Protein AF-G9WLB7-F1 (afdb_monomer_lite)

Foldseek 3Di:
DALVVLLVVLQVLCVVCLVLVVLLVVVLVVVLVVLVVVLCVVLVVLVVVLVPPPPDPVSNVVSVVVSVVSVVVSVVVSVLSVQQLVLLLLVQLLCSLVVHDDHSCSSCVSVDPVNVLLSVLSVVVVCVLVVPLVVVVVVLCVVVVDPDPVSVLVSVLVSLVSSLVVCLQQLQQSVCSVVVVDSHSVVSSVVSNVLNVVPSVVVVVLSVVLSVVLSVLVVVLVVVCVVVVNDCVSVVVSVCCCVSPSVSSSSSSSSNVSVVSVVVVVVVVVVLVVVVVVVVVVDPDDDPPCVVVCSVVCVVVVVVVVVVVVVPVPPPPDDDDDDDDDDDDDDDDDDDDDDDDDDDDDDDDDDDDDDDDDDDDDDPDDDDPVVVVVVPPDDDDDD

Secondary structure (DSSP, 8-state):
--HHHHHHHHHHHHHHHHHHHHHHHHHHHHHHHHHHHHHHHHHHHHHHHHHH--S-HHHHHHHHHHHHHHHHHHHHHHHHHHHHHHHHHHHHHHHHHHT----GGGGGGGGSGGGHHHHHHHHHHHHHHHHHHHHHHHHHHHHH----HHHHHHHHHHHHHHHHHHHHHHTHHHHHHHTT--SSHHHHHHHHHHHHTTTHHHHHHHHHHHHHHHHHHHHHHHHHHHTTTS-SHHHHHHHHHIIIIIHHHHHHHHHHHHHHHHHHHHHHHHHHHHHHHHHHHH--SS-TTSHHHHHHHHHHHHHHHHHHHHHHTTS-SS----------------------------------------------PPPPHHHHHHTS-------

Organism: NCBI:txid796943

Structure (mmCIF, N/CA/C/O backbone):
data_AF-G9WLB7-F1
#
_entry.id   AF-G9WLB7-F1
#
loop_
_atom_site.group_PDB
_atom_site.id
_atom_site.type_symbol
_atom_site.label_atom_id
_atom_site.label_alt_id
_atom_site.label_comp_id
_atom_site.label_asym_id
_atom_site.label_entity_id
_atom_site.label_seq_id
_atom_site.pdbx_PDB_ins_code
_atom_site.Cartn_x
_atom_site.Cartn_y
_atom_site.Cartn_z
_atom_site.occupancy
_atom_site.B_iso_or_equiv
_atom_site.auth_seq_id
_atom_site.auth_comp_id
_atom_site.auth_asym_id
_atom_site.auth_atom_id
_atom_site.pdbx_PDB_model_num
ATOM 1 N N . MET A 1 1 ? -6.626 10.196 22.077 1.00 57.12 1 MET A N 1
ATOM 2 C CA . MET A 1 1 ? -5.264 10.418 21.549 1.00 57.12 1 MET A CA 1
ATOM 3 C C . MET A 1 1 ? -5.282 11.666 20.703 1.00 57.12 1 MET A C 1
ATOM 5 O O . MET A 1 1 ? -6.152 11.794 19.848 1.00 57.12 1 MET A O 1
ATOM 9 N N . ASN A 1 2 ? -4.357 12.574 20.980 1.00 69.19 2 ASN A N 1
ATOM 10 C CA . ASN A 1 2 ? -4.065 13.717 20.131 1.00 69.19 2 ASN A CA 1
ATOM 11 C C . ASN A 1 2 ? -3.354 13.232 18.847 1.00 69.19 2 ASN A C 1
ATOM 13 O O . ASN A 1 2 ? -2.831 12.117 18.790 1.00 69.19 2 ASN A O 1
ATOM 17 N N . ASP A 1 3 ? -3.300 14.055 17.805 1.00 63.75 3 ASP A N 1
ATOM 18 C CA . ASP A 1 3 ? -2.726 13.687 16.501 1.00 63.75 3 ASP A CA 1
ATOM 19 C C . ASP A 1 3 ? -1.237 13.340 16.590 1.00 63.75 3 ASP A C 1
ATOM 21 O O . ASP A 1 3 ? -0.736 12.438 15.914 1.00 63.75 3 ASP A O 1
ATOM 25 N N . LYS A 1 4 ? -0.514 14.039 17.471 1.00 70.31 4 LYS A N 1
ATOM 26 C CA . LYS A 1 4 ? 0.890 13.736 17.775 1.00 70.31 4 LYS A CA 1
ATOM 27 C C . LYS A 1 4 ? 1.035 12.344 18.401 1.00 70.31 4 LYS A C 1
ATOM 29 O O . LYS A 1 4 ? 2.001 11.644 18.094 1.00 70.31 4 LYS A O 1
ATOM 34 N N . ASP A 1 5 ? 0.065 11.916 19.204 1.00 81.06 5 ASP A N 1
ATOM 35 C CA . ASP A 1 5 ? 0.093 10.615 19.874 1.00 81.06 5 ASP A CA 1
ATOM 36 C C . ASP A 1 5 ? -0.109 9.481 18.875 1.00 81.06 5 ASP A C 1
ATOM 38 O O . ASP A 1 5 ? 0.550 8.452 18.985 1.00 81.06 5 ASP A O 1
ATOM 42 N N . LEU A 1 6 ? -0.977 9.666 17.872 1.00 85.56 6 LEU A N 1
ATOM 43 C CA . LEU A 1 6 ? -1.216 8.644 16.850 1.00 85.56 6 LEU A CA 1
ATOM 44 C C . LEU A 1 6 ? 0.035 8.396 15.999 1.00 85.56 6 LEU A C 1
ATOM 46 O O . LEU A 1 6 ? 0.395 7.246 15.747 1.00 85.56 6 LEU A O 1
ATOM 50 N N . ARG A 1 7 ? 0.743 9.463 15.611 1.00 86.94 7 ARG A N 1
ATOM 51 C CA . ARG A 1 7 ? 2.014 9.343 14.881 1.00 86.94 7 ARG A CA 1
ATOM 52 C C . ARG A 1 7 ? 3.100 8.690 15.732 1.00 86.94 7 ARG A C 1
ATOM 54 O O . ARG A 1 7 ? 3.763 7.770 15.262 1.00 86.94 7 ARG A O 1
ATOM 61 N N . ARG A 1 8 ? 3.252 9.107 16.995 1.00 87.06 8 ARG A N 1
ATOM 62 C CA . ARG A 1 8 ? 4.206 8.487 17.934 1.00 87.06 8 ARG A CA 1
ATOM 63 C C . ARG A 1 8 ? 3.891 7.014 18.175 1.00 87.06 8 ARG A C 1
ATOM 65 O O . ARG A 1 8 ? 4.802 6.193 18.178 1.00 87.06 8 ARG A O 1
ATOM 72 N N . PHE A 1 9 ? 2.614 6.668 18.311 1.00 88.75 9 PHE A N 1
ATOM 73 C CA . PHE A 1 9 ? 2.161 5.286 18.426 1.00 88.75 9 PHE A CA 1
ATOM 74 C C . PHE A 1 9 ? 2.514 4.468 17.182 1.00 88.75 9 PHE A C 1
ATOM 76 O O . PHE A 1 9 ? 3.078 3.384 17.316 1.00 88.75 9 PHE A O 1
ATOM 83 N N . ALA A 1 10 ? 2.245 4.992 15.982 1.00 87.44 10 ALA A N 1
ATOM 84 C CA . ALA A 1 10 ? 2.582 4.322 14.729 1.00 87.44 10 ALA A CA 1
ATOM 85 C C . ALA A 1 10 ? 4.097 4.097 14.590 1.00 87.44 10 ALA A C 1
ATOM 87 O O . ALA A 1 10 ? 4.518 2.978 14.309 1.00 87.44 10 ALA A O 1
ATOM 88 N N . ILE A 1 11 ? 4.917 5.114 14.877 1.00 86.81 11 ILE A N 1
ATOM 89 C CA . ILE A 1 11 ? 6.386 5.012 14.854 1.00 86.81 11 ILE A CA 1
ATOM 90 C C . ILE A 1 11 ? 6.882 4.004 15.899 1.00 86.81 11 ILE A C 1
ATOM 92 O O . ILE A 1 11 ? 7.735 3.171 15.601 1.00 86.81 11 ILE A O 1
ATOM 96 N N . GLY A 1 12 ? 6.330 4.027 17.115 1.00 89.06 12 GLY A N 1
ATOM 97 C CA . GLY A 1 12 ? 6.682 3.072 18.168 1.00 89.06 12 GLY A CA 1
ATOM 98 C C . GLY A 1 12 ? 6.332 1.631 17.788 1.00 89.06 12 GLY A C 1
ATOM 99 O O . GLY A 1 12 ? 7.134 0.715 17.980 1.00 89.06 12 GLY A O 1
ATOM 100 N N . LYS A 1 13 ? 5.157 1.423 17.184 1.00 89.31 13 LYS A N 1
ATOM 101 C CA . LYS A 1 13 ? 4.722 0.121 16.664 1.00 89.31 13 LYS A CA 1
ATOM 102 C C . LYS A 1 13 ? 5.583 -0.346 15.493 1.00 89.31 13 LYS A C 1
ATOM 104 O O . LYS A 1 13 ? 5.943 -1.523 15.473 1.00 89.31 13 LYS A O 1
ATOM 109 N N . TRP A 1 14 ? 5.947 0.553 14.579 1.00 88.56 14 TRP A N 1
ATOM 110 C CA . TRP A 1 14 ? 6.877 0.273 13.488 1.00 88.56 14 TRP A CA 1
ATOM 111 C C . TRP A 1 14 ? 8.238 -0.161 14.034 1.00 88.56 14 TRP A C 1
ATOM 113 O O . TRP A 1 14 ? 8.663 -1.281 13.781 1.00 88.56 14 TRP A O 1
ATOM 123 N N . ARG A 1 15 ? 8.871 0.650 14.891 1.00 88.12 15 ARG A N 1
ATOM 124 C CA . ARG A 1 15 ? 10.196 0.363 15.467 1.00 88.12 15 ARG A CA 1
ATOM 125 C C . ARG A 1 15 ? 10.245 -0.958 16.236 1.00 88.12 15 ARG A C 1
ATOM 127 O O . ARG A 1 15 ? 11.274 -1.620 16.230 1.00 88.12 15 ARG A O 1
ATOM 134 N N . LYS A 1 16 ? 9.156 -1.365 16.890 1.00 91.00 16 LYS A N 1
ATOM 135 C CA . LYS A 1 16 ? 9.111 -2.646 17.610 1.00 91.00 16 LYS A CA 1
ATOM 136 C C . LYS A 1 16 ? 9.004 -3.861 16.678 1.00 91.00 16 LYS A C 1
ATOM 138 O O . LYS A 1 16 ? 9.490 -4.926 17.034 1.00 91.00 16 LYS A O 1
ATOM 143 N N . ASN A 1 17 ? 8.369 -3.717 15.512 1.00 89.81 17 ASN A N 1
ATOM 144 C CA . ASN A 1 17 ? 8.013 -4.844 14.637 1.00 89.81 17 ASN A CA 1
ATOM 145 C C . ASN A 1 17 ? 8.618 -4.747 13.225 1.00 89.81 17 ASN A C 1
ATOM 147 O O . ASN A 1 17 ? 8.261 -5.539 12.351 1.00 89.81 17 ASN A O 1
ATOM 151 N N . TRP A 1 18 ? 9.540 -3.805 13.002 1.00 88.12 18 TRP A N 1
ATOM 152 C CA . TRP A 1 18 ? 10.215 -3.609 11.720 1.00 88.12 18 TRP A CA 1
ATOM 153 C C . TRP A 1 18 ? 10.933 -4.868 11.202 1.00 88.12 18 TRP A C 1
ATOM 155 O O . TRP A 1 18 ? 10.851 -5.084 9.995 1.00 88.12 18 TRP A O 1
ATOM 165 N N . PRO A 1 19 ? 11.542 -5.756 12.029 1.00 89.69 19 PRO A N 1
ATOM 166 C CA . PRO A 1 19 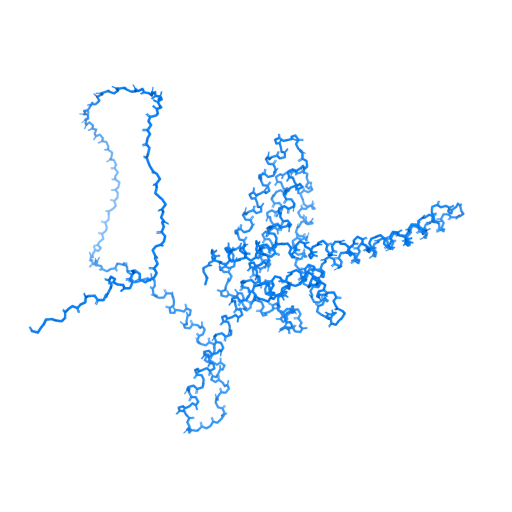? 12.202 -6.947 11.497 1.00 89.69 19 PRO A CA 1
ATOM 167 C C . PRO A 1 19 ? 11.185 -7.913 10.885 1.00 89.69 19 PRO A C 1
ATOM 169 O O . PRO A 1 19 ? 11.389 -8.420 9.789 1.00 89.69 19 PRO A O 1
ATOM 172 N N . THR A 1 20 ? 10.040 -8.111 11.544 1.00 89.44 20 THR A N 1
ATOM 173 C CA . THR A 1 20 ? 8.948 -8.958 11.041 1.00 89.44 20 THR A CA 1
ATOM 174 C C . THR A 1 20 ? 8.364 -8.406 9.741 1.00 89.44 20 THR A C 1
ATOM 176 O O . THR A 1 20 ? 8.102 -9.166 8.811 1.00 89.44 20 THR A O 1
ATOM 179 N N . MET A 1 21 ? 8.188 -7.083 9.658 1.00 86.00 21 MET A N 1
ATOM 180 C CA . MET A 1 21 ? 7.745 -6.399 8.438 1.00 86.00 21 MET A CA 1
ATOM 181 C C . MET A 1 21 ? 8.773 -6.524 7.308 1.00 86.00 21 MET A C 1
ATOM 183 O O . MET A 1 21 ? 8.394 -6.768 6.167 1.00 86.00 21 MET A O 1
ATOM 187 N N . LEU A 1 22 ? 10.068 -6.425 7.613 1.00 87.31 22 LEU A N 1
ATOM 188 C CA . LEU A 1 22 ? 11.135 -6.604 6.632 1.00 87.31 22 LEU A CA 1
ATOM 189 C C . LEU A 1 22 ? 11.165 -8.039 6.103 1.00 87.31 22 LEU A C 1
ATOM 191 O O . LEU A 1 22 ? 11.222 -8.235 4.893 1.00 87.31 22 LEU A O 1
ATOM 195 N N . VAL A 1 23 ? 11.058 -9.043 6.978 1.00 90.88 23 VAL A N 1
ATOM 196 C CA . VAL A 1 23 ? 10.973 -10.452 6.560 1.00 90.88 23 VAL A CA 1
ATOM 197 C C . VAL A 1 23 ? 9.752 -10.680 5.667 1.00 90.88 23 VAL A C 1
ATOM 199 O O . VAL A 1 23 ? 9.872 -11.363 4.655 1.00 90.88 23 VAL A O 1
ATOM 202 N N . ALA A 1 24 ? 8.603 -10.072 5.979 1.00 89.81 24 ALA A N 1
ATOM 203 C CA . ALA A 1 24 ? 7.420 -10.121 5.118 1.00 89.81 24 ALA A CA 1
ATOM 204 C C . ALA A 1 24 ? 7.682 -9.510 3.727 1.00 89.81 24 ALA A C 1
ATOM 206 O O . ALA A 1 24 ? 7.307 -10.104 2.718 1.00 89.81 24 ALA A O 1
ATOM 207 N N . ILE A 1 25 ? 8.373 -8.365 3.655 1.00 87.69 25 ILE A N 1
ATOM 208 C CA . ILE A 1 25 ? 8.787 -7.732 2.388 1.00 87.69 25 ILE A CA 1
ATOM 209 C C . ILE A 1 25 ? 9.729 -8.647 1.601 1.00 87.69 25 ILE A C 1
ATOM 211 O O . ILE A 1 25 ? 9.495 -8.893 0.419 1.00 87.69 25 ILE A O 1
ATOM 215 N N . LEU A 1 26 ? 10.758 -9.205 2.241 1.00 89.94 26 LEU A N 1
ATOM 216 C CA . LEU A 1 26 ? 11.691 -10.123 1.583 1.00 89.94 26 LEU A CA 1
ATOM 217 C C . LEU A 1 26 ? 10.998 -11.393 1.085 1.00 89.94 26 LEU A C 1
ATOM 219 O O . LEU A 1 26 ? 11.286 -11.853 -0.015 1.00 89.94 26 LEU A O 1
ATOM 223 N N . LEU A 1 27 ? 10.060 -11.940 1.858 1.00 91.25 27 LEU A N 1
ATOM 224 C CA . LEU A 1 27 ? 9.276 -13.108 1.466 1.00 91.25 27 LEU A CA 1
ATOM 225 C C . LEU A 1 27 ? 8.410 -12.804 0.234 1.00 91.25 27 LEU A C 1
ATOM 227 O O . LEU A 1 27 ? 8.359 -13.596 -0.707 1.00 91.25 27 LEU A O 1
ATOM 231 N N . GLN A 1 28 ? 7.799 -11.619 0.210 1.00 88.69 28 GLN A N 1
ATOM 232 C CA . GLN A 1 28 ? 7.004 -11.131 -0.910 1.00 88.69 28 GLN A CA 1
ATOM 233 C C . GLN A 1 28 ? 7.840 -10.956 -2.187 1.00 88.69 28 GLN A C 1
ATOM 235 O O . GLN A 1 28 ? 7.414 -11.379 -3.268 1.00 88.69 28 GLN A O 1
ATOM 240 N N . PHE A 1 29 ? 9.040 -10.378 -2.066 1.00 88.75 29 PHE A N 1
ATOM 241 C CA . PHE A 1 29 ? 9.993 -10.244 -3.171 1.00 88.75 29 PHE A CA 1
ATOM 242 C C . PHE A 1 29 ? 10.580 -11.587 -3.610 1.00 88.75 29 PHE A C 1
ATOM 244 O O . PHE A 1 29 ? 10.788 -11.792 -4.800 1.00 88.75 29 PHE A O 1
ATOM 251 N N . SER A 1 30 ? 10.806 -12.526 -2.693 1.00 90.69 30 SER A N 1
ATOM 252 C CA . SER A 1 30 ? 11.300 -13.866 -3.025 1.00 90.69 30 SER A CA 1
ATOM 253 C C . SER A 1 30 ? 10.327 -14.606 -3.942 1.00 90.69 30 SER A C 1
ATOM 255 O O . SER A 1 30 ? 10.724 -15.115 -4.988 1.00 90.69 30 SER A O 1
ATOM 257 N N . VAL A 1 31 ? 9.028 -14.575 -3.625 1.00 90.12 31 VAL A N 1
ATOM 258 C CA . VAL A 1 31 ? 7.994 -15.156 -4.495 1.00 90.12 31 VAL A CA 1
ATOM 259 C C . VAL A 1 31 ? 7.907 -14.413 -5.832 1.00 90.12 31 VAL A C 1
ATOM 261 O O . VAL A 1 31 ? 7.791 -15.058 -6.871 1.00 90.12 31 VAL A O 1
ATOM 264 N N . TYR A 1 32 ? 8.040 -13.082 -5.838 1.00 90.00 32 TYR A N 1
ATOM 265 C CA . TYR A 1 32 ? 8.111 -12.299 -7.078 1.00 90.00 32 TYR A CA 1
ATOM 266 C C . TYR A 1 32 ? 9.265 -12.765 -7.980 1.00 90.00 32 TYR A C 1
ATOM 268 O O . TYR A 1 32 ? 9.060 -13.073 -9.153 1.00 90.00 32 TYR A O 1
ATOM 276 N N . ILE A 1 33 ? 10.473 -12.871 -7.420 1.00 90.94 33 ILE A N 1
ATOM 277 C CA . ILE A 1 33 ? 11.676 -13.318 -8.130 1.00 90.94 33 ILE A CA 1
ATOM 278 C C . ILE A 1 33 ? 11.504 -14.760 -8.613 1.00 90.94 33 ILE A C 1
ATOM 280 O O . ILE A 1 33 ? 11.825 -15.055 -9.760 1.00 90.94 33 ILE A O 1
ATOM 284 N N . ALA A 1 34 ? 10.943 -15.647 -7.789 1.00 91.12 34 ALA A N 1
ATOM 285 C CA . ALA A 1 34 ? 10.676 -17.029 -8.172 1.00 91.12 34 ALA A CA 1
ATOM 286 C C . ALA A 1 34 ? 9.731 -17.118 -9.381 1.00 91.12 34 ALA A C 1
ATOM 288 O O . ALA A 1 34 ? 10.014 -17.866 -10.313 1.00 91.12 34 ALA A O 1
ATOM 289 N N . VAL A 1 35 ? 8.656 -16.321 -9.420 1.00 89.19 35 VAL A N 1
ATOM 290 C CA . VAL A 1 35 ? 7.744 -16.260 -10.577 1.00 89.19 35 VAL A CA 1
ATOM 291 C C . VAL A 1 35 ? 8.482 -15.790 -11.832 1.00 89.19 35 VAL A C 1
ATOM 293 O O . VAL A 1 35 ? 8.335 -16.404 -12.888 1.00 89.19 35 VAL A O 1
ATOM 296 N N . VAL A 1 36 ? 9.315 -14.751 -11.718 1.00 90.06 36 VAL A N 1
ATOM 297 C CA . VAL A 1 36 ? 10.119 -14.236 -12.839 1.00 90.06 36 VAL A CA 1
ATOM 298 C C . VAL A 1 36 ? 11.113 -15.286 -13.340 1.00 90.06 36 VAL A C 1
ATOM 300 O O . VAL A 1 36 ? 11.223 -15.489 -14.548 1.00 90.06 36 VAL A O 1
ATOM 303 N N . ILE A 1 37 ? 11.807 -15.988 -12.441 1.00 90.06 37 ILE A N 1
ATOM 304 C CA . ILE A 1 37 ? 12.762 -17.047 -12.794 1.00 90.06 37 ILE A CA 1
ATOM 305 C C . ILE A 1 37 ? 12.039 -18.211 -13.478 1.00 90.06 37 ILE A C 1
ATOM 307 O O . ILE A 1 37 ? 12.437 -18.617 -14.568 1.00 90.06 37 ILE A O 1
ATOM 311 N N . CYS A 1 38 ? 10.954 -18.716 -12.885 1.00 88.44 38 CYS A N 1
ATOM 312 C CA . CYS A 1 38 ? 10.150 -19.794 -13.463 1.00 88.44 38 CYS A CA 1
ATOM 313 C C . CYS A 1 38 ? 9.641 -19.429 -14.860 1.00 88.44 38 CYS A C 1
ATOM 315 O O . CYS A 1 38 ? 9.748 -20.229 -15.787 1.00 88.44 38 CYS A O 1
ATOM 317 N N . PHE A 1 39 ? 9.138 -18.206 -15.034 1.00 87.12 39 PHE A N 1
ATOM 318 C CA . PHE A 1 39 ? 8.716 -17.730 -16.344 1.00 87.12 39 PHE A CA 1
ATOM 319 C C . PHE A 1 39 ? 9.895 -17.629 -17.313 1.00 87.12 39 PHE A C 1
ATOM 321 O O . PHE A 1 39 ? 9.777 -18.054 -18.456 1.00 87.12 39 PHE A O 1
ATOM 328 N N . SER A 1 40 ? 11.050 -17.136 -16.863 1.00 85.38 40 SER A N 1
ATOM 329 C CA . SER A 1 40 ? 12.256 -17.032 -17.693 1.00 85.38 40 SER A CA 1
ATOM 330 C C . SER A 1 40 ? 12.722 -18.399 -18.198 1.00 85.38 40 SER A C 1
ATOM 332 O O . SER A 1 40 ? 13.115 -18.509 -19.358 1.00 85.38 40 SER A O 1
ATOM 334 N N . PHE A 1 41 ? 12.614 -19.455 -17.384 1.00 85.19 41 PHE A N 1
ATOM 335 C CA . PHE A 1 41 ? 12.891 -20.831 -17.813 1.00 85.19 41 PHE A CA 1
ATOM 336 C C . PHE A 1 41 ? 11.926 -21.335 -18.890 1.00 85.19 41 PHE A C 1
ATOM 338 O O . PHE A 1 41 ? 12.356 -22.030 -19.804 1.00 85.19 41 PHE A O 1
ATOM 345 N N . VAL A 1 42 ? 10.642 -20.976 -18.814 1.00 81.69 42 VAL A N 1
ATOM 346 C CA . VAL A 1 42 ? 9.640 -21.334 -19.835 1.00 81.69 42 VAL A CA 1
ATOM 347 C C . VAL A 1 42 ? 9.823 -20.498 -21.108 1.00 81.69 42 VAL A C 1
ATOM 349 O O . VAL A 1 42 ? 9.650 -20.989 -22.222 1.00 81.69 42 VAL A O 1
ATOM 352 N N . PHE A 1 43 ? 10.211 -19.236 -20.954 1.00 80.56 43 PHE A N 1
ATOM 353 C CA . PHE A 1 43 ? 10.293 -18.257 -22.031 1.00 80.56 43 PHE A CA 1
ATOM 354 C C . PHE A 1 43 ? 11.592 -18.341 -22.841 1.00 80.56 43 PHE A C 1
ATOM 356 O O . PHE A 1 43 ? 11.567 -18.178 -24.058 1.00 80.56 43 PHE A O 1
ATOM 363 N N . SER A 1 44 ? 12.724 -18.647 -22.201 1.00 79.38 44 SER A N 1
ATOM 364 C CA . SER A 1 44 ? 14.037 -18.770 -22.856 1.00 79.38 44 SER A CA 1
ATOM 365 C C . SER A 1 44 ? 14.074 -19.784 -24.012 1.00 79.38 44 SER A C 1
ATOM 367 O O . SER A 1 44 ? 14.533 -19.409 -25.092 1.00 79.38 44 SER A O 1
ATOM 369 N N . PRO A 1 45 ? 13.577 -21.034 -23.876 1.00 76.75 45 PRO A N 1
ATOM 370 C CA . PRO A 1 45 ? 13.541 -21.976 -24.997 1.00 76.75 45 PRO A CA 1
ATOM 371 C C . PRO A 1 45 ? 12.586 -21.513 -26.105 1.00 76.75 45 PRO A C 1
ATOM 373 O O . PRO A 1 45 ? 12.862 -21.737 -27.284 1.00 76.75 45 PRO A O 1
ATOM 376 N N . PHE A 1 46 ? 11.504 -20.810 -25.752 1.00 71.44 46 PHE A N 1
ATOM 377 C CA . PHE A 1 46 ? 10.579 -20.230 -26.722 1.00 71.44 46 PHE A CA 1
ATOM 378 C C . PHE A 1 46 ? 11.270 -19.136 -27.550 1.00 71.44 46 PHE 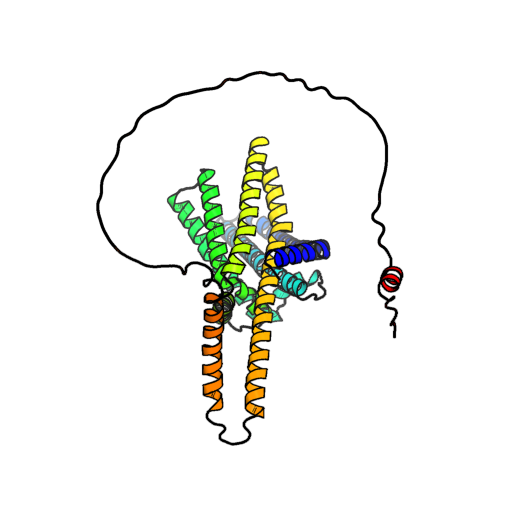A C 1
ATOM 380 O O . PHE A 1 46 ? 11.287 -19.228 -28.774 1.00 71.44 46 PHE A O 1
ATOM 387 N N . LEU A 1 47 ? 11.942 -18.177 -26.905 1.00 70.69 47 LEU A N 1
ATOM 388 C CA . LEU A 1 47 ? 12.755 -17.153 -27.573 1.00 70.69 47 LEU A CA 1
ATOM 389 C C . LEU A 1 47 ? 13.884 -17.745 -28.427 1.00 70.69 47 LEU A C 1
ATOM 391 O O . LEU A 1 47 ? 14.118 -17.296 -29.547 1.00 70.69 47 LEU A O 1
ATOM 395 N N . ALA A 1 48 ? 14.584 -18.763 -27.925 1.00 71.88 48 ALA A N 1
ATOM 396 C CA . ALA A 1 48 ? 15.636 -19.426 -28.688 1.00 71.88 48 ALA A CA 1
ATOM 397 C C . ALA A 1 48 ? 15.068 -20.058 -29.971 1.00 71.88 48 ALA A C 1
ATOM 399 O O . ALA A 1 48 ? 15.625 -19.877 -31.053 1.00 71.88 48 ALA A O 1
ATOM 400 N N . SER A 1 49 ? 13.912 -20.725 -29.881 1.00 68.38 49 SER A N 1
ATOM 401 C CA . SER A 1 49 ? 13.253 -21.339 -31.039 1.00 68.38 49 SER A CA 1
ATOM 402 C C . SER A 1 49 ? 12.788 -20.319 -32.088 1.00 68.38 49 SER A C 1
ATOM 404 O O . SER A 1 49 ? 12.898 -20.575 -33.288 1.00 68.38 49 SER A O 1
ATOM 406 N N . THR A 1 50 ? 12.320 -19.139 -31.663 1.00 65.44 50 THR A N 1
ATOM 407 C CA . THR A 1 50 ? 11.862 -18.079 -32.574 1.00 65.44 50 THR A CA 1
ATOM 408 C C . THR A 1 50 ? 13.022 -17.338 -33.239 1.00 65.44 50 THR A C 1
ATOM 410 O O . THR A 1 50 ? 12.876 -16.884 -34.374 1.00 65.44 50 THR A O 1
ATOM 413 N N . MET A 1 51 ? 14.183 -17.258 -32.580 1.00 64.31 51 MET A N 1
ATOM 414 C CA . MET A 1 51 ? 15.395 -16.624 -33.114 1.00 64.31 51 MET A CA 1
ATOM 415 C C . MET A 1 51 ? 16.200 -17.539 -34.054 1.00 64.31 51 MET A C 1
ATOM 417 O O . MET A 1 51 ? 16.832 -17.035 -34.980 1.00 64.31 51 MET A O 1
ATOM 421 N N . ILE A 1 52 ? 16.159 -18.865 -33.854 1.00 64.25 52 ILE A N 1
ATOM 422 C CA . ILE A 1 52 ? 16.900 -19.861 -34.659 1.00 64.25 52 ILE A CA 1
ATOM 423 C C . ILE A 1 52 ? 16.157 -20.251 -35.956 1.00 64.25 52 ILE A C 1
ATOM 425 O O . ILE A 1 52 ? 16.781 -20.724 -36.905 1.00 64.25 52 ILE A O 1
ATOM 429 N N . SER A 1 53 ? 14.838 -20.037 -36.043 1.00 56.28 53 SER A N 1
ATOM 430 C CA . SER A 1 53 ? 14.036 -20.386 -37.229 1.00 56.28 53 SER A CA 1
ATOM 431 C C . SER A 1 53 ? 14.413 -19.517 -38.442 1.00 56.28 53 SER A C 1
ATOM 433 O O . SER A 1 53 ? 13.879 -18.424 -38.627 1.00 56.28 53 SER A O 1
ATOM 435 N N . GLN A 1 54 ? 15.331 -20.007 -39.283 1.00 55.59 54 GLN A N 1
ATOM 436 C CA . GLN A 1 54 ? 15.696 -19.396 -40.571 1.00 55.59 54 GLN A CA 1
ATOM 437 C C . GLN A 1 54 ? 14.649 -19.607 -41.678 1.00 55.59 54 GLN A C 1
ATOM 439 O O . GLN A 1 54 ? 14.749 -18.994 -42.739 1.00 55.59 54 GLN A O 1
ATOM 444 N N . THR A 1 55 ? 13.630 -20.436 -41.448 1.00 56.47 55 THR A N 1
ATOM 445 C CA . THR A 1 55 ? 12.542 -20.687 -42.398 1.00 56.47 55 THR A CA 1
ATOM 446 C C . THR A 1 55 ? 11.325 -19.799 -42.112 1.00 56.47 55 THR A C 1
ATOM 448 O O . THR A 1 55 ? 10.806 -19.758 -40.996 1.00 56.47 55 THR A O 1
ATOM 451 N N . GLU A 1 56 ? 10.935 -19.061 -43.155 1.00 59.03 56 GLU A N 1
ATOM 452 C CA . GLU A 1 56 ? 9.798 -18.144 -43.307 1.00 59.03 56 GLU A CA 1
ATOM 453 C C . GLU A 1 56 ? 9.613 -17.030 -42.257 1.00 59.03 56 GLU A C 1
ATOM 455 O O . GLU A 1 56 ? 9.239 -17.244 -41.102 1.00 59.03 56 GLU A O 1
ATOM 460 N N . GLY A 1 57 ? 9.704 -15.777 -42.723 1.00 62.47 57 GLY A N 1
ATOM 461 C CA . GLY A 1 57 ? 9.386 -14.574 -41.941 1.00 62.47 57 GLY A CA 1
ATOM 462 C C . GLY A 1 57 ? 8.002 -14.591 -41.272 1.00 62.47 57 GLY A C 1
ATOM 463 O O . GLY A 1 57 ? 7.824 -13.939 -40.246 1.00 62.47 57 GLY A O 1
ATOM 464 N N . LEU A 1 58 ? 7.053 -15.393 -41.772 1.00 62.75 58 LEU A N 1
ATOM 465 C CA . LEU A 1 58 ? 5.742 -15.590 -41.151 1.00 62.75 58 LEU A CA 1
ATOM 466 C C . LEU A 1 58 ? 5.832 -16.365 -39.824 1.00 62.75 58 LEU A C 1
ATOM 468 O O . LEU A 1 58 ? 5.223 -15.963 -38.835 1.00 62.75 58 LEU A O 1
ATOM 472 N N . ARG A 1 59 ? 6.635 -17.435 -39.758 1.00 65.19 59 ARG A N 1
ATOM 473 C CA . ARG A 1 59 ? 6.801 -18.257 -38.546 1.00 65.19 59 ARG A CA 1
ATOM 474 C C . ARG A 1 59 ? 7.587 -17.507 -37.470 1.00 65.19 59 ARG A C 1
ATOM 476 O O . ARG A 1 59 ? 7.246 -17.574 -36.290 1.00 65.19 59 ARG A O 1
ATOM 483 N N . ARG A 1 60 ? 8.574 -16.712 -37.893 1.00 68.38 60 ARG A N 1
ATOM 484 C CA . ARG A 1 60 ? 9.321 -15.786 -37.029 1.00 68.38 60 ARG A CA 1
ATOM 485 C C . ARG A 1 60 ? 8.449 -14.634 -36.517 1.00 68.38 60 ARG A C 1
ATOM 487 O O . ARG A 1 60 ? 8.508 -14.318 -35.332 1.00 68.38 60 ARG A O 1
ATOM 494 N N . GLY A 1 61 ? 7.605 -14.052 -37.373 1.00 69.19 61 GLY A N 1
ATOM 495 C CA . GLY A 1 61 ? 6.639 -13.015 -36.995 1.00 69.19 61 GLY A CA 1
ATOM 496 C C . GLY A 1 61 ? 5.620 -13.513 -35.968 1.00 69.19 61 GLY A C 1
ATOM 497 O O . GLY A 1 61 ? 5.445 -12.891 -34.922 1.00 69.19 61 GLY A O 1
ATOM 498 N N . ILE A 1 62 ? 5.026 -14.689 -36.200 1.00 74.44 62 ILE A N 1
ATOM 499 C CA . ILE A 1 62 ? 4.112 -15.332 -35.243 1.00 74.44 62 ILE A CA 1
ATOM 500 C C . ILE A 1 62 ? 4.841 -15.626 -33.924 1.00 74.44 62 ILE A C 1
ATOM 502 O O . ILE A 1 62 ? 4.344 -15.272 -32.856 1.00 74.44 62 ILE A O 1
ATOM 506 N N . GLY A 1 63 ? 6.054 -16.181 -33.978 1.00 72.75 63 GLY A N 1
ATOM 507 C CA . GLY A 1 63 ? 6.873 -16.437 -32.792 1.00 72.75 63 GLY A CA 1
ATOM 508 C C . GLY A 1 63 ? 7.148 -15.187 -31.947 1.00 72.75 63 GLY A C 1
ATOM 509 O O . GLY A 1 63 ? 6.998 -15.222 -30.726 1.00 72.75 63 GLY A O 1
ATOM 510 N N . LEU A 1 64 ? 7.481 -14.062 -32.585 1.00 75.56 64 LEU A N 1
ATOM 511 C CA . LEU A 1 64 ? 7.685 -12.776 -31.911 1.00 75.56 64 LEU A CA 1
ATOM 512 C C . LEU A 1 64 ? 6.393 -12.230 -31.293 1.00 75.56 64 LEU A C 1
ATOM 514 O O . LEU A 1 64 ? 6.423 -11.757 -30.159 1.00 75.56 64 LEU A O 1
ATOM 518 N N . THR A 1 65 ? 5.256 -12.335 -31.987 1.00 82.38 65 THR A N 1
ATOM 519 C CA . THR A 1 65 ? 3.963 -11.893 -31.433 1.00 82.38 65 THR A CA 1
ATOM 520 C C . THR A 1 65 ? 3.545 -12.716 -30.217 1.00 82.38 65 THR A C 1
ATOM 522 O O . THR A 1 65 ? 3.191 -12.140 -29.193 1.00 82.38 65 THR A O 1
ATOM 525 N N . VAL A 1 66 ? 3.666 -14.047 -30.268 1.00 82.06 66 VAL A N 1
ATOM 526 C CA . VAL A 1 66 ? 3.350 -14.926 -29.129 1.00 82.06 66 VAL A CA 1
ATOM 527 C C . VAL A 1 66 ? 4.296 -14.656 -27.961 1.00 82.06 66 VAL A C 1
ATOM 529 O O . VAL A 1 66 ? 3.853 -14.555 -26.820 1.00 82.06 66 VAL A O 1
ATOM 532 N N . SER A 1 67 ? 5.585 -14.463 -28.241 1.00 81.81 67 SER A N 1
ATOM 533 C CA . SER A 1 67 ? 6.578 -14.089 -27.235 1.00 81.81 67 SER A CA 1
ATOM 534 C C . SER A 1 67 ? 6.240 -12.745 -26.573 1.00 81.81 67 SER A C 1
ATOM 536 O O . SER A 1 67 ? 6.300 -12.618 -25.352 1.00 81.81 67 SER A O 1
ATOM 538 N N . GLY A 1 68 ? 5.834 -11.747 -27.361 1.00 84.12 68 GLY A N 1
ATOM 539 C CA . GLY A 1 68 ? 5.389 -10.449 -26.853 1.00 84.12 68 GLY A CA 1
ATOM 540 C C . GLY A 1 68 ? 4.128 -10.552 -25.992 1.00 84.12 68 GLY A C 1
ATOM 541 O O . GLY A 1 68 ? 4.074 -9.958 -24.918 1.00 84.12 68 GLY A O 1
ATOM 542 N N . ILE A 1 69 ? 3.147 -11.357 -26.410 1.00 86.44 69 ILE A N 1
ATOM 543 C CA . ILE A 1 69 ? 1.920 -11.609 -25.638 1.00 86.44 69 ILE A CA 1
ATOM 544 C C . ILE A 1 69 ? 2.254 -12.287 -24.306 1.00 86.44 69 ILE A C 1
ATOM 546 O O . ILE A 1 69 ? 1.761 -11.862 -23.266 1.00 86.44 69 ILE A O 1
ATOM 550 N N . MET A 1 70 ? 3.120 -13.303 -24.309 1.00 85.38 70 MET A N 1
ATOM 551 C CA . MET A 1 70 ? 3.539 -13.991 -23.085 1.00 85.38 70 MET A CA 1
ATOM 552 C C . MET A 1 70 ? 4.268 -13.045 -22.126 1.00 85.38 70 MET A C 1
ATOM 554 O O . MET A 1 70 ? 3.982 -13.053 -20.929 1.00 85.38 70 MET A O 1
ATOM 558 N N . LEU A 1 71 ? 5.157 -12.189 -22.640 1.00 86.94 71 LEU A N 1
ATOM 559 C CA . LEU A 1 71 ? 5.829 -11.162 -21.841 1.00 86.94 71 LEU A CA 1
ATOM 560 C C . LEU A 1 71 ? 4.819 -10.169 -21.239 1.00 86.94 71 LEU A C 1
ATOM 562 O O . LEU A 1 71 ? 4.890 -9.866 -20.050 1.00 86.94 71 LEU A O 1
ATOM 566 N N . ALA A 1 72 ? 3.858 -9.690 -22.033 1.00 89.44 72 ALA A N 1
ATOM 567 C CA . ALA A 1 72 ? 2.820 -8.776 -21.564 1.00 89.44 72 ALA A CA 1
ATOM 568 C C . ALA A 1 72 ? 1.940 -9.418 -20.479 1.00 89.44 72 ALA A C 1
ATOM 570 O O . ALA A 1 72 ? 1.644 -8.781 -19.468 1.00 89.44 72 ALA A O 1
ATOM 571 N N . LEU A 1 73 ? 1.578 -10.695 -20.646 1.00 89.00 73 LEU A N 1
ATOM 572 C CA . LEU A 1 73 ? 0.848 -11.466 -19.640 1.00 89.00 73 LEU A CA 1
ATOM 573 C C . LEU A 1 73 ? 1.659 -11.633 -18.352 1.00 89.00 73 LEU A C 1
ATOM 575 O O . LEU A 1 73 ? 1.096 -11.474 -17.271 1.00 89.00 73 LEU A O 1
ATOM 579 N N . LEU A 1 74 ? 2.968 -11.896 -18.438 1.00 88.88 74 LEU A N 1
ATOM 580 C CA . LEU A 1 74 ? 3.830 -11.948 -17.257 1.00 88.88 74 LEU A CA 1
ATOM 581 C C . LEU A 1 74 ? 3.821 -10.607 -16.522 1.00 88.88 74 LEU A C 1
ATOM 583 O O . LEU A 1 74 ? 3.559 -10.576 -15.322 1.00 88.88 74 LEU A O 1
ATOM 587 N N . VAL A 1 75 ? 4.082 -9.504 -17.230 1.00 89.31 75 VAL A N 1
ATOM 588 C CA . VAL A 1 75 ? 4.084 -8.160 -16.634 1.00 89.31 75 VAL A CA 1
ATOM 589 C C . VAL A 1 75 ? 2.739 -7.878 -15.966 1.00 89.31 75 VAL A C 1
ATOM 591 O O . VAL A 1 75 ? 2.703 -7.421 -14.827 1.00 89.31 75 VAL A O 1
ATOM 594 N N . PHE A 1 76 ? 1.633 -8.225 -16.622 1.00 90.12 76 PHE A N 1
ATOM 595 C CA . PHE A 1 76 ? 0.293 -8.073 -16.067 1.00 90.12 76 PHE A CA 1
ATOM 596 C C . PHE A 1 76 ? 0.088 -8.882 -14.775 1.00 90.12 76 PHE A C 1
ATOM 598 O O . PHE A 1 76 ? -0.383 -8.336 -13.777 1.00 90.12 76 PHE A O 1
ATOM 605 N N . ILE A 1 77 ? 0.491 -10.157 -14.752 1.00 90.06 77 ILE A N 1
ATOM 606 C CA . ILE A 1 77 ? 0.407 -11.017 -13.561 1.00 90.06 77 ILE A CA 1
ATOM 607 C C . ILE A 1 77 ? 1.258 -10.451 -12.419 1.00 90.06 77 ILE A C 1
ATOM 609 O O . ILE A 1 77 ? 0.797 -10.398 -11.278 1.00 90.06 77 ILE A O 1
ATOM 613 N N . LEU A 1 78 ? 2.476 -9.995 -12.716 1.00 91.19 78 LEU A N 1
ATOM 614 C CA . LEU A 1 78 ? 3.383 -9.404 -11.732 1.00 91.19 78 LEU A CA 1
ATOM 615 C C . LEU A 1 78 ? 2.812 -8.110 -11.143 1.00 91.19 78 LEU A C 1
ATOM 617 O O . LEU A 1 78 ? 2.848 -7.922 -9.927 1.00 91.19 78 LEU A O 1
ATOM 621 N N . VAL A 1 79 ? 2.222 -7.248 -11.974 1.00 89.88 79 VAL A N 1
ATOM 622 C CA . VAL A 1 79 ? 1.553 -6.020 -11.520 1.00 89.88 79 VAL A CA 1
ATOM 623 C C . VAL A 1 79 ? 0.365 -6.353 -10.617 1.00 89.88 79 VAL A C 1
ATOM 625 O O . VAL A 1 79 ? 0.263 -5.798 -9.523 1.00 89.88 79 VAL A O 1
ATOM 628 N N . ILE A 1 80 ? -0.498 -7.297 -11.010 1.00 88.31 80 ILE A N 1
ATOM 629 C CA . ILE A 1 80 ? -1.620 -7.741 -10.167 1.00 88.31 80 ILE A CA 1
ATOM 630 C C . ILE A 1 80 ? -1.114 -8.298 -8.838 1.00 88.31 80 ILE A C 1
ATOM 632 O O . ILE A 1 80 ? -1.649 -7.955 -7.784 1.00 88.31 80 ILE A O 1
ATOM 636 N N . TYR A 1 81 ? -0.073 -9.127 -8.868 1.00 89.81 81 TYR A N 1
ATOM 637 C CA . TYR A 1 81 ? 0.528 -9.699 -7.672 1.00 89.81 81 TYR A CA 1
ATOM 638 C C . TYR A 1 81 ? 1.030 -8.611 -6.712 1.00 89.81 81 TYR A C 1
ATOM 640 O O . TYR A 1 81 ? 0.719 -8.656 -5.518 1.00 89.81 81 TYR A O 1
ATOM 648 N N . LEU A 1 82 ? 1.741 -7.598 -7.216 1.00 88.00 82 LEU A N 1
ATOM 649 C CA . LEU A 1 82 ? 2.210 -6.465 -6.411 1.00 88.00 82 LEU A CA 1
ATOM 650 C C . LEU A 1 82 ? 1.044 -5.650 -5.834 1.00 88.00 82 LEU A C 1
ATOM 652 O O . LEU A 1 82 ? 1.055 -5.313 -4.650 1.00 88.00 82 LEU A O 1
ATOM 656 N N . ILE A 1 83 ? 0.004 -5.390 -6.629 1.00 88.62 83 ILE A N 1
ATOM 657 C CA . ILE A 1 83 ? -1.186 -4.662 -6.173 1.00 88.62 83 ILE A CA 1
ATOM 658 C C . ILE A 1 83 ? -1.897 -5.437 -5.061 1.00 88.62 83 ILE A C 1
ATOM 660 O O . ILE A 1 83 ? -2.100 -4.905 -3.970 1.00 88.62 83 ILE A O 1
ATOM 664 N N . VAL A 1 84 ? -2.255 -6.700 -5.297 1.00 87.88 84 VAL A N 1
ATOM 665 C CA . VAL A 1 84 ? -3.032 -7.505 -4.342 1.00 87.88 84 VAL A CA 1
ATOM 666 C C . VAL A 1 84 ? -2.261 -7.697 -3.039 1.00 87.88 84 VAL A C 1
ATOM 668 O O . VAL A 1 84 ? -2.827 -7.540 -1.955 1.00 87.88 84 VAL A O 1
ATOM 671 N N . SER A 1 85 ? -0.962 -7.970 -3.123 1.00 85.94 85 SER A N 1
ATOM 672 C CA . SER A 1 85 ? -0.118 -8.148 -1.941 1.00 85.94 85 SER A CA 1
ATOM 673 C C . SER A 1 85 ? 0.138 -6.874 -1.144 1.00 85.94 85 SER A C 1
ATOM 675 O O . SER A 1 85 ? 0.275 -6.944 0.078 1.00 85.94 85 SER A O 1
ATOM 677 N N . SER A 1 86 ? 0.124 -5.697 -1.777 1.00 87.25 86 SER A N 1
ATOM 678 C CA . SER A 1 86 ? 0.212 -4.424 -1.050 1.00 87.25 86 SER A CA 1
ATOM 679 C C . SER A 1 86 ? -0.923 -4.269 -0.024 1.00 87.25 86 SER A C 1
ATOM 681 O O . SER A 1 86 ? -0.705 -3.777 1.084 1.00 87.25 86 SER A O 1
ATOM 683 N N . PHE A 1 87 ? -2.118 -4.801 -0.311 1.00 88.75 87 PHE A N 1
ATOM 684 C CA . PHE A 1 87 ? -3.223 -4.825 0.653 1.00 88.75 87 PHE A CA 1
ATOM 685 C C . PHE A 1 87 ? -3.015 -5.808 1.804 1.00 88.75 87 PHE A C 1
ATOM 687 O O . PHE A 1 87 ? -3.573 -5.592 2.882 1.00 88.75 87 PHE A O 1
ATOM 694 N N . SER A 1 88 ? -2.193 -6.847 1.640 1.00 88.44 88 SER A N 1
ATOM 695 C CA . SER A 1 88 ? -1.789 -7.678 2.777 1.00 88.44 88 SER A CA 1
ATOM 696 C C . SER A 1 88 ? -0.937 -6.896 3.768 1.00 88.44 88 SER A C 1
ATOM 698 O O . SER A 1 88 ? -1.100 -7.080 4.971 1.00 88.44 88 SER A O 1
ATOM 700 N N . PHE A 1 89 ? -0.088 -5.971 3.305 1.00 87.00 89 PHE A N 1
ATOM 701 C CA . PHE A 1 89 ? 0.632 -5.067 4.210 1.00 87.00 89 PHE A CA 1
ATOM 702 C C . PHE A 1 89 ? -0.322 -4.146 4.972 1.00 87.00 89 PHE A C 1
ATOM 704 O O . PHE A 1 89 ? -0.152 -3.939 6.173 1.00 87.00 89 PHE A O 1
ATOM 711 N N . ILE A 1 90 ? -1.373 -3.652 4.311 1.00 90.00 90 ILE A N 1
ATOM 712 C CA . ILE A 1 90 ? -2.431 -2.864 4.963 1.00 90.00 90 ILE A CA 1
ATOM 713 C C . ILE A 1 90 ? -3.158 -3.707 6.026 1.00 90.00 90 ILE A C 1
ATOM 715 O O . ILE A 1 90 ? -3.415 -3.232 7.134 1.00 90.00 90 ILE A O 1
ATOM 719 N N . TYR A 1 91 ? -3.438 -4.979 5.735 1.00 89.88 91 TYR A N 1
ATOM 720 C CA . TYR A 1 91 ? -4.029 -5.912 6.697 1.00 89.88 91 TYR A CA 1
ATOM 721 C C . TYR A 1 91 ? -3.101 -6.207 7.887 1.00 89.88 91 TYR A C 1
ATOM 723 O O . TYR A 1 91 ? -3.532 -6.190 9.040 1.00 89.88 91 TYR A O 1
ATOM 731 N N . MET A 1 92 ? -1.810 -6.411 7.632 1.00 90.06 92 MET A N 1
ATOM 732 C CA . MET A 1 92 ? -0.789 -6.615 8.660 1.00 90.06 92 MET A CA 1
ATOM 733 C C . MET A 1 92 ? -0.655 -5.382 9.569 1.00 90.06 92 MET A C 1
ATOM 735 O O . MET A 1 92 ? -0.581 -5.509 10.792 1.00 90.06 92 MET A O 1
ATOM 739 N N . ALA A 1 93 ? -0.712 -4.176 8.999 1.00 89.44 93 ALA A N 1
ATOM 740 C CA . ALA A 1 93 ? -0.757 -2.929 9.757 1.00 89.44 93 ALA A CA 1
ATOM 741 C C . ALA A 1 93 ? -2.014 -2.834 10.641 1.00 89.44 93 ALA A C 1
ATOM 743 O O . ALA A 1 93 ? -1.925 -2.436 11.804 1.00 89.44 93 ALA A O 1
ATOM 744 N N . LEU A 1 94 ? -3.173 -3.262 10.131 1.00 89.88 94 LEU A N 1
ATOM 745 C CA . LEU A 1 94 ? -4.418 -3.321 10.897 1.00 89.88 94 LEU A CA 1
ATOM 746 C C . LEU A 1 94 ? -4.313 -4.284 12.093 1.00 89.88 94 LEU A C 1
ATOM 748 O O . LEU A 1 94 ? -4.676 -3.902 13.208 1.00 89.88 94 LEU A O 1
ATOM 752 N N . LYS A 1 95 ? -3.753 -5.487 11.895 1.00 89.94 95 LYS A N 1
ATOM 753 C CA . LYS A 1 95 ? -3.437 -6.429 12.986 1.00 89.94 95 LYS A CA 1
ATOM 754 C C . LYS A 1 95 ? -2.521 -5.792 14.035 1.00 89.94 95 LYS A C 1
ATOM 756 O O . LYS A 1 95 ? -2.773 -5.901 15.237 1.00 89.94 95 LYS A O 1
ATOM 761 N N . LEU A 1 96 ? -1.496 -5.057 13.592 1.00 89.81 96 LEU A N 1
ATOM 762 C CA . LEU A 1 96 ? -0.518 -4.426 14.484 1.00 89.81 96 LEU A CA 1
ATOM 763 C C . LEU A 1 96 ? -1.135 -3.386 15.416 1.00 89.81 96 LEU A C 1
ATOM 765 O O . LEU A 1 96 ? -0.814 -3.320 16.613 1.00 89.81 96 LEU A O 1
ATOM 769 N N . VAL A 1 97 ? -2.005 -2.556 14.845 1.00 88.31 97 VAL A N 1
ATOM 770 C CA . VAL A 1 97 ? -2.723 -1.502 15.560 1.00 88.31 97 VAL A CA 1
ATOM 771 C C . VAL A 1 97 ? -3.644 -2.106 16.616 1.00 88.31 97 VAL A C 1
ATOM 773 O O . VAL A 1 97 ? -3.696 -1.590 17.728 1.00 88.31 97 VAL A O 1
ATOM 776 N N . ARG A 1 98 ? -4.296 -3.234 16.314 1.00 86.81 98 ARG A N 1
ATOM 777 C CA . ARG A 1 98 ? -5.152 -3.963 17.264 1.00 86.81 98 ARG A CA 1
ATOM 778 C C . ARG A 1 98 ? -4.387 -4.703 18.362 1.00 86.81 98 ARG A C 1
ATOM 780 O O . ARG A 1 98 ? -4.993 -5.152 19.324 1.00 86.81 98 ARG A O 1
ATOM 787 N N . GLY A 1 99 ? -3.065 -4.822 18.234 1.00 83.88 99 GLY A N 1
ATOM 788 C CA . GLY A 1 99 ? -2.235 -5.566 19.183 1.00 83.88 99 GLY A CA 1
ATOM 789 C C . GLY A 1 99 ? -2.240 -7.078 18.960 1.00 83.88 99 GLY A C 1
ATOM 790 O O . GLY A 1 99 ? -1.786 -7.814 19.832 1.00 83.88 99 GLY A O 1
ATOM 791 N N . GLU A 1 100 ? -2.711 -7.540 17.801 1.00 88.00 100 GLU A N 1
ATOM 792 C CA . GLU A 1 100 ? -2.641 -8.948 17.416 1.00 88.00 100 GLU A CA 1
ATOM 793 C C . GLU A 1 100 ? -1.181 -9.347 17.121 1.00 88.00 100 GLU A C 1
ATOM 795 O O . GLU A 1 100 ? -0.374 -8.531 16.659 1.00 88.00 100 GLU A O 1
ATOM 800 N N . LYS A 1 101 ? -0.821 -10.610 17.393 1.00 85.69 101 LYS A N 1
ATOM 801 C CA . LYS A 1 101 ? 0.491 -11.152 17.006 1.00 85.69 101 LYS A CA 1
ATOM 802 C C . LYS A 1 101 ? 0.566 -11.247 15.485 1.00 85.69 101 LYS A C 1
ATOM 804 O O . LYS A 1 101 ? -0.357 -11.748 14.848 1.00 85.69 101 LYS A O 1
ATOM 809 N N . ILE A 1 102 ? 1.683 -10.795 14.928 1.00 86.81 102 ILE A N 1
ATOM 810 C CA . ILE A 1 102 ? 1.899 -10.762 13.485 1.00 86.81 102 ILE A CA 1
ATOM 811 C C . ILE A 1 102 ? 2.870 -11.853 13.076 1.00 86.81 102 ILE A C 1
ATOM 813 O O . ILE A 1 102 ? 3.925 -12.008 13.691 1.00 86.81 102 ILE A O 1
ATOM 817 N N . SER A 1 103 ? 2.524 -12.556 12.001 1.00 88.06 103 SER A N 1
ATOM 818 C CA . SER A 1 103 ? 3.419 -13.480 11.317 1.00 88.06 103 SER A CA 1
ATOM 819 C C . SER A 1 103 ? 3.900 -12.866 10.000 1.00 88.06 103 SER A C 1
ATOM 821 O O . SER A 1 103 ? 3.097 -12.240 9.309 1.00 88.06 103 SER A O 1
ATOM 823 N N . PRO A 1 104 ? 5.163 -13.073 9.580 1.00 84.94 104 PRO A N 1
ATOM 824 C CA . PRO A 1 104 ? 5.614 -12.664 8.249 1.00 84.94 104 PRO A CA 1
ATOM 825 C C . PRO A 1 104 ? 4.757 -13.240 7.108 1.00 84.94 104 PRO A C 1
ATOM 827 O O . PRO A 1 104 ? 4.610 -12.610 6.066 1.00 84.94 104 PRO A O 1
ATOM 830 N N . PHE A 1 105 ? 4.134 -14.405 7.321 1.00 86.12 105 PHE A N 1
ATOM 831 C CA . PHE A 1 105 ? 3.249 -15.055 6.349 1.00 86.12 105 PHE A CA 1
ATOM 832 C C . PHE A 1 105 ? 1.902 -14.345 6.152 1.00 86.12 105 PHE A C 1
ATOM 834 O O . PHE A 1 105 ? 1.206 -14.622 5.175 1.00 86.12 105 PHE A O 1
ATOM 841 N N . ASP A 1 106 ? 1.539 -13.399 7.027 1.00 85.94 106 ASP A N 1
ATOM 842 C CA . ASP A 1 106 ? 0.336 -12.578 6.847 1.00 85.94 106 ASP A CA 1
ATOM 843 C C . ASP A 1 106 ? 0.399 -11.731 5.558 1.00 85.94 106 ASP A C 1
ATOM 845 O O . ASP A 1 106 ? -0.640 -11.302 5.057 1.00 85.94 106 ASP A O 1
ATOM 849 N N . VAL A 1 107 ? 1.588 -11.558 4.961 1.00 84.31 107 VAL A N 1
ATOM 850 C CA . VAL A 1 107 ? 1.781 -10.902 3.654 1.00 84.31 107 VAL A CA 1
ATOM 851 C C . VAL A 1 107 ? 1.069 -11.616 2.498 1.00 84.31 107 VAL A C 1
ATOM 853 O O . VAL A 1 107 ? 0.746 -11.007 1.480 1.00 84.31 107 VAL A O 1
ATOM 856 N N . PHE A 1 108 ? 0.732 -12.893 2.667 1.00 85.94 108 PHE A N 1
ATOM 857 C CA . PHE A 1 108 ? -0.012 -13.667 1.675 1.00 85.94 108 PHE A CA 1
ATOM 858 C C . PHE A 1 108 ? -1.508 -13.757 1.974 1.00 85.94 108 PHE A C 1
ATOM 860 O O . PHE A 1 108 ? -2.227 -14.475 1.279 1.00 85.94 108 PHE A O 1
ATOM 867 N N . TYR A 1 109 ? -2.002 -13.026 2.979 1.00 84.69 109 TYR A N 1
ATOM 868 C CA . TYR A 1 109 ? -3.410 -13.065 3.365 1.00 84.69 109 TYR A CA 1
ATOM 869 C C . TYR A 1 109 ? -4.331 -12.778 2.179 1.00 84.69 109 TYR A C 1
ATOM 871 O O . TYR A 1 109 ? -5.199 -13.589 1.869 1.00 84.69 109 TYR A O 1
ATOM 879 N N . THR A 1 110 ? -4.120 -11.673 1.461 1.00 80.38 110 THR A N 1
ATOM 880 C CA . THR A 1 110 ? -4.997 -11.318 0.340 1.00 80.38 110 THR A CA 1
ATOM 881 C C . THR A 1 110 ? -4.830 -12.235 -0.860 1.00 80.38 110 THR A C 1
ATOM 883 O O . THR A 1 110 ? -5.734 -12.247 -1.679 1.00 80.38 110 THR A O 1
ATOM 886 N N . LEU A 1 111 ? -3.754 -13.027 -0.962 1.00 80.75 111 LEU A N 1
ATOM 887 C CA . LEU A 1 111 ? -3.522 -13.985 -2.053 1.00 80.75 111 LEU A CA 1
ATOM 888 C C . LEU A 1 111 ? -4.259 -15.318 -1.857 1.00 80.75 111 LEU A C 1
ATOM 890 O O . LEU A 1 111 ? -4.281 -16.145 -2.767 1.00 80.75 111 LEU A O 1
ATOM 894 N N . GLN A 1 112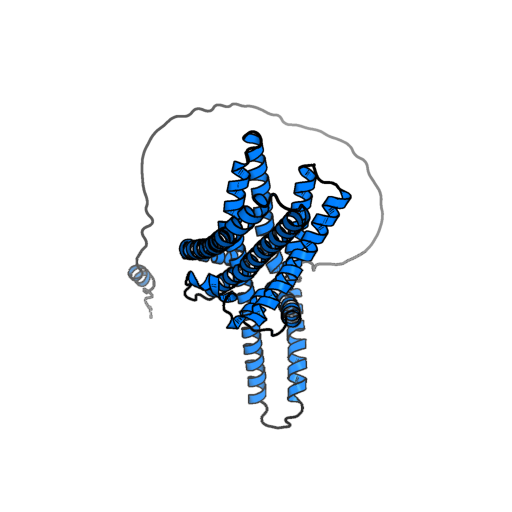 ? -4.886 -15.545 -0.699 1.00 81.00 112 GLN A N 1
ATOM 895 C CA . GLN A 1 112 ? -5.621 -16.784 -0.465 1.00 81.00 112 GLN A CA 1
ATOM 896 C C . GLN A 1 112 ? -6.837 -16.895 -1.405 1.00 81.00 112 GLN A C 1
ATOM 898 O O . GLN A 1 112 ? -7.648 -15.968 -1.478 1.00 81.00 112 GLN A O 1
ATOM 903 N N . PRO A 1 113 ? -7.061 -18.055 -2.053 1.00 68.31 113 PRO A N 1
ATOM 904 C CA . PRO A 1 113 ? -8.129 -18.219 -3.045 1.00 68.31 113 PRO A CA 1
ATOM 905 C C . PRO A 1 113 ? -9.534 -18.040 -2.453 1.00 68.31 113 PRO A C 1
ATOM 907 O O . PRO A 1 113 ? -10.445 -17.567 -3.125 1.00 68.31 113 PRO A O 1
ATOM 910 N N . LYS A 1 114 ? -9.712 -18.314 -1.153 1.00 75.12 114 LYS A N 1
ATOM 911 C CA . LYS A 1 114 ? -10.971 -18.071 -0.421 1.00 75.12 114 LYS A CA 1
ATOM 912 C C . LYS A 1 114 ? -11.371 -16.586 -0.363 1.00 75.12 114 LYS A C 1
ATOM 914 O O . LYS A 1 114 ? -12.491 -16.267 0.027 1.00 75.12 114 LYS A O 1
ATOM 919 N N . ILE A 1 115 ? -10.452 -15.680 -0.699 1.00 77.75 115 ILE A N 1
ATOM 920 C CA . ILE A 1 115 ? -10.596 -14.222 -0.612 1.00 77.75 115 ILE A CA 1
ATOM 921 C C . ILE A 1 115 ? -10.740 -13.605 -2.022 1.00 77.75 115 ILE A C 1
ATOM 923 O O . ILE A 1 115 ? -10.883 -12.395 -2.159 1.00 77.75 115 ILE A O 1
ATOM 927 N N . PHE A 1 116 ? -10.833 -14.417 -3.083 1.00 71.12 116 PHE A N 1
ATOM 928 C CA . PHE A 1 116 ? -10.970 -13.962 -4.474 1.00 71.12 116 PHE A CA 1
ATOM 929 C C . PHE A 1 116 ? -12.013 -12.849 -4.733 1.00 71.12 116 PHE A C 1
ATOM 931 O O . PHE A 1 116 ? -11.647 -11.838 -5.335 1.00 71.12 116 PHE A O 1
ATOM 938 N N . PRO A 1 117 ? -13.277 -12.916 -4.250 1.00 77.31 117 PRO A N 1
ATOM 939 C CA . PRO A 1 117 ? -14.237 -11.829 -4.498 1.00 77.31 117 PRO A CA 1
ATOM 940 C C . PRO A 1 117 ? -13.792 -10.494 -3.880 1.00 77.31 117 PRO A C 1
ATOM 942 O O . PRO A 1 117 ? -14.110 -9.424 -4.394 1.00 77.31 117 PRO A O 1
ATOM 945 N N . MET A 1 118 ? -13.022 -10.551 -2.794 1.00 84.06 118 MET A N 1
ATOM 946 C CA . MET A 1 118 ? -12.437 -9.384 -2.143 1.00 84.06 118 MET A CA 1
ATOM 947 C C . MET A 1 118 ? -11.229 -8.849 -2.928 1.00 84.06 118 MET A C 1
ATOM 949 O O . MET A 1 118 ? -11.081 -7.636 -3.038 1.00 84.06 118 MET A O 1
ATOM 953 N N . GLN A 1 119 ? -10.404 -9.723 -3.522 1.00 84.31 119 GLN A N 1
ATOM 954 C CA . GLN A 1 119 ? -9.271 -9.324 -4.375 1.00 84.31 119 GLN A CA 1
ATOM 955 C C . GLN A 1 119 ? -9.731 -8.456 -5.549 1.00 84.31 119 GLN A C 1
ATOM 957 O O . GLN A 1 119 ? -9.123 -7.424 -5.815 1.00 84.31 119 GLN A O 1
ATOM 962 N N . VAL A 1 120 ? -10.838 -8.828 -6.203 1.00 85.81 120 VAL A N 1
ATOM 963 C CA . VAL A 1 120 ? -11.412 -8.045 -7.310 1.00 85.81 120 VAL A CA 1
ATOM 964 C C . VAL A 1 120 ? -11.781 -6.636 -6.843 1.00 85.81 120 VAL A C 1
ATOM 966 O O . VAL A 1 120 ? -11.463 -5.660 -7.512 1.00 85.81 120 VAL A O 1
ATOM 969 N N . GLN A 1 121 ? -12.395 -6.499 -5.667 1.00 87.69 121 GLN A N 1
ATOM 970 C CA . GLN A 1 121 ? -12.782 -5.188 -5.131 1.00 87.69 121 GLN A CA 1
ATOM 971 C C . GLN A 1 121 ? -11.578 -4.319 -4.777 1.00 87.69 121 GLN A C 1
ATOM 973 O O . GLN A 1 121 ? -11.594 -3.119 -5.042 1.00 87.69 121 GLN A O 1
ATOM 978 N N . LEU A 1 122 ? -10.538 -4.924 -4.204 1.00 88.31 122 LEU A N 1
ATOM 979 C CA . LEU A 1 122 ? -9.279 -4.244 -3.913 1.00 88.31 122 LEU A CA 1
ATOM 980 C C . LEU A 1 122 ? -8.570 -3.805 -5.198 1.00 88.31 122 LEU A C 1
ATOM 982 O O . LEU A 1 122 ? -8.066 -2.689 -5.260 1.00 88.31 122 LEU A O 1
ATOM 986 N N . LEU A 1 123 ? -8.595 -4.636 -6.241 1.00 88.88 123 LEU A N 1
ATOM 987 C CA . LEU A 1 123 ? -8.016 -4.312 -7.541 1.00 88.88 123 LEU A CA 1
ATOM 988 C C . LEU A 1 123 ? -8.765 -3.156 -8.214 1.00 88.88 123 LEU A C 1
ATOM 990 O O . LEU A 1 123 ? -8.134 -2.206 -8.668 1.00 88.88 123 LEU A O 1
ATOM 994 N N . VAL A 1 124 ? -10.102 -3.179 -8.212 1.00 89.75 124 VAL A N 1
ATOM 995 C CA . VAL A 1 124 ? -10.915 -2.065 -8.732 1.00 89.75 124 VAL A CA 1
ATOM 996 C C . VAL A 1 124 ? -10.669 -0.787 -7.923 1.00 89.75 124 VAL A C 1
ATOM 998 O O . VAL A 1 124 ? -10.535 0.286 -8.507 1.00 89.75 124 VAL A O 1
ATOM 1001 N N . TYR A 1 125 ? -10.541 -0.886 -6.595 1.00 90.69 125 TYR A N 1
ATOM 1002 C CA . TYR A 1 125 ? -10.157 0.253 -5.758 1.00 90.69 125 TYR A CA 1
ATOM 1003 C C . TYR A 1 125 ? -8.766 0.789 -6.117 1.00 90.69 125 TYR A C 1
ATOM 1005 O O . TYR A 1 125 ? -8.605 1.999 -6.220 1.00 90.69 125 TYR A O 1
ATOM 1013 N N . SER A 1 126 ? -7.774 -0.075 -6.353 1.00 89.94 126 SER A N 1
ATOM 1014 C CA . SER A 1 126 ? -6.434 0.344 -6.784 1.00 89.94 126 SER A CA 1
ATOM 1015 C C . SER A 1 126 ? -6.438 1.044 -8.133 1.00 89.94 126 SER A C 1
ATOM 1017 O O . SER A 1 126 ? -5.761 2.059 -8.277 1.00 89.94 126 SER A O 1
ATOM 1019 N N . ILE A 1 127 ? -7.216 0.546 -9.098 1.00 88.75 127 ILE A N 1
ATOM 1020 C CA . ILE A 1 127 ? -7.397 1.226 -10.384 1.00 88.75 127 ILE A CA 1
ATOM 1021 C C . ILE A 1 127 ? -7.996 2.609 -10.139 1.00 88.75 127 ILE A C 1
ATOM 1023 O O . ILE A 1 127 ? -7.462 3.591 -10.633 1.00 88.75 127 ILE A O 1
ATOM 1027 N N . PHE A 1 128 ? -9.047 2.710 -9.324 1.00 88.44 128 PHE A N 1
ATOM 1028 C CA . PHE A 1 128 ? -9.696 3.986 -9.024 1.00 88.44 128 PHE A CA 1
ATOM 1029 C C . PHE A 1 128 ? -8.771 4.970 -8.282 1.00 88.44 128 PHE A C 1
ATOM 1031 O O . PHE A 1 128 ? -8.745 6.156 -8.603 1.00 88.44 128 PHE A O 1
ATOM 1038 N N . TYR A 1 129 ? -7.968 4.468 -7.341 1.00 87.88 129 TYR A N 1
ATOM 1039 C CA . TYR A 1 129 ? -6.950 5.226 -6.610 1.00 87.88 129 TYR A CA 1
ATOM 1040 C C . TYR A 1 129 ? -5.852 5.765 -7.538 1.00 87.88 129 TYR A C 1
ATOM 1042 O O . TYR A 1 129 ? -5.407 6.898 -7.372 1.00 87.88 129 TYR A O 1
ATOM 1050 N N . ALA A 1 130 ? -5.425 4.970 -8.523 1.00 86.12 130 ALA A N 1
ATOM 1051 C CA . ALA A 1 130 ? -4.396 5.362 -9.481 1.00 86.12 130 ALA A CA 1
ATOM 1052 C C . ALA A 1 130 ? -4.941 6.209 -10.643 1.00 86.12 130 ALA A C 1
ATOM 1054 O O . ALA A 1 130 ? -4.192 7.001 -11.205 1.00 86.12 130 ALA A O 1
ATOM 1055 N N . PHE A 1 131 ? -6.225 6.070 -10.989 1.00 86.12 131 PHE A N 1
ATOM 1056 C CA . PHE A 1 131 ? -6.815 6.631 -12.204 1.00 86.12 131 PHE A CA 1
ATOM 1057 C C . PHE A 1 131 ? -6.692 8.153 -12.285 1.00 86.12 131 PHE A C 1
ATOM 1059 O O . PHE A 1 131 ? -6.146 8.661 -13.258 1.00 86.12 131 PHE A O 1
ATOM 1066 N N . PHE A 1 132 ? -7.163 8.886 -11.271 1.00 78.31 132 PHE A N 1
ATOM 1067 C CA . PHE A 1 132 ? -7.153 10.353 -11.315 1.00 78.31 132 PHE A CA 1
ATOM 1068 C C . PHE A 1 132 ? -5.740 10.954 -11.301 1.00 78.31 132 PHE A C 1
ATOM 1070 O O . PHE A 1 132 ? -5.472 11.802 -12.153 1.00 78.31 132 PHE A O 1
ATOM 1077 N N . PRO A 1 133 ? -4.819 10.522 -10.413 1.00 81.94 133 PRO A N 1
ATOM 1078 C CA . PRO A 1 133 ? -3.445 11.016 -10.437 1.00 81.94 133 PRO A CA 1
ATOM 1079 C C . PRO A 1 133 ? -2.736 10.730 -11.769 1.00 81.94 133 PRO A C 1
ATOM 1081 O O . PRO A 1 133 ? -2.111 11.623 -12.329 1.00 81.94 133 PRO A O 1
ATOM 1084 N N . TRP A 1 134 ? -2.887 9.520 -12.322 1.00 82.62 134 TRP A N 1
ATOM 1085 C CA . TRP A 1 134 ? -2.254 9.152 -13.594 1.00 82.62 134 TRP A CA 1
ATOM 1086 C C . TRP A 1 134 ? -2.862 9.854 -14.804 1.00 82.62 134 TRP A C 1
ATOM 1088 O O . TRP A 1 134 ? -2.127 10.251 -15.705 1.00 82.62 134 TRP A O 1
ATOM 1098 N N . LEU A 1 135 ? -4.185 10.030 -14.835 1.00 85.06 135 LEU A N 1
ATOM 1099 C CA . LEU A 1 135 ? -4.848 10.797 -15.886 1.00 85.06 135 LEU A CA 1
ATOM 1100 C C . LEU A 1 135 ? -4.322 12.235 -15.909 1.00 85.06 135 LEU A C 1
ATOM 1102 O O . LEU A 1 135 ? -4.065 12.777 -16.980 1.00 85.06 135 LEU A O 1
ATOM 1106 N N . PHE A 1 136 ? -4.122 12.834 -14.733 1.00 80.19 136 PHE A N 1
ATOM 1107 C CA . PHE A 1 136 ? -3.569 14.176 -14.631 1.00 80.19 136 PHE A CA 1
ATOM 1108 C C . PHE A 1 136 ? -2.106 14.239 -15.080 1.00 80.19 136 PHE A C 1
ATOM 1110 O O . PHE A 1 136 ? -1.781 15.096 -15.892 1.00 80.19 136 PHE A O 1
ATOM 1117 N N . THR A 1 137 ? -1.249 13.316 -14.631 1.00 80.50 137 THR A N 1
ATOM 1118 C CA . THR A 1 137 ? 0.142 13.187 -15.115 1.00 8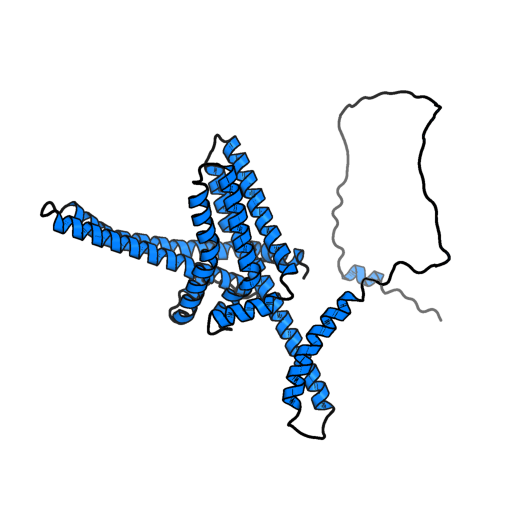0.50 137 THR A CA 1
ATOM 1119 C C . THR A 1 137 ? 0.194 13.059 -16.638 1.00 80.50 137 THR A C 1
ATOM 1121 O O . THR A 1 137 ? 0.954 13.762 -17.299 1.00 80.50 137 THR A O 1
ATOM 1124 N N . PHE A 1 138 ? -0.672 12.232 -17.229 1.00 82.56 138 PHE A N 1
ATOM 1125 C CA . PHE A 1 138 ? -0.748 12.084 -18.682 1.00 82.56 138 PHE A CA 1
ATOM 1126 C C . PHE A 1 138 ? -1.143 13.390 -19.388 1.00 82.56 138 PHE A C 1
ATOM 1128 O O . PHE A 1 138 ? -0.515 13.772 -20.376 1.00 82.56 138 PHE A O 1
ATOM 1135 N N . LEU A 1 139 ? -2.156 14.097 -18.878 1.00 83.75 139 LEU A N 1
ATOM 1136 C CA . LEU A 1 139 ? -2.559 15.401 -19.412 1.00 83.75 139 LEU A CA 1
ATOM 1137 C C . LEU A 1 139 ? -1.432 16.430 -19.263 1.00 83.75 139 LEU A C 1
ATOM 1139 O O . LEU A 1 139 ? -1.112 17.125 -20.222 1.00 83.75 139 LEU A O 1
ATOM 1143 N N . PHE A 1 140 ? -0.797 16.497 -18.094 1.00 81.00 140 PHE A N 1
ATOM 1144 C CA . PHE A 1 140 ? 0.314 17.404 -17.822 1.00 81.00 140 PHE A CA 1
ATOM 1145 C C . PHE A 1 140 ? 1.471 17.170 -18.801 1.00 81.00 140 PHE A C 1
ATOM 1147 O O . PHE A 1 140 ? 1.938 18.112 -19.441 1.00 81.00 140 PHE A O 1
ATOM 1154 N N . TYR A 1 141 ? 1.852 15.909 -19.016 1.00 81.00 141 TYR A N 1
ATOM 1155 C CA . TYR A 1 141 ? 2.851 15.538 -20.014 1.00 81.00 141 TYR A CA 1
ATOM 1156 C C . TYR A 1 141 ? 2.449 15.960 -21.436 1.00 81.00 141 TYR A C 1
ATOM 1158 O O . TYR A 1 141 ? 3.279 16.487 -22.176 1.00 81.00 141 TYR A O 1
ATOM 1166 N N . PHE A 1 142 ? 1.183 15.775 -21.822 1.00 82.31 142 PHE A N 1
ATOM 1167 C CA . PHE A 1 142 ? 0.686 16.153 -23.148 1.00 82.31 142 PHE A CA 1
ATOM 1168 C C . PHE A 1 142 ? 0.736 17.671 -23.395 1.00 82.31 142 PHE A C 1
ATOM 1170 O O . PHE A 1 142 ? 1.096 18.097 -24.490 1.00 82.31 142 PHE A O 1
ATOM 1177 N N . PHE A 1 143 ? 0.403 18.485 -22.388 1.00 80.50 143 PHE A N 1
ATOM 1178 C CA . PHE A 1 143 ? 0.373 19.947 -22.512 1.00 80.50 143 PHE A CA 1
ATOM 1179 C C . PHE A 1 143 ? 1.747 20.607 -22.359 1.00 80.50 143 PHE A C 1
ATOM 1181 O O . PHE A 1 143 ? 2.031 21.574 -23.062 1.00 80.50 143 PHE A O 1
ATOM 1188 N N . PHE A 1 144 ? 2.595 20.101 -21.461 1.00 78.62 144 PHE A N 1
ATOM 1189 C CA . PHE A 1 144 ? 3.856 20.752 -21.094 1.00 78.62 144 PHE A CA 1
ATOM 1190 C C . PHE A 1 144 ? 5.105 20.045 -21.637 1.00 78.62 144 PHE A C 1
ATOM 1192 O O . PHE A 1 144 ? 6.188 20.613 -21.547 1.00 78.62 144 PHE A O 1
ATOM 1199 N N . LYS A 1 145 ? 4.966 18.843 -22.227 1.00 67.19 145 LYS A N 1
ATOM 1200 C CA . LYS A 1 145 ? 6.041 18.056 -22.867 1.00 67.19 145 LYS A CA 1
ATOM 1201 C C . LYS A 1 145 ? 7.320 18.058 -22.012 1.00 67.19 145 LYS A C 1
ATOM 1203 O O . LYS A 1 145 ? 8.352 18.582 -22.418 1.00 67.19 145 LYS A O 1
ATOM 1208 N N . SER A 1 146 ? 7.201 17.533 -20.789 1.00 59.94 146 SER A N 1
ATOM 1209 C CA . SER A 1 146 ? 8.120 17.836 -19.684 1.00 59.94 146 SER A CA 1
ATOM 1210 C C . SER A 1 146 ? 9.570 17.398 -19.934 1.00 59.94 146 SER A C 1
ATOM 1212 O O . SER A 1 146 ? 9.861 16.205 -20.043 1.00 59.94 146 SER A O 1
ATOM 1214 N N . ALA A 1 147 ? 10.476 18.378 -19.976 1.00 60.69 147 ALA A N 1
ATOM 1215 C CA . ALA A 1 147 ? 11.921 18.212 -19.794 1.00 60.69 147 ALA A CA 1
ATOM 1216 C C . ALA A 1 147 ? 12.486 19.152 -18.704 1.00 60.69 147 ALA A C 1
ATOM 1218 O O . ALA A 1 147 ? 13.666 19.056 -18.371 1.00 60.69 147 ALA A O 1
ATOM 1219 N N . ASP A 1 148 ? 11.656 20.030 -18.123 1.00 75.19 148 ASP A N 1
ATOM 1220 C CA . ASP A 1 148 ? 12.102 21.032 -17.154 1.00 75.19 148 ASP A CA 1
ATOM 1221 C C . ASP A 1 148 ? 12.052 20.491 -15.711 1.00 75.19 148 ASP A C 1
ATOM 1223 O O . ASP A 1 148 ? 10.991 20.051 -15.249 1.00 75.19 148 ASP A O 1
ATOM 1227 N N . PRO A 1 149 ? 13.150 20.592 -14.935 1.00 74.69 149 PRO A N 1
ATOM 1228 C CA . PRO A 1 149 ? 13.212 20.107 -13.551 1.00 74.69 149 PRO A CA 1
ATOM 1229 C C . PRO A 1 149 ? 12.149 20.717 -12.625 1.00 74.69 149 PRO A C 1
ATOM 1231 O O . PRO A 1 149 ? 11.624 20.042 -11.740 1.00 74.69 149 PRO A O 1
ATOM 1234 N N . ILE A 1 150 ? 11.801 21.991 -12.840 1.00 79.31 150 ILE A N 1
ATOM 1235 C CA . ILE A 1 150 ? 10.800 22.709 -12.038 1.00 79.31 150 ILE A CA 1
ATOM 1236 C C . ILE A 1 150 ? 9.394 22.168 -12.320 1.00 79.31 150 ILE A C 1
ATOM 1238 O O . ILE A 1 150 ? 8.618 21.960 -11.388 1.00 79.31 150 ILE A O 1
ATOM 1242 N N . LEU A 1 151 ? 9.067 21.903 -13.589 1.00 79.94 151 LEU A N 1
ATOM 1243 C CA . LEU A 1 151 ? 7.761 21.363 -13.968 1.00 79.94 151 LEU A CA 1
ATOM 1244 C C . LEU A 1 151 ? 7.575 19.938 -13.445 1.00 79.94 151 LEU A C 1
ATOM 1246 O O . LEU A 1 151 ? 6.492 19.631 -12.957 1.00 79.94 151 LEU A O 1
ATOM 1250 N N . ASN A 1 152 ? 8.632 19.120 -13.433 1.00 78.75 152 ASN A N 1
ATOM 1251 C CA . ASN A 1 152 ? 8.601 17.793 -12.808 1.00 78.75 152 ASN A CA 1
ATOM 1252 C C . ASN A 1 152 ? 8.294 17.866 -11.303 1.00 78.75 152 ASN A C 1
ATOM 1254 O O . ASN A 1 152 ? 7.509 17.075 -10.783 1.00 78.75 152 ASN A O 1
ATOM 1258 N N . PHE A 1 153 ? 8.872 18.838 -10.594 1.00 81.06 153 PHE A N 1
ATOM 1259 C CA . PHE A 1 153 ? 8.596 19.028 -9.169 1.00 81.06 153 PHE A CA 1
ATOM 1260 C C . PHE A 1 153 ? 7.156 19.497 -8.912 1.00 81.06 153 PHE A C 1
ATOM 1262 O O . PHE A 1 153 ? 6.483 19.009 -8.002 1.00 81.06 153 PHE A O 1
ATOM 1269 N N . VAL A 1 154 ? 6.656 20.421 -9.737 1.00 83.38 154 VAL A N 1
ATOM 1270 C CA . VAL A 1 154 ? 5.259 20.878 -9.686 1.00 83.38 154 VAL A CA 1
ATOM 1271 C C . VAL A 1 154 ? 4.302 19.720 -9.971 1.00 83.38 154 VAL A C 1
ATOM 1273 O O . VAL A 1 154 ? 3.324 19.545 -9.242 1.00 83.38 154 VAL A O 1
ATOM 1276 N N . GLU A 1 155 ? 4.600 18.899 -10.976 1.00 83.31 155 GLU A N 1
ATOM 1277 C CA . GLU A 1 155 ? 3.833 17.700 -11.304 1.00 83.31 155 GLU A CA 1
ATOM 1278 C C . GLU A 1 155 ? 3.760 16.739 -10.111 1.00 83.31 155 GLU A C 1
ATOM 1280 O O . GLU A 1 155 ? 2.668 16.305 -9.736 1.00 83.31 155 GLU A O 1
ATOM 1285 N N . GLU A 1 156 ? 4.890 16.459 -9.455 1.00 81.94 156 GLU A N 1
ATOM 1286 C CA . GLU A 1 156 ? 4.939 15.575 -8.289 1.00 81.94 156 GLU A CA 1
ATOM 1287 C C . GLU A 1 156 ? 4.109 16.121 -7.113 1.00 81.94 156 GLU A C 1
ATOM 1289 O O . GLU A 1 156 ? 3.390 15.371 -6.439 1.00 81.94 156 GLU A O 1
ATOM 1294 N N . ILE A 1 157 ? 4.160 17.433 -6.859 1.00 85.12 157 ILE A N 1
ATOM 1295 C CA . ILE A 1 157 ? 3.330 18.073 -5.830 1.00 85.12 157 ILE A CA 1
ATOM 1296 C C . ILE A 1 157 ? 1.850 17.898 -6.163 1.00 85.12 157 ILE A C 1
ATOM 1298 O O . ILE A 1 157 ? 1.078 17.465 -5.303 1.00 85.12 157 ILE A O 1
ATOM 1302 N N . ILE A 1 158 ? 1.450 18.200 -7.399 1.00 84.50 158 ILE A N 1
ATOM 1303 C CA . ILE A 1 158 ? 0.055 18.091 -7.827 1.00 84.50 158 ILE A CA 1
ATOM 1304 C C . ILE A 1 158 ? -0.426 16.636 -7.732 1.00 84.50 158 ILE A C 1
ATOM 1306 O O . ILE A 1 158 ? -1.504 16.375 -7.192 1.00 84.50 158 ILE A O 1
ATOM 1310 N N . PHE A 1 159 ? 0.394 15.676 -8.160 1.00 85.31 159 PHE A N 1
ATOM 1311 C CA . PHE A 1 159 ? 0.114 14.247 -8.038 1.00 85.31 159 PHE A CA 1
ATOM 1312 C C . PHE A 1 159 ? -0.153 13.841 -6.578 1.00 85.31 159 PHE A C 1
ATOM 1314 O O . PHE A 1 159 ? -1.152 13.179 -6.272 1.00 85.31 159 PHE A O 1
ATOM 1321 N N . ASN A 1 160 ? 0.688 14.299 -5.644 1.00 85.44 160 ASN A N 1
ATOM 1322 C CA . ASN A 1 160 ? 0.502 14.048 -4.213 1.00 85.44 160 ASN A CA 1
ATOM 1323 C C . ASN A 1 160 ? -0.754 14.737 -3.644 1.00 85.44 160 ASN A C 1
ATOM 1325 O O . ASN A 1 160 ? -1.406 14.169 -2.762 1.00 85.44 160 ASN A O 1
ATOM 1329 N N . ILE A 1 161 ? -1.126 15.923 -4.142 1.00 87.19 161 ILE A N 1
ATOM 1330 C CA . ILE A 1 161 ? -2.364 16.618 -3.751 1.00 87.19 161 ILE A CA 1
ATOM 1331 C C . ILE A 1 161 ? -3.589 15.799 -4.162 1.00 87.19 161 ILE A C 1
ATOM 1333 O O . ILE A 1 161 ? -4.464 15.568 -3.326 1.00 87.19 161 ILE A O 1
ATOM 1337 N N . PHE A 1 162 ? -3.641 15.295 -5.398 1.00 87.69 162 PHE A N 1
ATOM 1338 C CA . PHE A 1 162 ? -4.761 14.470 -5.864 1.00 87.69 162 PHE A CA 1
ATOM 1339 C C . PHE A 1 162 ? -4.903 13.175 -5.063 1.00 87.69 162 PHE A C 1
ATOM 1341 O O . PHE A 1 162 ? -6.008 12.829 -4.639 1.00 87.69 162 PHE A O 1
ATOM 1348 N N . ILE A 1 163 ? -3.790 12.492 -4.786 1.00 88.38 163 ILE A N 1
ATOM 1349 C CA . ILE A 1 163 ? -3.789 11.309 -3.916 1.00 88.38 163 ILE A CA 1
ATOM 1350 C C . ILE A 1 163 ? -4.299 11.657 -2.515 1.00 88.38 163 ILE A C 1
ATOM 1352 O O . ILE A 1 163 ? -5.107 10.924 -1.941 1.00 88.38 163 ILE A O 1
ATOM 1356 N N . SER A 1 164 ? -3.849 12.778 -1.954 1.00 87.81 164 SER A N 1
ATOM 1357 C CA . SER A 1 164 ? -4.255 13.214 -0.617 1.00 87.81 164 SER A CA 1
ATOM 1358 C C . SER A 1 164 ? -5.744 13.543 -0.562 1.00 87.81 164 SER A C 1
ATOM 1360 O O . SER A 1 164 ? -6.430 13.128 0.374 1.00 87.81 164 SER A O 1
ATOM 1362 N N . LEU A 1 165 ? -6.261 14.225 -1.588 1.00 89.31 165 LEU A N 1
ATOM 1363 C CA . LEU A 1 165 ? -7.682 14.518 -1.729 1.00 89.31 165 LEU A CA 1
ATOM 1364 C C . LEU A 1 165 ? -8.491 13.224 -1.820 1.00 89.31 165 LEU A C 1
ATOM 1366 O O . LEU A 1 165 ? -9.471 13.071 -1.099 1.00 89.31 165 LEU A O 1
ATOM 1370 N N . PHE A 1 166 ? -8.055 12.263 -2.633 1.00 90.56 166 PHE A N 1
ATOM 1371 C CA . PHE A 1 166 ? -8.708 10.961 -2.740 1.00 90.56 166 PHE A CA 1
ATOM 1372 C C . PHE A 1 166 ? -8.755 10.232 -1.387 1.00 90.56 166 PHE A C 1
ATOM 1374 O O . PHE A 1 166 ? -9.814 9.774 -0.945 1.00 90.56 166 PHE A O 1
ATOM 1381 N N . LEU A 1 167 ? -7.616 10.161 -0.689 1.00 91.12 167 LEU A N 1
ATOM 1382 C CA . LEU A 1 167 ? -7.515 9.515 0.620 1.00 91.12 167 LEU A CA 1
ATOM 1383 C C . LEU A 1 167 ? -8.405 10.193 1.665 1.00 91.12 167 LEU A C 1
ATOM 1385 O O . LEU A 1 167 ? -8.966 9.500 2.507 1.00 91.12 167 LEU A O 1
ATOM 1389 N N . LEU A 1 168 ? -8.603 11.510 1.599 1.00 91.81 168 LEU A N 1
ATOM 1390 C CA . LEU A 1 168 ? -9.462 12.240 2.537 1.00 91.81 168 LEU A CA 1
ATOM 1391 C C . LEU A 1 168 ? -10.904 11.704 2.584 1.00 91.81 168 LEU A C 1
ATOM 1393 O O . LEU A 1 168 ? -11.546 11.757 3.633 1.00 91.81 168 LEU A O 1
ATOM 1397 N N . PHE A 1 169 ? -11.413 11.174 1.469 1.00 90.06 169 PHE A N 1
ATOM 1398 C CA . PHE A 1 169 ? -12.762 10.606 1.390 1.00 90.06 169 PHE A CA 1
ATOM 1399 C C . PHE A 1 169 ? -12.766 9.078 1.492 1.00 90.06 169 PHE A C 1
ATOM 1401 O O . PHE A 1 169 ? -13.643 8.500 2.141 1.00 90.06 169 PHE A O 1
ATOM 1408 N N . PHE A 1 170 ? -11.791 8.415 0.868 1.00 91.69 170 PHE A N 1
ATOM 1409 C CA . PHE A 1 170 ? -11.834 6.969 0.641 1.00 91.69 170 PHE A CA 1
ATOM 1410 C C . PHE A 1 170 ? -10.871 6.147 1.499 1.00 91.69 170 PHE A C 1
ATOM 1412 O O . PHE A 1 170 ? -10.807 4.932 1.312 1.00 91.69 170 PHE A O 1
ATOM 1419 N N . LEU A 1 171 ? -10.195 6.760 2.479 1.00 90.81 171 LEU A N 1
ATOM 1420 C CA . LEU A 1 171 ? -9.263 6.092 3.393 1.00 90.81 171 LEU A CA 1
ATOM 1421 C C . LEU A 1 171 ? -9.790 4.776 3.979 1.00 90.81 171 LEU A C 1
ATOM 1423 O O . LEU A 1 171 ? -9.055 3.794 4.048 1.00 90.81 171 LEU A O 1
ATOM 1427 N N . CYS A 1 172 ? -11.041 4.754 4.445 1.00 90.81 172 CYS A N 1
ATOM 1428 C CA . CYS A 1 172 ? -11.598 3.605 5.160 1.00 90.81 172 CYS A CA 1
ATOM 1429 C C . CYS A 1 172 ? -11.976 2.452 4.220 1.00 90.81 172 CYS A C 1
ATOM 1431 O O . CYS A 1 172 ? -12.130 1.320 4.675 1.00 90.81 172 CYS A O 1
ATOM 1433 N N . THR A 1 173 ? -12.114 2.715 2.919 1.00 90.81 173 THR A N 1
ATOM 1434 C CA . THR A 1 173 ? -12.558 1.750 1.902 1.00 90.81 173 THR A CA 1
ATOM 1435 C C . THR A 1 173 ? -11.747 0.446 1.906 1.00 90.81 173 THR A C 1
ATOM 1437 O O . THR A 1 173 ? -12.359 -0.611 2.086 1.00 90.81 173 THR A O 1
ATOM 1440 N N . PRO A 1 174 ? -10.401 0.457 1.782 1.00 90.12 174 PRO A N 1
ATOM 1441 C CA . PRO A 1 174 ? -9.616 -0.777 1.797 1.00 90.12 174 PRO A CA 1
ATOM 1442 C C . PRO A 1 174 ? -9.745 -1.539 3.121 1.00 90.12 174 PRO A C 1
ATOM 1444 O O . PRO A 1 174 ? -9.840 -2.763 3.111 1.00 90.12 174 PRO A O 1
ATOM 1447 N N . PHE A 1 175 ? -9.831 -0.843 4.259 1.00 91.12 175 PHE A N 1
ATOM 1448 C CA . PHE A 1 175 ? -9.999 -1.483 5.568 1.00 91.12 175 PHE A CA 1
ATOM 1449 C C . PHE A 1 175 ? -11.373 -2.145 5.727 1.00 91.12 175 PHE A C 1
ATOM 1451 O O . PHE A 1 175 ? -11.465 -3.260 6.237 1.00 91.12 175 PHE A O 1
ATOM 1458 N N . LEU A 1 176 ? -12.440 -1.500 5.250 1.00 89.62 176 LEU A N 1
ATOM 1459 C CA . LEU A 1 176 ? -13.798 -2.050 5.274 1.00 89.62 176 LEU A CA 1
ATOM 1460 C C . LEU A 1 176 ? -13.924 -3.312 4.411 1.00 89.62 176 LEU A C 1
ATOM 1462 O O . LEU A 1 176 ? -14.626 -4.249 4.799 1.00 89.62 176 LEU A O 1
ATOM 1466 N N . ILE A 1 177 ? -13.229 -3.342 3.271 1.00 89.25 177 ILE A N 1
ATOM 1467 C CA . ILE A 1 177 ? -13.153 -4.510 2.386 1.00 89.25 177 ILE A CA 1
ATOM 1468 C C . ILE A 1 177 ? -12.353 -5.632 3.064 1.00 89.25 177 ILE A C 1
ATOM 1470 O O . ILE A 1 177 ? -12.842 -6.757 3.148 1.00 89.25 177 ILE A O 1
ATOM 1474 N N . LEU A 1 178 ? -11.177 -5.322 3.628 1.00 87.25 178 LEU A N 1
ATOM 1475 C CA . LEU A 1 178 ? -10.329 -6.277 4.361 1.00 87.25 178 LEU A CA 1
ATOM 1476 C C . LEU A 1 178 ? -11.037 -6.914 5.566 1.00 87.25 178 LEU A C 1
ATOM 1478 O O . LEU A 1 178 ? -10.851 -8.099 5.842 1.00 87.25 178 LEU A O 1
ATOM 1482 N N . GLU A 1 179 ? -11.873 -6.150 6.267 1.00 86.75 179 GLU A N 1
ATOM 1483 C CA . GLU A 1 179 ? -12.680 -6.630 7.393 1.00 86.75 179 GLU A CA 1
ATOM 1484 C C . GLU A 1 179 ? -14.002 -7.294 6.969 1.00 86.75 179 GLU A C 1
ATOM 1486 O O . GLU A 1 179 ? -14.783 -7.686 7.835 1.00 86.75 179 GLU A O 1
ATOM 1491 N N . LYS A 1 180 ? -14.284 -7.416 5.662 1.00 83.62 180 LYS A N 1
ATOM 1492 C CA . LYS A 1 180 ? -15.546 -7.953 5.114 1.00 83.62 180 LYS A CA 1
ATOM 1493 C C . LYS A 1 180 ? -16.803 -7.235 5.631 1.00 83.62 180 LYS A C 1
ATOM 1495 O O . LYS A 1 180 ? -17.893 -7.801 5.644 1.00 83.62 180 LYS A O 1
ATOM 1500 N N . LYS A 1 181 ? -16.669 -5.965 6.026 1.00 82.00 181 LYS A N 1
ATOM 1501 C CA . LYS A 1 181 ? -17.776 -5.117 6.504 1.00 82.00 181 LYS A CA 1
ATOM 1502 C C . LYS A 1 181 ? -18.624 -4.534 5.371 1.00 82.00 181 LYS A C 1
ATOM 1504 O O . LYS A 1 181 ? -19.660 -3.932 5.642 1.00 82.00 181 LYS A O 1
ATOM 1509 N N . ALA A 1 182 ? -18.190 -4.691 4.123 1.00 78.31 182 ALA A N 1
ATOM 1510 C CA . ALA A 1 182 ? -18.928 -4.305 2.930 1.00 78.31 182 ALA A CA 1
ATOM 1511 C C . ALA A 1 182 ? -18.810 -5.407 1.872 1.00 78.31 182 ALA A C 1
ATOM 1513 O O . ALA A 1 182 ? -17.722 -5.925 1.631 1.00 78.31 182 ALA A O 1
ATOM 1514 N N . ARG A 1 183 ? -19.939 -5.766 1.245 1.00 76.81 183 ARG A N 1
ATOM 1515 C CA . ARG A 1 183 ? -19.976 -6.770 0.167 1.00 76.81 183 ARG A CA 1
ATOM 1516 C C . ARG A 1 183 ? -19.634 -6.199 -1.201 1.00 76.81 183 ARG A C 1
ATOM 1518 O O . ARG A 1 183 ? -19.330 -6.979 -2.091 1.00 76.81 183 ARG A O 1
ATOM 1525 N N . THR A 1 184 ? -19.716 -4.884 -1.387 1.00 87.31 184 THR A N 1
ATOM 1526 C CA . THR A 1 184 ? -19.424 -4.207 -2.655 1.00 87.31 184 THR A CA 1
ATOM 1527 C C . THR A 1 184 ? -18.541 -2.991 -2.413 1.00 87.31 184 THR A C 1
ATOM 1529 O O . THR A 1 184 ? -18.610 -2.351 -1.358 1.00 87.31 184 THR A O 1
ATOM 1532 N N . LEU A 1 185 ? -17.738 -2.640 -3.418 1.00 87.38 185 LEU A N 1
ATOM 1533 C CA . LEU A 1 185 ? -16.855 -1.479 -3.362 1.00 87.38 185 LEU A CA 1
ATOM 1534 C C . LEU A 1 185 ? -17.643 -0.169 -3.166 1.00 87.38 185 LEU A C 1
ATOM 1536 O O . LEU A 1 185 ? -17.259 0.659 -2.346 1.00 87.38 185 LEU A O 1
ATOM 1540 N N . GLY A 1 186 ? -18.780 -0.005 -3.851 1.00 88.81 186 GLY A N 1
ATOM 1541 C CA . GLY A 1 186 ? -19.637 1.177 -3.697 1.00 88.81 186 GLY A CA 1
ATOM 1542 C C . GLY A 1 186 ? -20.182 1.343 -2.274 1.00 88.81 186 GLY A C 1
ATOM 1543 O O . GLY A 1 186 ? -20.171 2.449 -1.733 1.00 88.81 186 GLY A O 1
ATOM 1544 N N . ALA A 1 187 ? -20.581 0.245 -1.620 1.00 90.44 187 ALA A N 1
ATOM 1545 C CA . ALA A 1 187 ? -21.011 0.284 -0.222 1.00 90.44 187 ALA A CA 1
ATOM 1546 C C . ALA A 1 187 ? -19.854 0.650 0.722 1.00 90.44 187 ALA A C 1
ATOM 1548 O O . ALA A 1 187 ? -20.039 1.453 1.637 1.00 90.44 187 ALA A O 1
ATOM 1549 N N . ALA A 1 188 ? -18.654 0.109 0.476 1.00 91.56 188 ALA A N 1
ATOM 1550 C CA . ALA A 1 188 ? -17.452 0.450 1.235 1.00 91.56 188 ALA A CA 1
ATOM 1551 C C . ALA A 1 188 ? -17.092 1.938 1.091 1.00 91.56 188 ALA A C 1
ATOM 1553 O O . ALA A 1 188 ? -16.839 2.605 2.092 1.00 91.56 188 ALA A O 1
ATOM 1554 N N . MET A 1 189 ? -17.145 2.477 -0.130 1.00 91.88 189 MET A N 1
ATOM 1555 C CA . MET A 1 189 ? -16.877 3.887 -0.413 1.00 91.88 189 MET A CA 1
ATOM 1556 C C . MET A 1 189 ? -17.909 4.817 0.236 1.00 91.88 189 MET A C 1
ATOM 1558 O O . MET A 1 189 ? -17.531 5.770 0.916 1.00 91.88 189 MET A O 1
ATOM 1562 N N . LYS A 1 190 ? -19.212 4.520 0.109 1.00 93.19 190 LYS A N 1
ATOM 1563 C CA . LYS A 1 190 ? -20.276 5.312 0.754 1.00 93.19 190 LYS A CA 1
ATOM 1564 C C . LYS A 1 190 ? -20.106 5.331 2.274 1.00 93.19 190 LYS A C 1
ATOM 1566 O O . LYS A 1 190 ? -20.224 6.382 2.903 1.00 93.19 190 LYS A O 1
ATOM 1571 N N . LYS A 1 191 ? -19.777 4.177 2.862 1.00 92.19 191 LYS A N 1
ATOM 1572 C CA . LYS A 1 191 ? -19.497 4.062 4.295 1.00 92.19 191 LYS A CA 1
ATOM 1573 C C . LYS A 1 191 ? -18.226 4.815 4.696 1.00 92.19 191 LYS A C 1
ATOM 1575 O O . LYS A 1 191 ? -18.251 5.494 5.715 1.00 92.19 191 LYS A O 1
ATOM 1580 N N . SER A 1 192 ? -17.169 4.775 3.882 1.00 92.12 192 SER A N 1
ATOM 1581 C CA . SER A 1 192 ? -15.948 5.564 4.096 1.00 92.12 192 SER A CA 1
ATOM 1582 C C . SER A 1 192 ? -16.243 7.062 4.143 1.00 92.12 192 SER A C 1
ATOM 1584 O O . SER A 1 192 ? -15.802 7.738 5.065 1.00 92.12 192 SER A O 1
ATOM 1586 N N . ILE A 1 193 ? -17.054 7.580 3.216 1.00 92.81 193 ILE A N 1
ATOM 1587 C CA . ILE A 1 193 ? -17.436 9.000 3.201 1.00 92.81 193 ILE A CA 1
ATOM 1588 C C . ILE A 1 193 ? -18.200 9.382 4.475 1.00 92.81 193 ILE A C 1
ATOM 1590 O O . ILE A 1 193 ? -17.932 10.440 5.047 1.00 92.81 193 ILE A O 1
ATOM 1594 N N . LYS A 1 194 ? -19.131 8.528 4.931 1.00 92.88 194 LYS A N 1
ATOM 1595 C CA . LYS A 1 194 ? -19.880 8.750 6.179 1.00 92.88 194 LYS A CA 1
ATOM 1596 C C . LYS A 1 194 ? -18.940 8.770 7.389 1.00 92.88 194 LYS A C 1
ATOM 1598 O O . LYS A 1 194 ? -18.950 9.739 8.139 1.00 92.88 194 LYS A O 1
ATOM 1603 N N . MET A 1 195 ? -18.084 7.756 7.512 1.00 89.75 195 MET A N 1
ATOM 1604 C CA . MET A 1 195 ? -17.086 7.619 8.581 1.00 89.75 195 MET A CA 1
ATOM 1605 C C . MET A 1 195 ? -16.096 8.788 8.628 1.00 89.75 195 MET A C 1
ATOM 1607 O O . MET A 1 195 ? -15.708 9.237 9.702 1.00 89.75 195 MET A O 1
ATOM 1611 N N . MET A 1 196 ? -15.690 9.295 7.464 1.00 90.94 196 MET A N 1
ATOM 1612 C CA . MET A 1 196 ? -14.708 10.370 7.377 1.00 90.94 196 MET A CA 1
ATOM 1613 C C . MET A 1 196 ? -15.315 11.756 7.590 1.00 90.94 196 MET A C 1
ATOM 1615 O O . MET A 1 196 ? -14.556 12.658 7.920 1.00 90.94 196 MET A O 1
ATOM 1619 N N . ARG A 1 197 ? -16.636 11.959 7.428 1.00 88.06 197 ARG A N 1
ATOM 1620 C CA . ARG A 1 197 ? -17.295 13.287 7.407 1.00 88.06 197 ARG A CA 1
ATOM 1621 C C . ARG A 1 197 ? -16.840 14.210 8.540 1.00 88.06 197 ARG A C 1
ATOM 1623 O O . ARG A 1 197 ? -16.369 15.305 8.251 1.00 88.06 197 ARG A O 1
ATOM 1630 N N . HIS A 1 198 ? -16.913 13.741 9.782 1.00 85.44 198 HIS A N 1
ATOM 1631 C CA . HIS A 1 198 ? -16.583 14.531 10.976 1.00 85.44 198 HIS A CA 1
ATOM 1632 C C . HIS A 1 198 ? -15.092 14.472 11.357 1.00 85.44 198 HIS A C 1
ATOM 1634 O O . HIS A 1 198 ? -14.647 15.162 12.267 1.00 85.44 198 HIS A O 1
ATOM 1640 N N . GLU A 1 199 ? -14.290 13.663 10.657 1.00 88.44 199 GLU A N 1
ATOM 1641 C CA . GLU A 1 199 ? -12.889 13.388 11.004 1.00 88.44 199 GLU A CA 1
ATOM 1642 C C . GLU A 1 199 ? -11.890 13.875 9.934 1.00 88.44 199 GLU A C 1
ATOM 1644 O O . GLU A 1 199 ? -10.673 13.786 10.126 1.00 88.44 199 GLU A O 1
ATOM 1649 N N . LYS A 1 200 ? -12.371 14.465 8.826 1.00 88.19 200 LYS A N 1
ATOM 1650 C CA . LYS A 1 200 ? -11.534 14.957 7.711 1.00 88.19 200 LYS A CA 1
ATOM 1651 C C . LYS A 1 200 ? -10.459 15.937 8.167 1.00 88.19 200 LYS A C 1
ATOM 1653 O O . LYS A 1 200 ? -9.298 15.776 7.803 1.00 88.19 200 LYS A O 1
ATOM 1658 N N . HIS A 1 201 ? -10.817 16.916 8.999 1.00 86.81 201 HIS A N 1
ATOM 1659 C CA . HIS A 1 201 ? -9.875 17.926 9.497 1.00 86.81 201 HIS A CA 1
ATOM 1660 C C . HIS A 1 201 ? -8.792 17.331 10.403 1.00 86.81 201 HIS A C 1
ATOM 1662 O O . HIS A 1 201 ? -7.670 17.829 10.453 1.00 86.81 201 HIS A O 1
ATOM 1668 N N . ARG A 1 202 ? -9.078 16.227 11.097 1.00 88.25 202 ARG A N 1
ATOM 1669 C CA . ARG A 1 202 ? -8.052 15.512 11.863 1.00 88.25 202 ARG A CA 1
ATOM 1670 C C . ARG A 1 202 ? -7.122 14.740 10.931 1.00 88.25 202 ARG A C 1
ATOM 1672 O O . ARG A 1 202 ? -5.904 14.726 11.116 1.00 88.25 202 ARG A O 1
ATOM 1679 N N . PHE A 1 203 ? -7.682 14.117 9.897 1.00 89.94 203 PHE A N 1
ATOM 1680 C CA . PHE A 1 203 ? -6.901 13.347 8.937 1.00 89.94 203 PHE A CA 1
ATOM 1681 C C . PHE A 1 203 ? -6.025 14.226 8.034 1.00 89.94 203 PHE A C 1
ATOM 1683 O O . PHE A 1 203 ? -4.876 13.869 7.780 1.00 89.94 203 PHE A O 1
ATOM 1690 N N . ILE A 1 204 ? -6.499 15.408 7.621 1.00 90.81 204 ILE A N 1
ATOM 1691 C CA . ILE A 1 204 ? -5.733 16.320 6.757 1.00 90.81 204 ILE A CA 1
ATOM 1692 C C . ILE A 1 204 ? -4.413 16.755 7.405 1.00 90.81 204 ILE A C 1
ATOM 1694 O O . ILE A 1 204 ? -3.400 16.852 6.721 1.00 90.81 204 ILE A O 1
ATOM 1698 N N . ARG A 1 205 ? -4.374 16.903 8.738 1.00 90.12 205 ARG A N 1
ATOM 1699 C CA . ARG A 1 205 ? -3.135 17.200 9.478 1.00 90.12 205 ARG A CA 1
ATOM 1700 C C . ARG A 1 205 ? -2.112 16.069 9.375 1.00 90.12 205 ARG A C 1
ATOM 1702 O O . ARG A 1 205 ? -0.912 16.324 9.352 1.00 90.12 205 ARG A O 1
ATOM 1709 N N . HIS A 1 206 ? -2.569 14.819 9.305 1.00 90.56 206 HIS A N 1
ATOM 1710 C CA . HIS A 1 206 ? -1.694 13.672 9.072 1.00 90.56 206 HIS A CA 1
ATOM 1711 C C . HIS A 1 206 ? -1.222 13.633 7.617 1.00 90.56 206 HIS A C 1
ATOM 1713 O O . HIS A 1 206 ? -0.027 13.472 7.386 1.00 90.56 206 HIS A O 1
ATOM 1719 N N . LEU A 1 207 ? -2.126 13.838 6.654 1.00 90.44 207 LEU A N 1
ATOM 1720 C CA . LEU A 1 207 ? -1.779 13.908 5.231 1.00 90.44 207 LEU A CA 1
ATOM 1721 C C . LEU A 1 207 ? -0.715 14.976 4.962 1.00 90.44 207 LEU A C 1
ATOM 1723 O O . LEU A 1 207 ? 0.328 14.663 4.394 1.00 90.44 207 LEU A O 1
ATOM 1727 N N . LEU A 1 208 ? -0.933 16.198 5.451 1.00 91.06 208 LEU A N 1
ATOM 1728 C CA . LEU A 1 208 ? -0.017 17.318 5.254 1.00 91.06 208 LEU A CA 1
ATOM 1729 C C . LEU A 1 208 ? 1.352 17.064 5.898 1.00 91.06 208 LEU A C 1
ATOM 1731 O O . LEU A 1 208 ? 2.375 17.413 5.322 1.00 91.06 208 LEU A O 1
ATOM 1735 N N . TYR A 1 209 ? 1.391 16.400 7.058 1.00 91.06 209 TYR A N 1
ATOM 1736 C CA . TYR A 1 209 ? 2.646 16.026 7.711 1.00 91.06 209 TYR A CA 1
ATOM 1737 C C . TYR A 1 209 ? 3.481 15.056 6.860 1.00 91.06 209 TYR A C 1
ATOM 1739 O O . TYR A 1 209 ? 4.668 15.289 6.641 1.00 91.06 209 TYR A O 1
ATOM 1747 N N . PHE A 1 210 ? 2.874 13.977 6.355 1.00 91.12 210 PHE A N 1
ATOM 1748 C CA . PHE A 1 210 ? 3.594 13.003 5.527 1.00 91.12 210 PHE A CA 1
ATOM 1749 C C . PHE A 1 210 ? 3.938 13.560 4.143 1.00 91.12 210 PHE A C 1
ATOM 1751 O O . PHE A 1 210 ? 5.028 13.286 3.642 1.00 91.12 210 PHE A O 1
ATOM 1758 N N . MET A 1 211 ? 3.056 14.371 3.552 1.00 90.31 211 MET A N 1
ATOM 1759 C CA . MET A 1 211 ? 3.339 15.100 2.315 1.00 90.31 211 MET A CA 1
ATOM 1760 C C . MET A 1 211 ? 4.521 16.059 2.505 1.00 90.31 211 MET A C 1
ATOM 1762 O O . MET A 1 211 ? 5.449 16.037 1.705 1.00 90.31 211 MET A O 1
ATOM 1766 N N . GLY A 1 212 ? 4.536 16.836 3.592 1.00 91.06 212 GLY A N 1
ATOM 1767 C CA . GLY A 1 212 ? 5.627 17.755 3.911 1.00 91.06 212 GLY A CA 1
ATOM 1768 C C . GLY A 1 212 ? 6.968 17.037 4.058 1.00 91.06 212 GLY A C 1
ATOM 1769 O O . GLY A 1 212 ? 7.950 17.462 3.460 1.00 91.06 212 GLY A O 1
ATOM 1770 N N . ILE A 1 213 ? 7.006 15.899 4.765 1.00 92.00 213 ILE A N 1
ATOM 1771 C CA . ILE A 1 213 ? 8.229 15.084 4.861 1.00 92.00 213 ILE A CA 1
ATOM 1772 C C . ILE A 1 213 ? 8.677 14.593 3.483 1.00 92.00 213 ILE A C 1
ATOM 1774 O O . ILE A 1 213 ? 9.865 14.668 3.186 1.00 92.00 213 ILE A O 1
ATOM 1778 N N . ARG A 1 214 ? 7.759 14.105 2.637 1.00 90.62 214 ARG A N 1
ATOM 1779 C CA . ARG A 1 214 ? 8.107 13.670 1.273 1.00 90.62 214 ARG A CA 1
ATOM 1780 C C . ARG A 1 214 ? 8.742 14.800 0.470 1.00 90.62 214 ARG A C 1
ATOM 1782 O O . ARG A 1 214 ? 9.811 14.604 -0.090 1.00 90.62 214 ARG A O 1
ATOM 1789 N N . VAL A 1 215 ? 8.116 15.976 0.465 1.00 90.06 215 VAL A N 1
ATOM 1790 C CA . VAL A 1 215 ? 8.604 17.147 -0.275 1.00 90.06 215 VAL A CA 1
ATOM 1791 C C . VAL A 1 215 ? 9.971 17.603 0.246 1.00 90.06 215 VAL A C 1
ATOM 1793 O O . VAL A 1 215 ? 10.889 17.772 -0.549 1.00 90.06 215 VAL A O 1
ATOM 1796 N N . ILE A 1 216 ? 10.145 17.731 1.566 1.00 91.88 216 ILE A N 1
ATOM 1797 C CA . ILE A 1 216 ? 11.427 18.132 2.174 1.00 91.88 216 ILE A CA 1
ATOM 1798 C C . ILE A 1 216 ? 12.535 17.133 1.824 1.00 91.88 216 ILE A C 1
ATOM 1800 O O . ILE A 1 216 ? 13.632 17.538 1.450 1.00 91.88 216 ILE A O 1
ATOM 1804 N N . MET A 1 217 ? 12.252 15.832 1.920 1.00 91.62 217 MET A N 1
ATOM 1805 C CA . MET A 1 217 ? 13.236 14.794 1.614 1.00 91.62 217 MET A CA 1
ATOM 1806 C C . MET A 1 217 ? 13.577 14.734 0.119 1.00 91.62 217 MET A C 1
ATOM 1808 O O . MET A 1 217 ? 14.737 14.501 -0.207 1.00 91.62 217 MET A O 1
ATOM 1812 N N . ASN A 1 218 ? 12.615 14.993 -0.775 1.00 89.94 218 ASN A N 1
ATOM 1813 C CA . ASN A 1 218 ? 12.874 15.162 -2.209 1.00 89.94 218 ASN A CA 1
ATOM 1814 C C . ASN A 1 218 ? 13.797 16.356 -2.472 1.00 89.94 218 ASN A C 1
ATOM 1816 O O . ASN A 1 218 ? 14.808 16.195 -3.144 1.00 89.94 218 ASN A O 1
ATOM 1820 N N . ILE A 1 219 ? 13.507 17.528 -1.895 1.00 89.25 219 ILE A N 1
ATOM 1821 C CA . ILE A 1 219 ? 14.361 18.719 -2.047 1.00 89.25 219 ILE A CA 1
ATOM 1822 C C . ILE A 1 219 ? 15.777 18.424 -1.544 1.00 89.25 219 ILE A C 1
ATOM 1824 O O . ILE A 1 219 ? 16.748 18.715 -2.237 1.00 89.25 219 ILE A O 1
ATOM 1828 N N . LEU A 1 220 ? 15.904 17.804 -0.368 1.00 91.94 220 LEU A N 1
ATOM 1829 C CA . LEU A 1 220 ? 17.201 17.467 0.212 1.00 91.94 220 LEU A CA 1
ATOM 1830 C C . LEU A 1 220 ? 17.979 16.472 -0.661 1.00 91.94 220 LEU A C 1
ATOM 1832 O O . LEU A 1 220 ? 19.180 16.643 -0.856 1.00 91.94 220 LEU A O 1
ATOM 1836 N N . ALA A 1 221 ? 17.304 15.460 -1.213 1.00 90.62 221 ALA A N 1
ATOM 1837 C CA . ALA A 1 221 ? 17.923 14.512 -2.132 1.00 90.62 221 ALA A CA 1
ATOM 1838 C C . ALA A 1 221 ? 18.369 15.189 -3.433 1.00 90.62 221 ALA A C 1
ATOM 1840 O O . ALA A 1 221 ? 19.470 14.909 -3.895 1.00 90.62 221 ALA A O 1
ATOM 1841 N N . SER A 1 222 ? 17.572 16.109 -3.984 1.00 85.88 222 SER A N 1
ATOM 1842 C CA . SER A 1 222 ? 17.938 16.882 -5.176 1.00 85.88 222 SER A CA 1
ATOM 1843 C C . SER A 1 222 ? 19.126 17.809 -4.919 1.00 85.88 222 SER A C 1
ATOM 1845 O O . SER A 1 222 ? 20.057 17.837 -5.715 1.00 85.88 222 SER A O 1
ATOM 1847 N N . MET A 1 223 ? 19.153 18.518 -3.784 1.00 89.19 223 MET A N 1
ATOM 1848 C CA . MET A 1 223 ? 20.294 19.364 -3.398 1.00 89.19 223 MET A CA 1
ATOM 1849 C C . MET A 1 223 ? 21.572 18.540 -3.219 1.00 89.19 223 MET A C 1
ATOM 1851 O O . MET A 1 223 ? 22.654 18.947 -3.647 1.00 89.19 223 MET A O 1
ATOM 1855 N N . TRP A 1 224 ? 21.449 17.368 -2.596 1.00 91.81 224 TRP A N 1
ATOM 1856 C CA . TRP A 1 224 ? 22.577 16.466 -2.410 1.00 91.81 224 TRP A CA 1
ATOM 1857 C C . TRP A 1 224 ? 23.038 15.833 -3.730 1.00 91.81 224 TRP A C 1
ATOM 1859 O O . TRP A 1 224 ? 24.237 15.708 -3.947 1.00 91.81 224 TRP A O 1
ATOM 1869 N N . SER A 1 225 ? 22.108 15.489 -4.627 1.00 89.75 225 SER A N 1
ATOM 1870 C CA . SER A 1 225 ? 22.395 14.968 -5.972 1.00 89.75 225 SER A CA 1
ATOM 1871 C C . SER A 1 225 ? 23.154 15.994 -6.806 1.00 89.75 225 SER A C 1
ATOM 1873 O O . SER A 1 225 ? 24.217 15.671 -7.326 1.00 89.75 225 SER A O 1
ATOM 1875 N N . PHE A 1 226 ? 22.695 17.247 -6.807 1.00 87.06 226 PHE A N 1
ATOM 1876 C CA . PHE A 1 226 ? 23.385 18.361 -7.455 1.00 87.06 226 PHE A CA 1
ATOM 1877 C C . PHE A 1 226 ? 24.802 18.576 -6.899 1.00 87.06 226 PHE A C 1
ATOM 1879 O O . PHE A 1 226 ? 25.744 18.781 -7.653 1.00 87.06 226 PHE A O 1
ATOM 1886 N N . SER A 1 227 ? 24.979 18.466 -5.576 1.00 90.31 227 SER A N 1
ATOM 1887 C CA . SER A 1 227 ? 26.302 18.581 -4.933 1.00 90.31 227 SER A CA 1
ATOM 1888 C C . SER A 1 227 ? 27.261 17.433 -5.282 1.00 90.31 227 SER A C 1
ATOM 1890 O O . SER A 1 227 ? 28.449 17.520 -4.985 1.00 90.31 227 SER A O 1
ATOM 1892 N N . LEU A 1 228 ? 26.746 16.342 -5.854 1.00 89.94 228 LEU A N 1
ATOM 1893 C CA . LEU A 1 228 ? 27.491 15.158 -6.277 1.00 89.94 228 LEU A CA 1
ATOM 1894 C C . LEU A 1 228 ? 27.491 15.012 -7.808 1.00 89.94 228 LEU A C 1
ATOM 1896 O O . LEU A 1 228 ? 27.483 13.884 -8.302 1.00 89.94 228 LEU A O 1
ATOM 1900 N N . ASP A 1 229 ? 27.457 16.127 -8.542 1.00 88.81 229 ASP A N 1
ATOM 1901 C CA . ASP A 1 229 ? 27.456 16.167 -10.010 1.00 88.81 229 ASP A CA 1
ATOM 1902 C C . ASP A 1 229 ? 26.329 15.316 -10.628 1.00 88.81 229 ASP A C 1
ATOM 1904 O O . ASP A 1 229 ? 26.559 14.426 -11.447 1.00 88.81 229 ASP A O 1
ATOM 1908 N N . ASP A 1 230 ? 25.093 15.562 -10.182 1.00 83.31 230 ASP A N 1
ATOM 1909 C CA . ASP A 1 230 ? 23.875 14.859 -10.613 1.00 83.31 230 ASP A CA 1
ATOM 1910 C C . ASP A 1 230 ? 23.921 13.335 -10.383 1.00 83.31 230 ASP A C 1
ATOM 1912 O O . ASP A 1 230 ? 23.378 12.524 -11.141 1.00 83.31 230 ASP A O 1
ATOM 1916 N N . SER A 1 231 ? 24.553 12.917 -9.282 1.00 89.69 231 SER A N 1
ATOM 1917 C CA . SER A 1 231 ? 24.595 11.510 -8.883 1.00 89.69 231 SER A CA 1
ATOM 1918 C C . SER A 1 231 ? 23.198 10.951 -8.608 1.00 89.69 231 SER A C 1
ATOM 1920 O O . SER A 1 231 ? 22.374 11.563 -7.924 1.00 89.69 231 SER A O 1
ATOM 1922 N N . ILE A 1 232 ? 22.959 9.715 -9.048 1.00 88.69 232 ILE A N 1
ATOM 1923 C CA . ILE A 1 232 ? 21.718 8.974 -8.784 1.00 88.69 232 ILE A CA 1
ATOM 1924 C C . ILE A 1 232 ? 21.613 8.465 -7.333 1.00 88.69 232 ILE A C 1
ATOM 1926 O O . ILE A 1 232 ? 20.533 8.080 -6.877 1.00 88.69 232 ILE A O 1
ATOM 1930 N N . LEU A 1 233 ? 22.726 8.452 -6.586 1.00 90.06 233 LEU A N 1
ATOM 1931 C CA . LEU A 1 233 ? 22.806 7.854 -5.250 1.00 90.06 233 LEU A CA 1
ATOM 1932 C C . LEU A 1 233 ? 21.806 8.468 -4.245 1.00 90.06 233 LEU A C 1
ATOM 1934 O O . LEU A 1 233 ? 21.098 7.692 -3.593 1.00 90.06 233 LEU A O 1
ATOM 1938 N N . PRO A 1 234 ? 21.665 9.806 -4.125 1.00 91.50 234 PRO A N 1
ATOM 1939 C CA . PRO A 1 234 ? 20.673 10.415 -3.235 1.00 91.50 234 PRO A CA 1
ATOM 1940 C C . PRO A 1 234 ? 19.237 10.016 -3.577 1.00 91.50 234 PRO A C 1
ATOM 1942 O O . PRO A 1 234 ? 18.441 9.770 -2.672 1.00 91.50 234 PRO A O 1
ATOM 1945 N N . GLY A 1 235 ? 18.919 9.866 -4.867 1.00 87.50 235 GLY A N 1
ATOM 1946 C CA . GLY A 1 235 ? 17.613 9.388 -5.323 1.00 87.50 235 GLY A CA 1
ATOM 1947 C C . GLY A 1 235 ? 17.331 7.944 -4.895 1.00 87.50 235 GLY A C 1
ATOM 1948 O O . GLY A 1 235 ? 16.243 7.641 -4.403 1.00 87.50 235 GLY A O 1
ATOM 1949 N N . ILE A 1 236 ? 18.323 7.053 -4.997 1.00 91.38 236 ILE A N 1
ATOM 1950 C CA . ILE A 1 236 ? 18.196 5.656 -4.546 1.00 91.38 236 ILE A CA 1
ATOM 1951 C C . ILE A 1 236 ? 17.980 5.593 -3.029 1.00 91.38 236 ILE A C 1
ATOM 1953 O O . ILE A 1 236 ? 17.069 4.907 -2.558 1.00 91.38 236 ILE A O 1
ATOM 1957 N N . LEU A 1 237 ? 18.787 6.325 -2.256 1.00 92.44 237 LEU A N 1
ATOM 1958 C CA . LEU A 1 237 ? 18.665 6.375 -0.797 1.00 92.44 237 LEU A CA 1
ATOM 1959 C C . LEU A 1 237 ? 17.317 6.957 -0.359 1.00 92.44 237 LEU A C 1
ATOM 1961 O O . LEU A 1 237 ? 16.689 6.431 0.565 1.00 92.44 237 LEU A O 1
ATOM 1965 N N . LEU A 1 238 ? 16.836 7.987 -1.058 1.00 92.38 238 LEU A N 1
ATOM 1966 C CA . LEU A 1 238 ? 15.505 8.534 -0.845 1.00 92.38 238 LEU A CA 1
ATOM 1967 C C . LEU A 1 238 ? 14.422 7.484 -1.109 1.00 92.38 238 LEU A C 1
ATOM 1969 O O . LEU A 1 238 ? 13.537 7.299 -0.274 1.00 92.38 238 LEU A O 1
ATOM 1973 N N . GLY A 1 239 ? 14.508 6.754 -2.223 1.00 89.94 239 GLY A N 1
ATOM 1974 C CA . GLY A 1 239 ? 13.581 5.668 -2.542 1.00 89.94 239 GLY A CA 1
ATOM 1975 C C . GLY A 1 239 ? 13.523 4.607 -1.438 1.00 89.94 239 GLY A C 1
ATOM 1976 O O . GLY A 1 239 ? 12.434 4.226 -1.001 1.00 89.94 239 GLY A O 1
ATOM 1977 N N . ILE A 1 240 ? 14.683 4.194 -0.914 1.00 90.94 240 ILE A N 1
ATOM 1978 C CA . ILE A 1 240 ? 14.786 3.255 0.215 1.00 90.94 240 ILE A CA 1
ATOM 1979 C C . ILE A 1 240 ? 14.092 3.827 1.457 1.00 90.94 240 ILE A C 1
ATOM 1981 O O . ILE A 1 240 ? 13.274 3.142 2.074 1.00 90.94 240 ILE A O 1
ATOM 1985 N N . PHE A 1 241 ? 14.363 5.085 1.812 1.00 91.44 241 PHE A N 1
ATOM 1986 C CA . PHE A 1 241 ? 13.735 5.740 2.960 1.00 91.44 241 PHE A CA 1
ATOM 1987 C C . PHE A 1 241 ? 12.206 5.830 2.813 1.00 91.44 241 PHE A C 1
ATOM 1989 O O . PHE A 1 241 ? 11.456 5.486 3.734 1.00 91.44 241 PHE A O 1
ATOM 1996 N N . LEU A 1 242 ? 11.718 6.248 1.646 1.00 90.81 242 LEU A N 1
ATOM 1997 C CA . LEU A 1 242 ? 10.288 6.381 1.379 1.00 90.81 242 LEU A CA 1
ATOM 1998 C C . LEU A 1 242 ? 9.571 5.029 1.412 1.00 90.81 242 LEU A C 1
ATOM 2000 O O . LEU A 1 242 ? 8.472 4.934 1.969 1.00 90.81 242 LEU A O 1
ATOM 2004 N N . TYR A 1 243 ? 10.184 3.989 0.847 1.00 88.75 243 TYR A N 1
ATOM 2005 C CA . TYR A 1 243 ? 9.593 2.658 0.753 1.00 88.75 243 TYR A CA 1
ATOM 2006 C C . TYR A 1 243 ? 9.645 1.889 2.078 1.00 88.75 243 TYR A C 1
ATOM 2008 O O . TYR A 1 243 ? 8.623 1.363 2.511 1.00 88.75 243 TYR A O 1
ATOM 2016 N N . PHE A 1 244 ? 10.800 1.843 2.750 1.00 87.31 244 PHE A N 1
ATOM 2017 C CA . PHE A 1 244 ? 10.971 1.036 3.962 1.00 87.31 244 PHE A CA 1
ATOM 2018 C C . PHE A 1 244 ? 10.562 1.754 5.242 1.00 87.31 244 PHE A C 1
ATOM 2020 O O . PHE A 1 244 ? 10.200 1.084 6.200 1.00 87.31 244 PHE A O 1
ATOM 2027 N N . TYR A 1 245 ? 10.610 3.085 5.300 1.00 89.12 245 TYR A N 1
ATOM 2028 C CA . TYR A 1 245 ? 10.319 3.813 6.537 1.00 89.12 245 TYR A CA 1
ATOM 2029 C C . TYR A 1 245 ? 9.025 4.617 6.444 1.00 89.12 245 TYR A C 1
ATOM 2031 O O . TYR A 1 245 ? 8.090 4.387 7.217 1.00 89.12 245 TYR A O 1
ATOM 2039 N N . LEU A 1 246 ? 8.941 5.548 5.490 1.00 90.81 246 LEU A N 1
ATOM 2040 C CA . LEU A 1 246 ? 7.853 6.525 5.484 1.00 90.81 246 LEU A CA 1
ATOM 2041 C C . LEU A 1 246 ? 6.503 5.902 5.106 1.00 90.81 246 LEU A C 1
ATOM 2043 O O . LEU A 1 246 ? 5.498 6.163 5.768 1.00 90.81 246 LEU A O 1
ATOM 2047 N N . THR A 1 247 ? 6.475 5.057 4.072 1.00 90.06 247 THR A N 1
ATOM 2048 C CA . THR A 1 247 ? 5.244 4.413 3.588 1.00 90.06 247 THR A CA 1
ATOM 2049 C C . THR A 1 247 ? 4.629 3.473 4.634 1.00 90.06 247 THR A C 1
ATOM 2051 O O . THR A 1 247 ? 3.447 3.643 4.940 1.00 90.06 247 THR A O 1
ATOM 2054 N N . PRO A 1 248 ? 5.379 2.560 5.282 1.00 89.25 248 PRO A N 1
ATOM 2055 C CA . PRO A 1 248 ? 4.822 1.710 6.331 1.00 89.25 248 PRO A CA 1
ATOM 2056 C C . PRO A 1 248 ? 4.351 2.499 7.557 1.00 89.25 248 PRO A C 1
ATOM 2058 O O . PRO A 1 248 ? 3.295 2.197 8.117 1.00 89.25 248 PRO A O 1
ATOM 2061 N N . CYS A 1 249 ? 5.079 3.553 7.946 1.00 90.19 249 CYS A N 1
ATOM 2062 C CA . CYS A 1 249 ? 4.639 4.448 9.017 1.00 90.19 249 CYS A CA 1
ATOM 2063 C C . CYS A 1 249 ? 3.317 5.141 8.667 1.00 90.19 249 CYS A C 1
ATOM 2065 O O . CYS A 1 249 ? 2.421 5.217 9.510 1.00 90.19 249 CYS A O 1
ATOM 2067 N N . PHE A 1 250 ? 3.169 5.613 7.428 1.00 91.31 250 PHE A N 1
ATOM 2068 C CA . PHE A 1 250 ? 1.931 6.228 6.963 1.00 91.31 250 PHE A CA 1
ATOM 2069 C C . PHE A 1 250 ? 0.765 5.232 6.979 1.00 91.31 250 PHE A C 1
ATOM 2071 O O . PHE A 1 250 ? -0.285 5.547 7.534 1.00 91.31 250 PHE A O 1
ATOM 2078 N N . ILE A 1 251 ? 0.962 4.002 6.488 1.00 91.38 251 ILE A N 1
ATOM 2079 C CA . ILE A 1 251 ? -0.059 2.937 6.520 1.00 91.38 251 ILE A CA 1
ATOM 2080 C C . ILE A 1 251 ? -0.492 2.623 7.963 1.00 91.38 251 ILE A C 1
ATOM 2082 O O . ILE A 1 251 ? -1.680 2.437 8.230 1.00 91.38 251 ILE A O 1
ATOM 2086 N N . LEU A 1 252 ? 0.435 2.608 8.926 1.00 92.12 252 LEU A N 1
ATOM 2087 C CA . LEU A 1 252 ? 0.097 2.403 10.340 1.00 92.12 252 LEU A CA 1
ATOM 2088 C C . LEU A 1 252 ? -0.720 3.552 10.931 1.00 92.12 252 LEU A C 1
ATOM 2090 O O . LEU A 1 252 ? -1.636 3.305 11.715 1.00 92.12 252 LEU A O 1
ATOM 2094 N N . VAL A 1 253 ? -0.428 4.796 10.545 1.00 93.25 253 VAL A N 1
ATOM 2095 C CA . VAL A 1 253 ? -1.253 5.951 10.926 1.00 93.25 253 VAL A CA 1
ATOM 2096 C C . VAL A 1 253 ? -2.654 5.821 10.333 1.00 93.25 253 VAL A C 1
ATOM 2098 O O . VAL A 1 253 ? -3.626 6.016 11.057 1.00 93.25 253 VAL A O 1
ATOM 2101 N N . GLN A 1 254 ? -2.775 5.428 9.064 1.00 92.25 254 GLN A N 1
ATOM 2102 C CA . GLN A 1 254 ? -4.063 5.181 8.409 1.00 92.25 254 GLN A CA 1
ATOM 2103 C C . GLN A 1 254 ? -4.876 4.090 9.127 1.00 92.25 254 GLN A C 1
ATOM 2105 O O . GLN A 1 254 ? -6.043 4.301 9.456 1.00 92.25 254 GLN A O 1
ATOM 2110 N N . ALA A 1 255 ? -4.250 2.952 9.438 1.00 92.81 255 ALA A N 1
ATOM 2111 C CA . ALA A 1 255 ? -4.885 1.848 10.158 1.00 92.81 255 ALA A CA 1
ATOM 2112 C C . ALA A 1 255 ? -5.279 2.237 11.596 1.00 92.81 255 ALA A C 1
ATOM 2114 O O . ALA A 1 255 ? -6.360 1.886 12.072 1.00 92.81 255 ALA A O 1
ATOM 2115 N N . GLY A 1 256 ? -4.416 2.995 12.278 1.00 90.50 256 GLY A N 1
ATOM 2116 C CA . GLY A 1 256 ? -4.660 3.545 13.610 1.00 90.50 256 GLY A CA 1
ATOM 2117 C C . GLY A 1 256 ? -5.840 4.506 13.635 1.00 90.50 256 GLY A C 1
ATOM 2118 O O . GLY A 1 256 ? -6.721 4.388 14.485 1.00 90.50 256 GLY A O 1
ATOM 2119 N N . PHE A 1 257 ? -5.890 5.414 12.663 1.00 92.06 257 PHE A N 1
ATOM 2120 C CA . PHE A 1 257 ? -6.981 6.364 12.495 1.00 92.06 257 PHE A CA 1
ATOM 2121 C C . PHE A 1 257 ? -8.307 5.651 12.220 1.00 92.06 257 PHE A C 1
ATOM 2123 O O . PHE A 1 257 ? -9.301 5.908 12.894 1.00 92.06 257 PHE A O 1
ATOM 2130 N N . TYR A 1 258 ? -8.304 4.680 11.304 1.00 92.19 258 TYR A N 1
ATOM 2131 C CA . TYR A 1 258 ? -9.476 3.856 11.018 1.00 92.19 258 TYR A CA 1
ATOM 2132 C C . TYR A 1 258 ? -10.006 3.139 12.273 1.00 92.19 258 TYR A C 1
ATOM 2134 O O . TYR A 1 258 ? -11.203 3.187 12.553 1.00 92.19 258 TYR A O 1
ATOM 2142 N N . GLN A 1 259 ? -9.128 2.530 13.078 1.00 90.75 259 GLN A N 1
ATOM 2143 C CA . GLN A 1 259 ? -9.534 1.890 14.336 1.00 90.75 259 GLN A CA 1
ATOM 2144 C C . GLN A 1 259 ? -10.116 2.885 15.346 1.00 90.75 259 GLN A C 1
ATOM 2146 O O . GLN A 1 259 ? -11.070 2.551 16.045 1.00 90.75 259 GLN A O 1
ATOM 2151 N N . GLN A 1 260 ? -9.600 4.115 15.410 1.00 90.69 260 GLN A N 1
ATOM 2152 C CA . GLN A 1 260 ? -10.189 5.150 16.261 1.00 90.69 260 GLN A CA 1
ATOM 2153 C C . GLN A 1 260 ? -11.619 5.495 15.837 1.00 90.69 260 GLN A C 1
ATOM 2155 O O . GLN A 1 260 ? -12.486 5.561 16.705 1.00 90.69 260 GLN A O 1
ATOM 2160 N N . ILE A 1 261 ? -11.880 5.658 14.535 1.00 89.75 261 ILE A N 1
ATOM 2161 C CA . ILE A 1 261 ? -13.234 5.924 14.023 1.00 89.75 261 ILE A CA 1
ATOM 2162 C C . ILE A 1 261 ? -14.171 4.768 14.379 1.00 89.75 261 ILE A C 1
ATOM 2164 O O . ILE A 1 261 ? -15.225 4.984 14.970 1.00 89.75 261 ILE A O 1
ATOM 2168 N N . VAL A 1 262 ? -13.760 3.528 14.095 1.00 89.38 262 VAL A N 1
ATOM 2169 C CA . VAL A 1 262 ? -14.571 2.337 14.395 1.00 89.38 262 VAL A CA 1
ATOM 2170 C C . VAL A 1 262 ? -14.873 2.223 15.891 1.00 89.38 262 VAL A C 1
ATOM 2172 O O . VAL A 1 262 ? -15.989 1.876 16.266 1.00 89.38 262 VAL A O 1
ATOM 2175 N N . ASN A 1 263 ? -13.902 2.513 16.758 1.00 88.94 263 ASN A N 1
ATOM 2176 C CA . ASN A 1 263 ? -14.105 2.460 18.204 1.00 88.94 263 ASN A CA 1
ATOM 2177 C C . ASN A 1 263 ? -15.029 3.577 18.705 1.00 88.94 263 ASN A C 1
ATOM 2179 O O . ASN A 1 263 ? -15.789 3.343 19.639 1.00 88.94 263 ASN A O 1
ATOM 2183 N N . LYS A 1 264 ? -14.998 4.764 18.089 1.00 88.50 264 LYS A N 1
ATOM 2184 C CA . LYS A 1 264 ? -15.950 5.841 18.394 1.00 88.50 264 LYS A CA 1
ATOM 2185 C C . LYS A 1 264 ? -17.373 5.471 17.985 1.00 88.50 264 LYS A C 1
ATOM 2187 O O . LYS A 1 264 ? -18.270 5.610 18.804 1.00 88.50 264 LYS A O 1
ATOM 2192 N N . GLU A 1 265 ? -17.568 4.936 16.778 1.00 87.44 265 GLU A N 1
ATOM 2193 C CA . GLU A 1 265 ? -18.892 4.479 16.328 1.00 87.44 265 GLU A CA 1
ATOM 2194 C C . GLU A 1 265 ? -19.457 3.377 17.231 1.00 87.44 265 GLU A C 1
ATOM 2196 O O . GLU A 1 265 ? -20.638 3.400 17.564 1.00 87.44 265 GLU A O 1
ATOM 2201 N N . LYS A 1 266 ? -18.620 2.423 17.663 1.00 88.38 266 LYS A N 1
ATOM 2202 C CA . LYS A 1 266 ? -19.041 1.373 18.604 1.00 88.38 266 LYS A CA 1
ATOM 2203 C C . LYS A 1 266 ? -19.504 1.951 19.937 1.00 88.38 266 LYS A C 1
ATOM 2205 O O . LYS A 1 266 ? -20.577 1.587 20.395 1.00 88.38 266 LYS A O 1
ATOM 2210 N N . LYS A 1 267 ? -18.730 2.873 20.517 1.00 88.19 267 LYS A N 1
ATOM 2211 C CA . LYS A 1 267 ? -19.094 3.537 21.774 1.00 88.19 267 LYS A CA 1
ATOM 2212 C C . LYS A 1 267 ? -20.385 4.338 21.640 1.00 88.19 267 LYS A C 1
ATOM 2214 O O . LYS A 1 267 ? -21.249 4.209 22.489 1.00 88.19 267 LYS A O 1
ATOM 2219 N N . ALA A 1 268 ? -20.549 5.098 20.557 1.00 86.19 268 ALA A N 1
ATOM 2220 C CA . ALA A 1 268 ? -21.784 5.837 20.299 1.00 86.19 268 ALA A CA 1
ATOM 2221 C C . ALA A 1 268 ? -22.997 4.897 20.172 1.00 86.19 268 ALA A C 1
ATOM 2223 O O . ALA A 1 268 ? -24.045 5.160 20.751 1.00 86.19 268 ALA A O 1
ATOM 2224 N N . ALA A 1 269 ? -22.841 3.765 19.478 1.00 86.81 269 ALA A N 1
ATOM 2225 C CA . ALA A 1 269 ? -23.894 2.759 19.364 1.00 86.81 269 ALA A CA 1
ATOM 2226 C C . ALA A 1 269 ? -24.210 2.068 20.704 1.00 86.81 269 ALA A C 1
ATOM 2228 O O . ALA A 1 269 ? -25.365 1.748 20.963 1.00 86.81 269 ALA A O 1
ATOM 2229 N N . GLU A 1 270 ? -23.207 1.821 21.549 1.00 90.19 270 GLU A N 1
ATOM 2230 C CA . GLU A 1 270 ? -23.393 1.287 22.904 1.00 90.19 270 GLU A CA 1
ATOM 2231 C C . GLU A 1 270 ? -24.125 2.292 23.805 1.00 90.19 270 GLU A C 1
ATOM 2233 O O . GLU A 1 270 ? -25.077 1.906 24.476 1.00 90.19 270 GLU A O 1
ATOM 2238 N N . THR A 1 271 ? -23.761 3.577 23.754 1.00 87.44 271 THR A N 1
ATOM 2239 C CA . THR A 1 271 ? -24.453 4.648 24.487 1.00 87.44 271 THR A CA 1
ATOM 2240 C C . THR A 1 271 ? -25.898 4.810 24.022 1.00 87.44 271 THR A C 1
ATOM 2242 O O . THR A 1 271 ? -26.795 4.865 24.855 1.00 87.44 271 THR A O 1
ATOM 2245 N N . ALA A 1 272 ? -26.152 4.813 22.709 1.00 85.88 272 ALA A N 1
ATOM 2246 C CA . ALA A 1 272 ? -27.508 4.896 22.166 1.00 85.88 272 ALA A CA 1
ATOM 2247 C C . ALA A 1 272 ? -28.366 3.693 22.589 1.00 85.88 272 ALA A C 1
ATOM 2249 O O . ALA A 1 272 ? -29.519 3.855 22.974 1.00 85.88 272 ALA A O 1
ATOM 2250 N N . LYS A 1 273 ? -27.795 2.481 22.589 1.00 87.31 273 LYS A N 1
ATOM 2251 C CA . LYS A 1 273 ? -28.483 1.284 23.097 1.00 87.31 273 LYS A CA 1
ATOM 2252 C C . LYS A 1 273 ? -28.767 1.364 24.593 1.00 87.31 273 LYS A C 1
ATOM 2254 O O . LYS A 1 273 ? -29.841 0.950 25.006 1.00 87.31 273 LYS A O 1
ATOM 2259 N N . ALA A 1 274 ? -27.828 1.869 25.392 1.00 87.38 274 ALA A N 1
ATOM 2260 C CA . ALA A 1 274 ? -28.019 2.048 26.829 1.00 87.38 274 ALA A CA 1
ATOM 2261 C C . ALA A 1 274 ? -29.101 3.095 27.135 1.00 87.38 274 ALA A C 1
ATOM 2263 O O . ALA A 1 274 ? -29.916 2.876 28.022 1.00 87.38 274 ALA A O 1
ATOM 2264 N N . PHE A 1 275 ? -29.149 4.177 26.356 1.00 83.94 275 PHE A N 1
ATOM 2265 C CA . PHE A 1 275 ? -30.192 5.197 26.433 1.00 83.94 275 PHE A CA 1
ATOM 2266 C C . PHE A 1 275 ? -31.566 4.622 26.063 1.00 83.94 275 PHE A C 1
ATOM 2268 O O . PHE A 1 275 ? -32.501 4.708 26.844 1.00 83.94 275 PHE A O 1
ATOM 2275 N N . VAL A 1 276 ? -31.698 3.924 24.930 1.00 85.75 276 VAL A N 1
ATOM 2276 C CA . VAL A 1 276 ? -32.969 3.259 24.573 1.00 85.75 276 VAL A CA 1
ATOM 2277 C C . VAL A 1 276 ? -33.376 2.230 25.637 1.00 85.75 276 VAL A C 1
ATOM 2279 O O . VAL A 1 276 ? -34.550 2.137 25.987 1.00 85.75 276 VAL A O 1
ATOM 2282 N N . ALA A 1 277 ? -32.414 1.501 26.211 1.00 83.19 277 ALA A N 1
ATOM 2283 C CA . ALA A 1 277 ? -32.679 0.561 27.293 1.00 83.19 277 ALA A CA 1
ATOM 2284 C C . ALA A 1 277 ? -33.191 1.252 28.572 1.00 83.19 277 ALA A C 1
ATOM 2286 O O . ALA A 1 277 ? -34.087 0.705 29.215 1.00 83.19 277 ALA A O 1
ATOM 2287 N N . SER A 1 278 ? -32.684 2.443 28.926 1.00 76.44 278 SER A N 1
ATOM 2288 C CA . SER A 1 278 ? -33.184 3.199 30.084 1.00 76.44 278 SER A CA 1
ATOM 2289 C C . SER A 1 278 ? -34.619 3.684 29.882 1.00 76.44 278 SER A C 1
ATOM 2291 O O . SER A 1 278 ? -35.418 3.535 30.797 1.00 76.44 278 SER A O 1
ATOM 2293 N N . PHE A 1 279 ? -34.990 4.131 28.676 1.00 69.00 279 PHE A N 1
ATOM 2294 C CA . PHE A 1 279 ? -36.388 4.477 28.371 1.00 69.00 279 PHE A CA 1
ATOM 2295 C C . PHE A 1 279 ? -37.304 3.244 28.368 1.00 69.00 279 PHE A C 1
ATOM 2297 O O . PHE A 1 279 ? -38.382 3.272 28.950 1.00 69.00 279 PHE A O 1
ATOM 2304 N N . SER A 1 280 ? -36.839 2.108 27.835 1.00 58.78 280 SER A N 1
ATOM 2305 C CA . SER A 1 280 ? -37.614 0.855 27.848 1.00 58.78 280 SER A CA 1
ATOM 2306 C C . SER A 1 280 ? -37.776 0.218 29.238 1.00 58.78 280 SER A C 1
ATOM 2308 O O . SER A 1 280 ? -38.613 -0.664 29.422 1.00 58.78 280 SER A O 1
ATOM 2310 N N . SER A 1 281 ? -36.961 0.624 30.219 1.00 55.66 281 SER A N 1
ATOM 2311 C CA . SER A 1 281 ? -37.104 0.184 31.611 1.00 55.66 281 SER A CA 1
ATOM 2312 C C . SER A 1 281 ? -38.066 1.067 32.408 1.00 55.66 281 SER A C 1
ATOM 2314 O O . SER A 1 281 ? -38.522 0.631 33.466 1.00 55.66 281 SER A O 1
ATOM 2316 N N . GLU A 1 282 ? -38.354 2.277 31.923 1.00 52.81 282 GLU A N 1
ATOM 2317 C CA . GLU A 1 282 ? -39.200 3.266 32.598 1.00 52.81 282 GLU A CA 1
ATOM 2318 C C . GLU A 1 282 ? -40.622 3.315 32.006 1.00 52.81 282 GLU A C 1
ATOM 2320 O O . GLU A 1 282 ? -41.570 3.606 32.729 1.00 52.81 282 GLU A O 1
ATOM 2325 N N . GLU A 1 283 ? -40.813 2.879 30.756 1.00 44.28 283 GLU A N 1
ATOM 2326 C CA . GLU A 1 283 ? -42.133 2.637 30.157 1.00 44.28 283 GLU A CA 1
ATOM 2327 C C . GLU A 1 283 ? -42.461 1.136 30.092 1.00 44.28 283 GLU A C 1
ATOM 2329 O O . GLU A 1 283 ? -42.337 0.466 29.067 1.00 44.28 283 GLU A O 1
ATOM 2334 N N . ARG A 1 284 ? -42.960 0.593 31.208 1.00 43.19 284 ARG A N 1
ATOM 2335 C CA . ARG A 1 284 ? -43.974 -0.470 31.143 1.00 43.19 284 ARG A CA 1
ATOM 2336 C C . ARG A 1 284 ? -45.348 0.164 31.314 1.00 43.19 284 ARG A C 1
ATOM 2338 O O . ARG A 1 284 ? -45.891 0.126 32.407 1.00 43.19 284 ARG A O 1
ATOM 2345 N N . GLU A 1 285 ? -45.875 0.713 30.224 1.00 42.34 285 GLU A N 1
ATOM 2346 C CA . GLU A 1 285 ? -47.291 0.648 29.834 1.00 42.34 285 GLU A CA 1
ATOM 2347 C C . GLU A 1 285 ? -47.483 1.358 28.479 1.00 42.34 285 GLU A C 1
ATOM 2349 O O . GLU A 1 285 ? -47.497 2.580 28.417 1.00 42.34 285 GLU A O 1
ATOM 2354 N N . GLY A 1 286 ? -47.676 0.584 27.400 1.00 40.25 286 GLY A N 1
ATOM 2355 C CA . GLY A 1 286 ? -48.395 1.054 26.206 1.00 40.25 286 GLY A CA 1
ATOM 2356 C C . GLY A 1 286 ? -47.638 1.106 24.868 1.00 40.25 286 GLY A C 1
ATOM 2357 O O . GLY A 1 286 ? -46.884 2.028 24.611 1.00 40.25 286 GLY A O 1
ATOM 2358 N N . ASP A 1 287 ? -48.013 0.175 23.983 1.00 36.31 287 ASP A N 1
ATOM 2359 C CA . ASP A 1 287 ? -48.008 0.244 22.505 1.00 36.31 287 ASP A CA 1
ATOM 2360 C C . ASP A 1 287 ? -46.666 0.148 21.731 1.00 36.31 287 ASP A C 1
ATOM 2362 O O . ASP A 1 287 ? -45.926 1.107 21.517 1.00 36.31 287 ASP A O 1
ATOM 2366 N N . ASP A 1 288 ? -46.426 -1.054 21.191 1.00 44.34 288 ASP A N 1
ATOM 2367 C CA . ASP A 1 288 ? -45.237 -1.504 20.451 1.00 44.34 288 ASP A CA 1
ATOM 2368 C C . ASP A 1 288 ? -45.048 -0.883 19.048 1.00 44.34 288 ASP A C 1
ATOM 2370 O O . ASP A 1 288 ? -44.141 -1.280 18.313 1.00 44.34 288 ASP A O 1
ATOM 2374 N N . THR A 1 289 ? -45.857 0.099 18.643 1.00 44.28 289 THR A N 1
ATOM 2375 C CA . THR A 1 289 ? -45.886 0.558 17.240 1.00 44.28 289 THR A CA 1
ATOM 2376 C C . THR A 1 289 ? -45.197 1.909 16.979 1.00 44.28 289 THR A C 1
ATOM 2378 O O . THR A 1 289 ? -44.922 2.240 15.826 1.00 44.28 289 THR A O 1
ATOM 2381 N N . GLN A 1 290 ? -44.841 2.685 18.014 1.00 42.94 290 GLN A N 1
ATOM 2382 C CA . GLN A 1 290 ? -44.131 3.977 17.865 1.00 42.94 290 GLN A CA 1
ATOM 2383 C C . GLN A 1 290 ? -42.596 3.883 17.996 1.00 42.94 290 GLN A C 1
ATOM 2385 O O . GLN A 1 290 ? -41.875 4.800 17.592 1.00 42.94 290 GLN A O 1
ATOM 2390 N N . ASN A 1 291 ? -42.076 2.754 18.484 1.00 45.34 291 ASN A N 1
ATOM 2391 C CA . ASN A 1 291 ? -40.667 2.608 18.863 1.00 45.34 291 ASN A CA 1
ATOM 2392 C C . ASN A 1 291 ? -39.670 2.618 17.688 1.00 45.34 291 ASN A C 1
ATOM 2394 O O . ASN A 1 291 ? -38.556 3.112 17.844 1.00 45.34 291 ASN A O 1
ATOM 2398 N N . GLU A 1 292 ? -40.031 2.146 16.490 1.00 47.25 292 GLU A N 1
ATOM 2399 C CA . GLU A 1 292 ? -39.098 2.164 15.344 1.00 47.25 292 GLU A CA 1
ATOM 2400 C C . GLU A 1 292 ? -38.903 3.563 14.733 1.00 47.25 292 GLU A C 1
ATOM 2402 O O . GLU A 1 292 ? -37.816 3.872 14.241 1.00 47.25 292 GLU A O 1
ATOM 2407 N N . SER A 1 293 ? -39.916 4.433 14.810 1.00 41.31 293 SER A N 1
ATOM 2408 C CA . SER A 1 293 ? -39.841 5.813 14.305 1.00 41.31 293 SER A CA 1
ATOM 2409 C C . SER A 1 293 ? -38.989 6.704 15.212 1.00 41.31 293 SER A C 1
ATOM 2411 O O . SER A 1 293 ? -38.158 7.474 14.733 1.00 41.31 293 SER A O 1
ATOM 2413 N N . ILE A 1 294 ? -39.142 6.556 16.531 1.00 49.88 294 ILE A N 1
ATOM 2414 C CA . ILE A 1 294 ? -38.418 7.353 17.530 1.00 49.88 294 ILE A CA 1
ATOM 2415 C C . ILE A 1 294 ? -36.923 6.992 17.535 1.00 49.88 294 ILE A C 1
ATOM 2417 O O . ILE A 1 294 ? -36.072 7.874 17.618 1.00 49.88 294 ILE A O 1
ATOM 2421 N N . VAL A 1 295 ? -36.572 5.714 17.346 1.00 54.59 295 VAL A N 1
ATOM 2422 C CA . VAL A 1 295 ? -35.167 5.264 17.260 1.00 54.59 295 VAL A CA 1
ATOM 2423 C C . VAL A 1 295 ? -34.439 5.870 16.052 1.00 54.59 295 VAL A C 1
ATOM 2425 O O . VAL A 1 295 ? -33.246 6.175 16.142 1.00 54.59 295 VAL A O 1
ATOM 2428 N N . 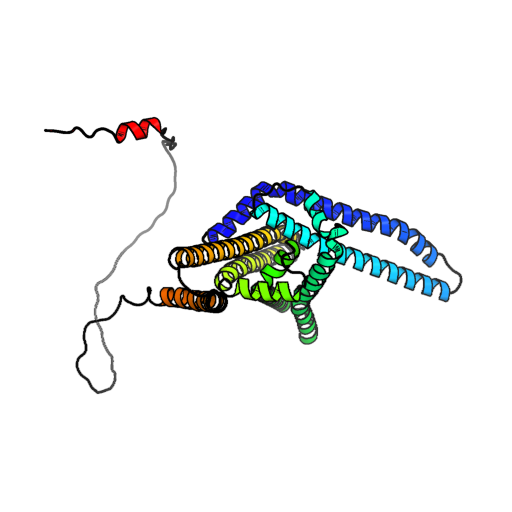ALA A 1 296 ? -35.137 6.070 14.931 1.00 50.16 296 ALA A N 1
ATOM 2429 C CA . ALA A 1 296 ? -34.569 6.720 13.754 1.00 50.16 296 ALA A CA 1
ATOM 2430 C C . ALA A 1 296 ? -34.411 8.238 13.954 1.00 50.16 296 ALA A C 1
ATOM 2432 O O . ALA A 1 296 ? -33.354 8.780 13.636 1.00 50.16 296 ALA A O 1
ATOM 2433 N N . GLU A 1 297 ? -35.411 8.904 14.538 1.00 45.16 297 GLU A N 1
ATOM 2434 C CA . GLU A 1 297 ? -35.426 10.363 14.710 1.00 45.16 297 GLU A CA 1
ATOM 2435 C C . GLU A 1 297 ? -34.470 10.848 15.820 1.00 45.16 297 GLU A C 1
ATOM 2437 O O . GLU A 1 297 ? -33.748 11.830 15.641 1.00 45.16 297 GLU A O 1
ATOM 2442 N N . VAL A 1 298 ? -34.368 10.117 16.938 1.00 52.81 298 VAL A N 1
ATOM 2443 C CA . VAL A 1 298 ? -33.437 10.427 18.043 1.00 52.81 298 VAL A CA 1
ATOM 2444 C C . VAL A 1 298 ? -31.980 10.197 17.631 1.00 52.81 298 VAL A C 1
ATOM 2446 O O . VAL A 1 298 ? -31.090 10.951 18.027 1.00 52.81 298 VAL A O 1
ATOM 2449 N N . SER A 1 299 ? -31.715 9.196 16.781 1.00 52.12 299 SER A N 1
ATOM 2450 C CA . SER A 1 299 ? -30.372 8.967 16.233 1.00 52.12 299 SER A CA 1
ATOM 2451 C C . SER A 1 299 ? -29.926 10.061 15.258 1.00 52.12 299 SER A C 1
ATOM 2453 O O . SER A 1 299 ? -28.724 10.160 15.005 1.00 52.12 299 SER A O 1
ATOM 2455 N N . GLU A 1 300 ? -30.850 10.823 14.672 1.00 45.25 300 GLU A N 1
ATOM 2456 C CA . GLU A 1 300 ? -30.540 11.885 13.712 1.00 45.25 300 GLU A CA 1
ATOM 2457 C C . GLU A 1 300 ? -30.397 13.242 14.423 1.00 45.25 300 GLU A C 1
ATOM 2459 O O . GLU A 1 300 ? -29.386 13.914 14.227 1.00 45.25 300 GLU A O 1
ATOM 2464 N N . LYS A 1 301 ? -31.297 13.569 15.366 1.00 42.28 301 LYS A N 1
ATOM 2465 C CA . LYS A 1 301 ? -31.234 14.807 16.173 1.00 42.28 301 LYS A CA 1
ATOM 2466 C C . LYS A 1 301 ? -30.087 14.841 17.190 1.00 42.28 301 LYS A C 1
ATOM 2468 O O . LYS A 1 301 ? -29.426 15.865 17.325 1.00 42.28 301 LYS A O 1
ATOM 2473 N N . GLY A 1 302 ? -29.756 13.716 17.834 1.00 38.94 302 GLY A N 1
ATOM 2474 C CA . GLY A 1 302 ? -28.641 13.661 18.795 1.00 38.94 302 GLY A CA 1
ATOM 2475 C C . GLY A 1 302 ? -27.249 13.862 18.172 1.00 38.94 302 GLY A C 1
ATOM 2476 O O . GLY A 1 302 ? -26.276 14.084 18.888 1.00 38.94 302 GLY A O 1
ATOM 2477 N N . ILE A 1 303 ? -27.134 13.783 16.841 1.00 44.88 303 ILE A N 1
ATOM 2478 C CA . ILE A 1 303 ? -25.894 14.074 16.104 1.00 44.88 303 ILE A CA 1
ATOM 2479 C C . ILE A 1 303 ? -25.776 15.575 15.782 1.00 44.88 303 ILE A C 1
ATOM 2481 O O . ILE A 1 303 ? -24.656 16.067 15.635 1.00 44.88 303 ILE A O 1
ATOM 2485 N N . GLU A 1 304 ? -26.896 16.297 15.678 1.00 39.41 304 GLU A N 1
ATOM 2486 C CA . GLU A 1 304 ? -26.921 17.740 15.400 1.00 39.41 304 GLU A CA 1
ATOM 2487 C C . GLU A 1 304 ? -26.714 18.570 16.678 1.00 39.41 304 GLU A C 1
ATOM 2489 O O . GLU A 1 304 ? -25.872 19.467 16.679 1.00 39.41 304 GLU A O 1
ATOM 2494 N N . GLU A 1 305 ? -27.342 18.204 17.801 1.00 39.78 305 GLU A N 1
ATOM 2495 C CA . GLU A 1 305 ? -27.212 18.965 19.059 1.00 39.78 305 GLU A CA 1
ATOM 2496 C C . GLU A 1 305 ? -25.810 18.865 19.704 1.00 39.78 305 GLU A C 1
ATOM 2498 O O . GLU A 1 305 ? -25.300 19.856 20.224 1.00 39.78 305 GLU A O 1
ATOM 2503 N N . ASP A 1 306 ? -25.112 17.723 19.604 1.00 35.88 306 ASP A N 1
ATOM 2504 C CA . ASP A 1 306 ? -23.723 17.581 20.108 1.00 35.88 306 ASP A CA 1
ATOM 2505 C C . ASP A 1 306 ? -22.690 18.308 19.210 1.00 35.88 306 ASP A C 1
ATOM 2507 O O . ASP A 1 306 ? -21.526 18.495 19.585 1.00 35.88 306 ASP A O 1
ATOM 2511 N N . ALA A 1 307 ? -23.102 18.735 18.007 1.00 42.47 307 ALA A N 1
ATOM 2512 C CA . ALA A 1 307 ? -22.296 19.566 17.115 1.00 42.47 307 ALA A CA 1
ATOM 2513 C C . ALA A 1 307 ? -22.501 21.071 17.370 1.00 42.47 307 ALA A C 1
ATOM 2515 O O . ALA A 1 307 ? -21.527 21.817 17.265 1.00 42.47 307 ALA A O 1
ATOM 2516 N N . GLU A 1 308 ? -23.708 21.506 17.744 1.00 37.06 308 GLU A N 1
ATOM 2517 C CA . GLU A 1 308 ? -24.002 22.905 18.098 1.00 37.06 308 GLU A CA 1
ATOM 2518 C C . GLU A 1 308 ? -23.539 23.268 19.517 1.00 37.06 308 GLU A C 1
ATOM 2520 O O . GLU A 1 308 ? -22.919 24.317 19.702 1.00 37.06 308 GLU A O 1
ATOM 2525 N N . ALA A 1 309 ? -23.680 22.367 20.497 1.00 37.47 309 ALA A N 1
ATOM 2526 C CA . ALA A 1 309 ? -23.257 22.626 21.879 1.00 37.47 309 ALA A CA 1
ATOM 2527 C C . ALA A 1 309 ? -21.738 22.860 22.033 1.00 37.47 309 ALA A C 1
ATOM 2529 O O . ALA A 1 309 ? -21.288 23.487 22.988 1.00 37.47 309 ALA A O 1
ATOM 2530 N N . LYS A 1 310 ? -20.923 22.400 21.072 1.00 36.06 310 LYS A N 1
ATOM 2531 C CA . LYS A 1 310 ? -19.469 22.650 21.043 1.00 36.06 310 LYS A CA 1
ATOM 2532 C C . LYS A 1 310 ? -19.051 23.951 20.364 1.00 36.06 310 LYS A C 1
ATOM 2534 O O . LYS A 1 310 ? -17.861 24.262 20.392 1.00 36.06 310 LYS A O 1
ATOM 2539 N N . ILE A 1 311 ? -19.980 24.665 19.731 1.00 38.59 311 ILE A N 1
ATOM 2540 C CA . ILE A 1 311 ? -19.713 25.949 19.072 1.00 38.59 311 ILE A CA 1
ATOM 2541 C C . ILE A 1 311 ? -20.063 27.113 20.013 1.00 38.59 311 ILE A C 1
ATOM 2543 O O . ILE A 1 311 ? -19.396 28.140 19.967 1.00 38.59 311 ILE A O 1
ATOM 2547 N N . GLU A 1 312 ? -21.021 26.943 20.929 1.00 32.91 312 GLU A N 1
ATOM 2548 C CA . GLU A 1 312 ? -21.427 28.024 21.843 1.00 32.91 312 GLU A CA 1
ATOM 2549 C C . GLU A 1 312 ? -20.525 28.203 23.079 1.00 32.91 312 GLU A C 1
ATOM 2551 O O . GLU A 1 312 ? -20.516 29.277 23.676 1.00 32.91 312 GLU A O 1
ATOM 2556 N N . GLU A 1 313 ? -19.698 27.218 23.447 1.00 31.33 313 GLU A N 1
ATOM 2557 C CA . GLU A 1 313 ? -18.863 27.302 24.662 1.00 31.33 313 GLU A CA 1
ATOM 2558 C C . GLU A 1 313 ? -17.512 28.031 24.460 1.00 31.33 313 GLU A C 1
ATOM 2560 O O . GLU A 1 313 ? -16.698 28.085 25.380 1.00 31.33 313 GLU A O 1
ATOM 2565 N N . SER A 1 314 ? -17.247 28.613 23.278 1.00 33.03 314 SER A N 1
ATOM 2566 C CA . SER A 1 314 ? -15.989 29.337 22.998 1.00 33.03 314 SER A CA 1
ATOM 2567 C C . SER A 1 314 ? -16.096 30.850 22.762 1.00 33.03 314 SER A C 1
ATOM 2569 O O . SER A 1 314 ? -15.049 31.474 22.627 1.00 33.03 314 SER A O 1
ATOM 2571 N N . ASP A 1 315 ? -17.291 31.456 22.761 1.00 29.30 315 ASP A N 1
ATOM 2572 C CA . ASP A 1 315 ? -17.474 32.865 22.340 1.00 29.30 315 ASP A CA 1
ATOM 2573 C C . ASP A 1 315 ? -18.168 33.784 23.372 1.00 29.30 315 ASP A C 1
ATOM 2575 O O . ASP A 1 315 ? -18.765 34.801 23.017 1.00 29.30 315 ASP A O 1
ATOM 2579 N N . ILE A 1 316 ? -18.057 33.497 24.675 1.00 30.70 316 ILE A N 1
ATOM 2580 C CA . ILE A 1 316 ? -18.569 34.393 25.733 1.00 30.70 316 ILE A CA 1
ATOM 2581 C C . ILE A 1 316 ? -17.470 34.731 26.741 1.00 30.70 316 ILE A C 1
ATOM 2583 O O . ILE A 1 316 ? -17.579 34.428 27.921 1.00 30.70 316 ILE A O 1
ATOM 2587 N N . GLU A 1 317 ? -16.401 35.391 26.297 1.00 29.69 317 GLU A N 1
ATOM 2588 C CA . GLU A 1 317 ? -15.577 36.165 27.235 1.00 29.69 317 GLU A CA 1
ATOM 2589 C C . GLU A 1 317 ? -14.817 37.308 26.562 1.00 29.69 317 GLU A C 1
ATOM 2591 O O . GLU A 1 317 ? -13.605 37.449 26.679 1.00 29.69 317 GLU A O 1
ATOM 2596 N N . THR A 1 318 ? -15.518 38.181 25.840 1.00 30.75 318 THR A N 1
ATOM 2597 C CA . THR A 1 318 ? -15.085 39.581 25.751 1.00 30.75 318 THR A CA 1
ATOM 2598 C C . THR A 1 318 ? -16.252 40.463 25.333 1.00 30.75 318 THR A C 1
ATOM 2600 O O . THR A 1 318 ? -16.959 40.160 24.377 1.00 30.75 318 THR A O 1
ATOM 2603 N N . THR A 1 319 ? -16.363 41.627 25.975 1.00 26.56 319 THR A N 1
ATOM 2604 C CA . THR A 1 319 ? -17.154 42.794 25.540 1.00 26.56 319 THR A CA 1
ATOM 2605 C C . THR A 1 319 ? -18.578 42.907 26.101 1.00 26.56 319 THR A C 1
ATOM 2607 O O . THR A 1 319 ? -19.570 42.712 25.404 1.00 26.56 319 THR A O 1
ATOM 2610 N N . LYS A 1 320 ? -18.679 43.374 27.352 1.00 25.86 320 LYS A N 1
ATOM 2611 C CA . LYS A 1 320 ? -19.786 44.235 27.801 1.00 25.86 320 LYS A CA 1
ATOM 2612 C C . LYS A 1 320 ? -19.275 45.293 28.778 1.00 25.86 320 LYS A C 1
ATOM 2614 O O . LYS A 1 320 ? -19.057 44.984 29.936 1.00 25.86 320 LYS A O 1
ATOM 2619 N N . GLU A 1 321 ? -19.110 46.509 28.269 1.00 26.34 321 GLU A N 1
ATOM 2620 C CA . GLU A 1 321 ? -19.326 47.820 28.912 1.00 26.34 321 GLU A CA 1
ATOM 2621 C C . GLU A 1 321 ? -18.852 48.871 27.890 1.00 26.34 321 GLU A C 1
ATOM 2623 O O . GLU A 1 321 ? -17.770 48.737 27.335 1.00 26.34 321 GLU A O 1
ATOM 2628 N N . ALA A 1 322 ? -19.557 49.927 27.510 1.00 26.52 322 ALA A N 1
ATOM 2629 C CA . ALA A 1 322 ? -20.930 50.360 27.672 1.00 26.52 322 ALA A CA 1
ATOM 2630 C C . ALA A 1 322 ? -21.185 51.358 26.519 1.00 26.52 322 ALA A C 1
ATOM 2632 O O . ALA A 1 322 ? -20.276 52.041 26.047 1.00 26.52 322 ALA A O 1
ATOM 2633 N N . ILE A 1 323 ? -22.422 51.401 26.041 1.00 25.98 323 ILE A N 1
ATOM 2634 C CA . ILE A 1 323 ? -22.919 52.274 24.973 1.00 25.98 323 ILE A CA 1
ATOM 2635 C C . ILE A 1 323 ? -23.237 53.655 25.561 1.00 25.98 323 ILE A C 1
ATOM 2637 O O . ILE A 1 323 ? -24.036 53.700 26.488 1.00 25.98 323 ILE A O 1
ATOM 2641 N N . GLU A 1 324 ? -22.759 54.759 24.968 1.00 26.95 324 GLU A N 1
ATOM 2642 C CA . GLU A 1 324 ? -23.639 55.908 24.670 1.00 26.95 324 GLU A CA 1
ATOM 2643 C C . GLU A 1 324 ? -23.041 56.962 23.707 1.00 26.95 324 GLU A C 1
ATOM 2645 O O . GLU A 1 324 ? -21.964 57.501 23.931 1.00 26.95 324 GLU A O 1
ATOM 2650 N N . LYS A 1 325 ? -23.868 57.307 22.703 1.00 24.84 325 LYS A N 1
ATOM 2651 C CA . LYS A 1 325 ? -23.977 58.551 21.904 1.00 24.84 325 LYS A CA 1
ATOM 2652 C C . LYS A 1 325 ? -22.960 58.910 20.788 1.00 24.84 325 LYS A C 1
ATOM 2654 O O . LYS A 1 325 ? -21.840 59.346 20.999 1.00 24.84 325 LYS A O 1
ATOM 2659 N N . ASN A 1 326 ? -23.522 58.819 19.577 1.00 26.98 326 ASN A N 1
ATOM 2660 C CA . ASN A 1 326 ? -23.261 59.448 18.263 1.00 26.98 326 ASN A CA 1
ATOM 2661 C C . ASN A 1 326 ? -23.055 60.996 18.297 1.00 26.98 326 ASN A C 1
ATOM 2663 O O . ASN A 1 326 ? -23.455 61.585 19.302 1.00 26.98 326 ASN A O 1
ATOM 2667 N N . PRO A 1 327 ? -22.762 61.717 17.178 1.00 37.88 327 PRO A N 1
ATOM 2668 C CA . PRO A 1 327 ? -21.925 61.463 15.981 1.00 37.88 327 PRO A CA 1
ATOM 2669 C C . PRO A 1 327 ? -20.922 62.617 15.632 1.00 37.88 327 PRO A C 1
ATOM 2671 O O . PRO A 1 327 ? -21.007 63.722 16.153 1.00 37.88 327 PRO A O 1
ATOM 2674 N N . GLU A 1 328 ? -20.103 62.370 14.595 1.00 22.81 328 GLU A N 1
ATOM 2675 C CA . GLU A 1 328 ? -19.734 63.295 13.488 1.00 22.81 328 GLU A CA 1
ATOM 2676 C C . GLU A 1 328 ? -18.501 64.245 13.507 1.00 22.81 328 GLU A C 1
ATOM 2678 O O . GLU A 1 328 ? -18.238 65.013 14.425 1.00 22.81 328 GLU A O 1
ATOM 2683 N N . SER A 1 329 ? -17.868 64.266 12.314 1.00 25.77 329 SER A N 1
ATOM 2684 C CA . SER A 1 329 ? -16.857 65.172 11.710 1.00 25.77 329 SER A CA 1
ATOM 2685 C C . SER A 1 329 ? -15.365 64.860 11.990 1.00 25.77 329 SER A C 1
ATOM 2687 O O . SER A 1 329 ? -14.923 64.925 13.125 1.00 25.77 329 SER A O 1
ATOM 2689 N N . LYS A 1 330 ? -14.560 64.274 11.079 1.00 23.84 330 LYS A N 1
ATOM 2690 C CA . LYS A 1 330 ? -14.027 64.622 9.727 1.00 23.84 330 LYS A CA 1
ATOM 2691 C C . LYS A 1 330 ? -12.776 65.540 9.760 1.00 23.84 330 LYS A C 1
ATOM 2693 O O . LYS A 1 330 ? -12.853 66.631 10.305 1.00 23.84 330 LYS A O 1
ATOM 2698 N N . LEU A 1 331 ? -11.739 65.101 9.017 1.00 24.59 331 LEU A N 1
ATOM 2699 C CA . LEU A 1 331 ? -10.552 65.809 8.458 1.00 24.59 331 LEU A CA 1
ATOM 2700 C C . LEU A 1 331 ? -9.293 65.912 9.350 1.00 24.59 331 LEU A C 1
ATOM 2702 O O . LEU A 1 331 ? -9.352 66.391 10.471 1.00 24.59 331 LEU A O 1
ATOM 2706 N N . GLU A 1 332 ? -8.203 65.229 8.948 1.00 22.25 332 GLU A N 1
ATOM 2707 C CA . GLU A 1 332 ? -7.006 65.768 8.236 1.00 22.25 332 GLU A CA 1
ATOM 2708 C C . GLU A 1 332 ? -6.200 66.729 9.127 1.00 22.25 332 GLU A C 1
ATOM 2710 O O . GLU A 1 332 ? -6.698 67.766 9.528 1.00 22.25 332 GLU A O 1
ATOM 2715 N N . GLY A 1 333 ? -4.976 66.415 9.556 1.00 21.66 333 GLY A N 1
ATOM 2716 C CA . GLY A 1 333 ? -3.766 66.314 8.735 1.00 21.66 333 GLY A CA 1
ATOM 2717 C C . GLY A 1 333 ? -2.778 67.408 9.195 1.00 21.66 333 GLY A C 1
ATOM 2718 O O . GLY A 1 333 ? -3.214 68.413 9.739 1.00 21.66 333 GLY A O 1
ATOM 2719 N N . VAL A 1 334 ? -1.473 67.230 8.932 1.00 22.05 334 VAL A N 1
ATOM 2720 C CA . VAL A 1 334 ? -0.338 68.150 9.241 1.00 22.05 334 VAL A CA 1
ATOM 2721 C C . VAL A 1 334 ? 0.215 67.992 10.677 1.00 22.05 334 VAL A C 1
ATOM 2723 O O . VAL A 1 334 ? -0.451 68.325 11.643 1.00 22.05 334 VAL A O 1
ATOM 2726 N N . ALA A 1 335 ? 1.319 67.278 10.929 1.00 21.78 335 ALA A N 1
ATOM 2727 C CA . ALA A 1 335 ? 2.736 67.479 10.581 1.00 21.78 335 ALA A CA 1
ATOM 2728 C C . ALA A 1 335 ? 3.509 68.425 11.531 1.00 21.78 335 ALA A C 1
ATOM 2730 O O . ALA A 1 335 ? 3.014 69.483 11.895 1.00 21.78 335 ALA A O 1
ATOM 2731 N N . VAL A 1 336 ? 4.774 68.028 11.777 1.00 23.08 336 VAL A N 1
ATOM 2732 C CA . VAL A 1 336 ? 5.974 68.863 12.026 1.00 23.08 336 VAL A CA 1
ATOM 2733 C C . VAL A 1 336 ? 6.481 69.001 13.483 1.00 23.08 336 VAL A C 1
ATOM 2735 O O . VAL A 1 336 ? 5.825 69.590 14.331 1.00 23.08 336 VAL A O 1
ATOM 2738 N N . GLN A 1 337 ? 7.747 68.549 13.643 1.00 23.33 337 GLN A N 1
ATOM 2739 C CA . GLN A 1 337 ? 8.847 69.074 14.493 1.00 23.33 337 GLN A CA 1
ATOM 2740 C C . GLN A 1 337 ? 8.817 68.840 16.012 1.00 23.33 337 GLN A C 1
ATOM 2742 O O . GLN A 1 337 ? 7.774 68.938 16.633 1.00 23.33 337 GLN A O 1
ATOM 2747 N N . THR A 1 338 ? 9.919 68.626 16.744 1.00 22.39 338 THR A N 1
ATOM 2748 C CA . THR A 1 338 ? 11.361 68.276 16.574 1.00 22.39 338 THR A CA 1
ATOM 2749 C C . THR A 1 338 ? 11.973 68.364 17.993 1.00 22.39 338 THR A C 1
ATOM 2751 O O . THR A 1 338 ? 11.340 68.970 18.854 1.00 22.39 338 THR A O 1
ATOM 2754 N N . VAL A 1 339 ? 13.237 67.911 18.162 1.00 24.56 339 VAL A N 1
ATOM 2755 C CA . VAL A 1 339 ? 14.232 68.402 19.163 1.00 24.56 339 VAL A CA 1
ATOM 2756 C C . VAL A 1 339 ? 14.025 67.877 20.598 1.00 24.56 339 VAL A C 1
ATOM 2758 O O . VAL A 1 339 ? 12.916 67.888 21.107 1.00 24.56 339 VAL A O 1
ATOM 2761 N N . GLU A 1 340 ? 15.006 67.389 21.363 1.00 25.78 340 GLU A N 1
ATOM 2762 C CA . GLU A 1 340 ? 16.469 67.182 21.281 1.00 25.78 340 GLU A CA 1
ATOM 2763 C C . GLU A 1 340 ? 16.805 66.230 22.465 1.00 25.78 340 GLU A C 1
ATOM 2765 O O . GLU A 1 340 ? 16.149 66.271 23.502 1.00 25.78 340 GLU A O 1
ATOM 2770 N N . GLU A 1 341 ? 17.609 65.180 22.291 1.00 23.45 341 GLU A N 1
ATOM 2771 C CA . GLU A 1 341 ? 19.063 65.136 22.541 1.00 23.45 341 GLU A CA 1
ATOM 2772 C C . GLU A 1 341 ? 19.483 64.966 24.022 1.00 23.45 341 GLU A C 1
ATOM 2774 O O . GLU A 1 341 ? 19.385 65.874 24.842 1.00 23.45 341 GLU A O 1
ATOM 2779 N N . ARG A 1 342 ? 20.076 63.800 24.335 1.00 25.25 342 ARG A N 1
ATOM 2780 C CA . ARG A 1 342 ? 21.350 63.726 25.077 1.00 25.25 342 ARG A CA 1
ATOM 2781 C C . ARG A 1 342 ? 22.079 62.393 24.846 1.00 25.25 342 ARG A C 1
ATOM 2783 O O . ARG A 1 342 ? 21.692 61.340 25.339 1.00 25.25 342 ARG A O 1
ATOM 2790 N N . THR A 1 343 ? 23.100 62.513 24.004 1.00 23.98 343 THR A N 1
ATOM 2791 C CA . THR A 1 343 ? 24.414 61.842 23.926 1.00 23.98 343 THR A CA 1
ATOM 2792 C C . THR A 1 343 ? 24.766 60.744 24.971 1.00 23.98 343 THR A C 1
ATOM 2794 O O . THR A 1 343 ? 24.612 60.975 26.163 1.00 23.98 343 THR A O 1
ATOM 2797 N N . VAL A 1 344 ? 25.181 59.498 24.630 1.00 24.52 344 VAL A N 1
ATOM 2798 C CA . VAL A 1 344 ? 26.339 58.996 23.813 1.00 24.52 344 VAL A CA 1
ATOM 2799 C C . VAL A 1 344 ? 27.655 59.155 24.611 1.00 24.52 344 VAL A C 1
ATOM 2801 O O . VAL A 1 344 ? 28.039 60.288 24.868 1.00 24.52 344 VAL A O 1
ATOM 2804 N N . LYS A 1 345 ? 28.369 58.124 25.117 1.00 26.08 345 LYS A N 1
ATOM 2805 C CA . LYS A 1 345 ? 29.250 57.078 24.494 1.00 26.08 345 LYS A CA 1
ATOM 2806 C C . LYS A 1 345 ? 30.077 56.425 25.652 1.00 26.08 345 LYS A C 1
ATOM 2808 O O . LYS A 1 345 ? 30.098 57.028 26.718 1.00 26.08 345 LYS A O 1
ATOM 2813 N N . LYS A 1 346 ? 30.820 55.304 25.606 1.00 26.94 346 LYS A N 1
ATOM 2814 C CA . LYS A 1 346 ? 31.523 54.464 24.597 1.00 26.94 346 LYS A CA 1
ATOM 2815 C C . LYS A 1 346 ? 31.934 53.139 25.308 1.00 26.94 346 LYS A C 1
ATOM 2817 O O . LYS A 1 346 ? 32.134 53.199 26.516 1.00 26.94 346 LYS A O 1
ATOM 2822 N N . GLU A 1 347 ? 31.851 51.961 24.667 1.00 24.22 347 GLU A N 1
ATOM 2823 C CA . GLU A 1 347 ? 32.967 51.130 24.099 1.00 24.22 347 GLU A CA 1
ATOM 2824 C C . GLU A 1 347 ? 34.013 50.655 25.146 1.00 24.22 347 GLU A C 1
ATOM 2826 O O . GLU A 1 347 ? 34.407 51.433 25.999 1.00 24.22 347 GLU A O 1
ATOM 2831 N N . ASP A 1 348 ? 34.522 49.415 25.182 1.00 24.77 348 ASP A N 1
ATOM 2832 C CA . ASP A 1 348 ? 34.904 48.525 24.077 1.00 24.77 348 ASP A CA 1
ATOM 2833 C C . ASP A 1 348 ? 35.125 47.054 24.547 1.00 24.77 348 ASP A C 1
ATOM 2835 O O . ASP A 1 348 ? 35.603 46.808 25.652 1.00 24.77 348 ASP A O 1
ATOM 2839 N N . THR A 1 349 ? 34.741 46.116 23.675 1.00 24.25 349 THR A N 1
ATOM 2840 C CA . THR A 1 349 ? 35.317 44.815 23.239 1.00 24.25 349 THR A CA 1
ATOM 2841 C C . THR A 1 349 ? 36.474 44.144 24.021 1.00 24.25 349 THR A C 1
ATOM 2843 O O . THR A 1 349 ? 37.426 44.820 24.391 1.00 24.25 349 THR A O 1
ATOM 2846 N N . THR A 1 350 ? 36.464 42.798 24.177 1.00 25.16 350 THR A N 1
ATOM 2847 C CA . THR A 1 350 ? 37.435 41.798 23.609 1.00 25.16 350 THR A CA 1
ATOM 2848 C C . THR A 1 350 ? 37.206 40.366 24.164 1.00 25.16 350 THR A C 1
ATOM 2850 O O . THR A 1 350 ? 37.094 40.170 25.370 1.00 25.16 350 THR A O 1
ATOM 2853 N N . GLU A 1 351 ? 37.168 39.363 23.274 1.00 27.31 351 GLU A N 1
ATOM 2854 C CA . GLU A 1 351 ? 37.188 37.910 23.550 1.00 27.31 351 GLU A CA 1
ATOM 2855 C C . GLU A 1 351 ? 38.570 37.403 24.023 1.00 27.31 351 GLU A C 1
ATOM 2857 O O . GLU A 1 351 ? 39.593 37.839 23.502 1.00 27.31 351 GLU A O 1
ATOM 2862 N N . SER A 1 352 ? 38.622 36.388 24.900 1.00 25.11 352 SER A N 1
ATOM 2863 C CA . SER A 1 352 ? 39.633 35.310 24.818 1.00 25.11 352 SER A CA 1
ATOM 2864 C C . SER A 1 352 ? 39.242 34.067 25.641 1.00 25.11 352 SER A C 1
ATOM 2866 O O . SER A 1 352 ? 38.657 34.164 26.717 1.00 25.11 352 SER A O 1
ATOM 2868 N N . ASN A 1 353 ? 39.552 32.891 25.083 1.00 25.44 353 ASN A N 1
ATOM 2869 C CA . ASN A 1 353 ? 39.398 31.539 25.641 1.00 25.44 353 ASN A CA 1
ATOM 2870 C C . ASN A 1 353 ? 40.590 31.154 26.541 1.00 25.44 353 ASN A C 1
ATOM 2872 O O . ASN A 1 353 ? 41.713 31.397 26.108 1.00 25.44 353 ASN A O 1
ATOM 2876 N N . SER A 1 354 ? 40.360 30.422 27.651 1.00 24.84 354 SER A N 1
ATOM 2877 C CA . SER A 1 354 ? 41.024 29.128 27.980 1.00 24.84 354 SER A CA 1
ATOM 2878 C C . SER A 1 354 ? 40.795 28.620 29.431 1.00 24.84 354 SER A C 1
ATOM 2880 O O . SER A 1 354 ? 41.252 29.266 30.366 1.00 24.84 354 SER A O 1
ATOM 2882 N N . VAL A 1 355 ? 40.178 27.425 29.542 1.00 27.16 355 VAL A N 1
ATOM 2883 C CA . VAL A 1 355 ? 40.594 26.178 30.264 1.00 27.16 355 VAL A CA 1
ATOM 2884 C C . VAL A 1 355 ? 40.577 26.049 31.822 1.00 27.16 355 VAL A C 1
ATOM 2886 O O . VAL A 1 355 ? 41.224 26.823 32.513 1.00 27.16 355 VAL A O 1
ATOM 2889 N N . GLU A 1 356 ? 39.921 24.944 32.270 1.00 24.23 356 GLU A N 1
ATOM 2890 C CA . GLU A 1 356 ? 40.023 24.103 33.515 1.00 24.23 356 GLU A CA 1
ATOM 2891 C C . GLU A 1 356 ? 39.650 24.724 34.891 1.00 24.23 356 GLU A C 1
ATOM 2893 O O . GLU A 1 356 ? 39.989 25.863 35.171 1.00 24.23 356 GLU A O 1
ATOM 2898 N N . ASP A 1 357 ? 38.958 24.079 35.849 1.00 24.55 357 ASP A N 1
ATOM 2899 C CA . ASP A 1 357 ? 38.616 22.665 36.095 1.00 24.55 357 ASP A CA 1
ATOM 2900 C C . ASP A 1 357 ? 37.530 22.521 37.209 1.00 24.55 357 ASP A C 1
ATOM 2902 O O . ASP A 1 357 ? 37.287 23.469 37.956 1.00 24.55 357 ASP A O 1
ATOM 2906 N N . ALA A 1 358 ? 37.015 21.287 37.376 1.00 25.42 358 ALA A N 1
ATOM 2907 C CA . ALA A 1 358 ? 36.451 20.650 38.596 1.00 25.42 358 ALA A CA 1
ATOM 2908 C C . ALA A 1 358 ? 34.915 20.518 38.849 1.00 25.42 358 ALA A C 1
ATOM 2910 O O . ALA A 1 358 ? 34.236 21.486 39.173 1.00 25.42 358 ALA A O 1
ATOM 2911 N N . ALA A 1 359 ? 34.488 19.232 38.868 1.00 26.67 359 ALA A N 1
ATOM 2912 C CA . ALA A 1 359 ? 33.463 18.542 39.697 1.00 26.67 359 ALA A CA 1
ATOM 2913 C C . ALA A 1 359 ? 31.982 19.006 39.600 1.00 26.67 359 ALA A C 1
ATOM 2915 O O . ALA A 1 359 ? 31.696 20.188 39.560 1.00 26.67 359 ALA A O 1
ATOM 2916 N N . GLU A 1 360 ? 30.932 18.174 39.567 1.00 28.67 360 GLU A N 1
ATOM 2917 C CA . GLU A 1 360 ? 30.692 16.822 40.088 1.00 28.67 360 GLU A CA 1
ATOM 2918 C C . GLU A 1 360 ? 29.417 16.238 39.415 1.00 28.67 360 GLU A C 1
ATOM 2920 O O . GLU A 1 360 ? 28.532 16.977 38.978 1.00 28.67 360 GLU A O 1
ATOM 2925 N N . GLU A 1 361 ? 29.331 14.907 39.303 1.00 31.30 361 G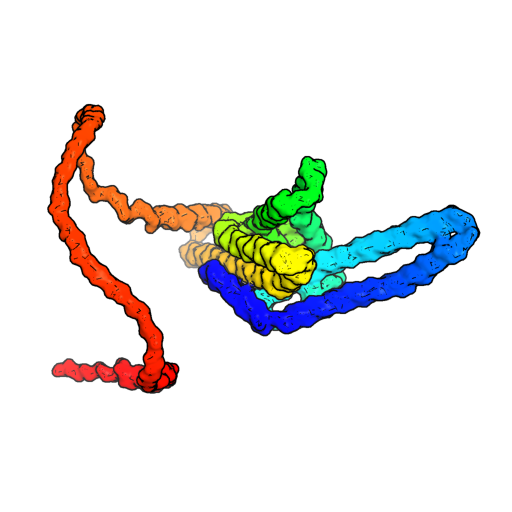LU A N 1
ATOM 2926 C CA . GLU A 1 361 ? 28.164 14.153 38.817 1.00 31.30 361 GLU A CA 1
ATOM 2927 C C . GLU A 1 361 ? 26.988 14.202 39.814 1.00 31.30 361 GLU A C 1
ATOM 2929 O O . GLU A 1 361 ? 27.189 13.900 40.984 1.00 31.30 361 GLU A O 1
ATOM 2934 N N . GLU A 1 362 ? 25.739 14.366 39.354 1.00 30.88 362 GLU A N 1
ATOM 2935 C CA . GLU A 1 362 ? 24.577 13.839 40.093 1.00 30.88 362 GLU A CA 1
ATOM 2936 C C . GLU A 1 362 ? 23.605 13.066 39.188 1.00 30.88 362 GLU A C 1
ATOM 2938 O O . GLU A 1 362 ? 22.854 13.598 38.365 1.00 30.88 362 GLU A O 1
ATOM 2943 N N . LYS A 1 363 ? 23.630 11.744 39.386 1.00 30.44 363 LYS A N 1
ATOM 2944 C CA . LYS A 1 363 ? 22.612 10.776 38.979 1.00 30.44 363 LYS A CA 1
ATOM 2945 C C . LYS A 1 363 ? 21.329 11.028 39.774 1.00 30.44 363 LYS A C 1
ATOM 2947 O O . LYS A 1 363 ? 21.326 10.925 40.994 1.00 30.44 363 LYS A O 1
ATOM 2952 N N . SER A 1 364 ? 20.207 11.222 39.085 1.00 35.78 364 SER A N 1
ATOM 2953 C CA . SER A 1 364 ? 18.877 11.115 39.699 1.00 35.78 364 SER A CA 1
ATOM 2954 C C . SER A 1 364 ? 18.497 9.640 39.875 1.00 35.78 364 SER A C 1
ATOM 2956 O O . SER A 1 364 ? 17.908 8.996 39.002 1.00 35.78 364 SER A O 1
ATOM 2958 N N . GLU A 1 365 ? 18.884 9.083 41.019 1.00 38.84 365 GLU A N 1
ATOM 2959 C CA . GLU A 1 365 ? 18.482 7.757 41.475 1.00 38.84 365 GLU A CA 1
ATOM 2960 C C . GLU A 1 365 ? 17.032 7.795 41.995 1.00 38.84 365 GLU A C 1
ATOM 2962 O O . GLU A 1 365 ? 16.623 8.670 42.757 1.00 38.84 365 GLU A O 1
ATOM 2967 N N . LYS A 1 366 ? 16.206 6.870 41.500 1.00 39.06 366 LYS A N 1
ATOM 2968 C CA . LYS A 1 366 ? 14.769 6.779 41.783 1.00 39.06 366 LYS A CA 1
ATOM 2969 C C . LYS A 1 366 ? 14.542 6.247 43.200 1.00 39.06 366 LYS A C 1
ATOM 2971 O O . LYS A 1 366 ? 14.862 5.094 43.471 1.00 39.06 366 LYS A O 1
ATOM 2976 N N . LEU A 1 367 ? 13.907 7.042 44.058 1.00 53.50 367 LEU A N 1
ATOM 2977 C CA . LEU A 1 367 ? 13.421 6.596 45.367 1.00 53.50 367 LEU A CA 1
ATOM 2978 C C . LEU A 1 367 ? 12.322 5.528 45.220 1.00 53.50 367 LEU A C 1
ATOM 2980 O O . LEU A 1 367 ? 11.458 5.609 44.341 1.00 53.50 367 LEU A O 1
ATOM 2984 N N . SER A 1 368 ? 12.370 4.515 46.086 1.00 58.81 368 SER A N 1
ATOM 2985 C CA . SER A 1 368 ? 11.440 3.382 46.091 1.00 58.81 368 SER A CA 1
ATOM 2986 C C . SER A 1 368 ? 10.115 3.722 46.793 1.00 58.81 368 SER A C 1
ATOM 2988 O O . SER A 1 368 ? 10.050 4.559 47.693 1.00 58.81 368 SER A O 1
ATOM 2990 N N . PHE A 1 369 ? 9.038 3.059 46.365 1.00 50.03 369 PHE A N 1
ATOM 2991 C CA . PHE A 1 369 ? 7.645 3.338 46.750 1.00 50.03 369 PHE A CA 1
ATOM 2992 C C . PHE A 1 369 ? 7.390 3.287 48.273 1.00 50.03 369 PHE A C 1
ATOM 2994 O O . PHE A 1 369 ? 6.517 3.984 48.790 1.00 50.03 369 PHE A O 1
ATOM 3001 N N . GLU A 1 370 ? 8.185 2.503 49.002 1.00 54.19 370 GLU A N 1
ATOM 3002 C CA . GLU A 1 370 ? 8.070 2.313 50.452 1.00 54.19 370 GLU A CA 1
ATOM 3003 C C . GLU A 1 370 ? 8.496 3.561 51.249 1.00 54.19 370 GLU A C 1
ATOM 3005 O O . GLU A 1 370 ? 7.972 3.832 52.331 1.00 54.19 370 GLU A O 1
ATOM 3010 N N . GLU A 1 371 ? 9.416 4.359 50.701 1.00 62.72 371 GLU A N 1
ATOM 3011 C CA . GLU A 1 371 ? 9.972 5.544 51.362 1.00 62.72 371 GLU A CA 1
ATOM 3012 C C . GLU A 1 371 ? 9.079 6.781 51.176 1.00 62.72 371 GLU A C 1
ATOM 3014 O O . GLU A 1 371 ? 8.935 7.597 52.087 1.00 62.72 371 GLU A O 1
ATOM 3019 N N . ALA A 1 372 ? 8.369 6.865 50.045 1.00 64.94 372 ALA A N 1
ATOM 3020 C CA . ALA A 1 372 ? 7.336 7.876 49.818 1.00 64.94 372 ALA A CA 1
ATOM 3021 C C . ALA A 1 372 ? 6.114 7.671 50.732 1.00 64.94 372 ALA A C 1
ATOM 3023 O O . ALA A 1 372 ? 5.524 8.640 51.211 1.00 64.94 372 ALA A O 1
ATOM 3024 N N . ARG A 1 373 ? 5.761 6.413 51.031 1.00 59.28 373 ARG A N 1
ATOM 3025 C CA . ARG A 1 373 ? 4.626 6.068 51.899 1.00 59.28 373 ARG A CA 1
ATOM 3026 C C . ARG A 1 373 ? 4.823 6.538 53.343 1.00 59.28 373 ARG A C 1
ATOM 3028 O O . ARG A 1 373 ? 3.869 7.015 53.948 1.00 59.28 373 ARG A O 1
ATOM 3035 N N . LYS A 1 374 ? 6.047 6.462 53.880 1.00 62.94 374 LYS A N 1
ATOM 3036 C CA . LYS A 1 374 ? 6.351 6.919 55.250 1.00 62.94 374 LYS A CA 1
ATOM 3037 C C . LYS A 1 374 ? 6.234 8.436 55.435 1.00 62.94 374 LYS A C 1
ATOM 3039 O O . LYS A 1 374 ? 6.011 8.874 56.555 1.00 62.94 374 LYS A O 1
ATOM 3044 N N . ARG A 1 375 ? 6.354 9.237 54.370 1.00 59.06 375 ARG A N 1
ATOM 3045 C CA . ARG A 1 375 ? 6.259 10.707 54.459 1.00 59.06 375 ARG A CA 1
ATOM 3046 C C . ARG A 1 375 ? 4.829 11.253 54.530 1.00 59.06 375 ARG A C 1
ATOM 3048 O O . ARG A 1 375 ? 4.669 12.417 54.870 1.00 59.06 375 ARG A O 1
ATOM 3055 N N . TYR A 1 376 ? 3.808 10.452 54.218 1.00 46.94 376 TYR A N 1
ATOM 3056 C CA . TYR A 1 376 ? 2.421 10.928 54.101 1.00 46.94 376 TYR A CA 1
ATOM 3057 C C . TYR A 1 376 ? 1.481 10.485 55.237 1.00 46.94 376 TYR A C 1
ATOM 3059 O O . TYR A 1 376 ? 0.290 10.772 55.161 1.00 46.94 376 TYR A O 1
ATOM 3067 N N . THR A 1 377 ? 1.971 9.804 56.282 1.00 51.19 377 THR A N 1
ATOM 3068 C CA . THR A 1 377 ? 1.103 9.233 57.337 1.00 51.19 377 THR A CA 1
ATOM 3069 C C . THR A 1 377 ? 1.276 9.801 58.748 1.00 51.19 377 THR A C 1
ATOM 3071 O O . THR A 1 377 ? 0.673 9.254 59.663 1.00 51.19 377 THR A O 1
ATOM 3074 N N . ASP A 1 378 ? 2.001 10.901 58.952 1.00 48.41 378 ASP A N 1
ATOM 3075 C CA . ASP A 1 378 ? 1.978 11.604 60.247 1.00 48.41 378 ASP A CA 1
ATOM 3076 C C . ASP A 1 378 ? 0.935 12.733 60.231 1.00 48.41 378 ASP A C 1
ATOM 3078 O O . ASP A 1 378 ? 1.246 13.891 59.962 1.00 48.41 378 ASP A O 1
ATOM 3082 N N . TYR A 1 379 ? -0.319 12.394 60.542 1.00 39.59 379 TYR A N 1
ATOM 3083 C CA . TYR A 1 379 ? -1.266 13.341 61.135 1.00 39.59 379 TYR A CA 1
ATOM 3084 C C . TYR A 1 379 ? -1.588 12.846 62.543 1.00 39.59 379 TYR A C 1
ATOM 3086 O O . TYR A 1 379 ? -2.237 11.818 62.729 1.00 39.59 379 TYR A O 1
ATOM 3094 N N . LYS A 1 380 ? -1.072 13.571 63.534 1.00 40.12 380 LYS A N 1
ATOM 3095 C CA . LYS A 1 380 ? -1.401 13.396 64.945 1.00 40.12 380 LYS A CA 1
ATOM 3096 C C . LYS A 1 380 ? -2.711 14.142 65.206 1.00 40.12 380 LYS A C 1
ATOM 3098 O O . LYS A 1 380 ? -2.776 15.348 64.983 1.00 40.12 380 LYS A O 1
ATOM 3103 N N . GLU A 1 381 ? -3.740 13.421 65.637 1.00 43.00 381 GLU A N 1
ATOM 3104 C CA . GLU A 1 381 ? -4.940 14.002 66.240 1.00 43.00 381 GLU A CA 1
ATOM 3105 C C . GLU A 1 381 ? -4.556 14.616 67.596 1.00 43.00 381 GLU A C 1
ATOM 3107 O O . GLU A 1 381 ? -3.971 13.932 68.439 1.00 43.00 381 GLU A O 1
ATOM 3112 N N . GLU A 1 382 ? -4.867 15.895 67.808 1.00 41.59 382 GLU A N 1
ATOM 3113 C CA . GLU A 1 382 ? -4.865 16.509 69.139 1.00 41.59 382 GLU A CA 1
ATOM 3114 C C . GLU A 1 382 ? -6.313 16.809 69.545 1.00 41.59 382 GLU A C 1
ATOM 3116 O O . GLU A 1 382 ? -7.075 17.415 68.787 1.00 41.59 382 GLU A O 1
ATOM 3121 N N . SER A 1 383 ? -6.665 16.284 70.722 1.00 38.72 383 SER A N 1
ATOM 3122 C CA . SER A 1 383 ? -7.927 16.435 71.454 1.00 38.72 383 SER A CA 1
ATOM 3123 C C . SER A 1 383 ? -7.944 17.697 72.303 1.00 38.72 383 SER A C 1
ATOM 3125 O O . SER A 1 383 ? -6.855 18.139 72.727 1.00 38.72 383 SER A O 1
#

Radius of gyration: 33.25 Å; chains: 1; bounding box: 89×91×115 Å

Sequence (383 aa):
MNDKDLRRFAIGKWRKNWPTMLVAILLQFSVYIAVVICFSFVFSPFLASTMISQTEGLRRGIGLTVSGIMLALLVFILVIYLIVSSFSFIYMALKLVRGEKISPFDVFYTLQPKIFPMQVQLLVYSIFYAFFPWLFTFLFYFFFKSADPILNFVEEIIFNIFISLFLLFFLCTPFLILEKKARTLGAAMKKSIKMMRHEKHRFIRHLLYFMGIRVIMNILASMWSFSLDDSILPGILLGIFLYFYLTPCFILVQAGFYQQIVNKEKKAAETAKAFVASFSSEEREGDDTQNESIVAEVSEKGIEEDAEAKIEESDIETTKEAIEKNPESKLEGVAVQTVEERTVKKEDTTESNSVEDAAEEEKSEKLSFEEARKRYTDYKEES

pLDDT: mean 71.98, std 23.54, range [21.66, 93.25]